Protein 4OTE (pdb70)

Organism: Clostridioides difficile (strain 630) (NCBI:txid272563)

Structure (mmCIF, N/CA/C/O backbone):
data_4OTE
#
_entry.id   4OTE
#
_cell.length_a   120.508
_cell.length_b   120.508
_cell.length_c   120.508
_cell.angle_alpha   90.000
_cell.angle_beta   90.000
_cell.angle_gamma   90.000
#
_symmetry.space_group_name_H-M   'P 21 3'
#
loop_
_entity.id
_entity.type
_entity.pdbx_description
1 polymer Lipoprotein
2 non-polymer SELENOMETHIONINE
3 non-polymer 'ZINC ION'
4 non-polymer 'CHLORIDE ION'
5 non-polymer 'ACETATE ION'
6 non-polymer GLYCEROL
7 water water
#
loop_
_atom_site.group_PDB
_atom_site.id
_atom_site.type_symbol
_atom_site.label_atom_id
_atom_site.label_alt_id
_atom_site.label_comp_id
_atom_site.label_asym_id
_atom_site.label_entity_id
_atom_site.label_seq_id
_atom_site.pdbx_PDB_ins_code
_atom_site.Cartn_x
_atom_site.Cartn_y
_atom_site.Cartn_z
_atom_site.occupancy
_atom_site.B_iso_or_equiv
_atom_site.auth_seq_id
_atom_site.auth_comp_id
_atom_site.auth_asym_id
_atom_site.auth_atom_id
_atom_site.pdbx_PDB_model_num
ATOM 1 N N . ASP A 1 4 ? 34.474 1.465 45.843 1.00 64.80 28 ASP A N 1
ATOM 2 C CA . ASP A 1 4 ? 34.894 0.031 45.852 1.00 66.51 28 ASP A CA 1
ATOM 3 C C . ASP A 1 4 ? 36.388 -0.079 46.178 1.00 60.44 28 ASP A C 1
ATOM 4 O O . ASP A 1 4 ? 36.765 -0.593 47.234 1.00 54.72 28 ASP A O 1
ATOM 9 N N . LYS A 1 5 ? 37.228 0.420 45.273 1.00 55.10 29 LYS A N 1
ATOM 10 C CA . LYS A 1 5 ? 38.661 0.542 45.522 1.00 50.90 29 LYS A CA 1
ATOM 11 C C . LYS A 1 5 ? 39.043 2.007 45.739 1.00 46.28 29 LYS A C 1
ATOM 12 O O . LYS A 1 5 ? 40.219 2.362 45.691 1.00 47.92 29 LYS A O 1
ATOM 18 N N . LYS A 1 6 ? 38.043 2.852 45.981 1.00 41.60 30 LYS A N 1
ATOM 19 C CA . LYS A 1 6 ? 38.263 4.269 46.212 1.00 39.77 30 LYS A CA 1
ATOM 20 C C . LYS A 1 6 ? 38.174 4.541 47.706 1.00 36.77 30 LYS A C 1
ATOM 21 O O . LYS A 1 6 ? 37.266 4.056 48.380 1.00 38.13 30 LYS A O 1
ATOM 24 N N . ILE A 1 7 ? 39.133 5.298 48.223 1.00 33.20 31 ILE A N 1
ATOM 25 C CA . ILE A 1 7 ? 39.101 5.746 49.608 1.00 30.81 31 ILE A CA 1
ATOM 26 C C . ILE A 1 7 ? 38.971 7.265 49.595 1.00 29.46 31 ILE A C 1
ATOM 27 O O . ILE A 1 7 ? 39.792 7.954 48.995 1.00 29.60 31 ILE A O 1
ATOM 32 N N . VAL A 1 8 ? 37.925 7.772 50.238 1.00 28.45 32 VAL A N 1
ATOM 33 C CA . VAL A 1 8 ? 37.677 9.201 50.330 1.00 27.67 32 VAL A CA 1
ATOM 34 C C . VAL A 1 8 ? 37.996 9.640 51.755 1.00 26.94 32 VAL A C 1
ATOM 35 O O . VAL A 1 8 ? 37.351 9.192 52.705 1.00 26.40 32 VAL A O 1
ATOM 39 N N . VAL A 1 9 ? 39.000 10.500 51.904 1.00 26.01 33 VAL A N 1
ATOM 40 C CA . VAL A 1 9 ? 39.388 11.003 53.217 1.00 25.38 33 VAL A CA 1
ATOM 41 C C . VAL A 1 9 ? 39.202 12.515 53.270 1.00 25.06 33 VAL A C 1
ATOM 42 O O . VAL A 1 9 ? 39.681 13.230 52.391 1.00 25.78 33 VAL A O 1
ATOM 46 N N . GLY A 1 10 ? 38.501 12.985 54.300 1.00 23.93 34 GLY A N 1
ATOM 47 C CA . GLY A 1 10 ? 38.348 14.413 54.566 1.00 23.25 34 GLY A CA 1
ATOM 48 C C . GLY A 1 10 ? 39.500 14.933 55.405 1.00 23.04 34 GLY A C 1
ATOM 49 O O . GLY A 1 10 ? 39.901 14.292 56.366 1.00 22.80 34 GLY A O 1
ATOM 50 N N . ALA A 1 11 ? 40.048 16.092 55.050 1.00 22.90 35 ALA A N 1
ATOM 51 C CA . ALA A 1 11 ? 41.178 16.635 55.802 1.00 23.18 35 ALA A CA 1
ATOM 52 C C . ALA A 1 11 ? 41.335 18.132 55.630 1.00 24.18 35 ALA A C 1
ATOM 53 O O . ALA A 1 11 ? 41.008 18.690 54.584 1.00 26.19 35 ALA A O 1
ATOM 55 N N . THR A 1 12 ? 41.838 18.776 56.677 1.00 24.67 36 THR A N 1
ATOM 56 C CA . THR A 1 12 ? 42.359 20.133 56.563 1.00 25.40 36 THR A CA 1
ATOM 57 C C . THR A 1 12 ? 43.667 20.051 55.780 1.00 25.11 36 THR A C 1
ATOM 58 O O . THR A 1 12 ? 44.385 19.053 55.874 1.00 24.17 36 THR A O 1
ATOM 62 N N . LEU A 1 13 ? 43.968 21.078 54.991 1.00 26.58 37 LEU A 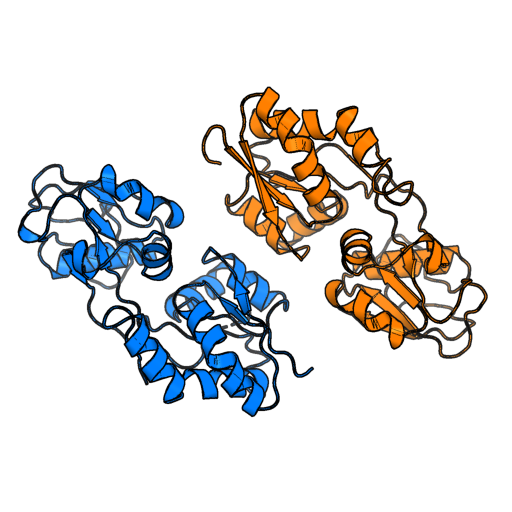N 1
ATOM 63 C CA . LEU A 1 13 ? 45.145 21.032 54.122 1.00 28.40 37 LEU A CA 1
ATOM 64 C C . LEU A 1 13 ? 46.423 20.739 54.903 1.00 28.50 37 LEU A C 1
ATOM 65 O O . LEU A 1 13 ? 47.189 19.847 54.533 1.00 27.72 37 LEU A O 1
ATOM 70 N N . VAL A 1 14 ? 46.641 21.483 55.984 1.00 28.40 38 VAL A N 1
ATOM 71 C CA . VAL A 1 14 ? 47.876 21.376 56.754 1.00 28.76 38 VAL A CA 1
ATOM 72 C C . VAL A 1 14 ? 47.603 20.771 58.131 1.00 28.31 38 VAL A C 1
ATOM 73 O O . VAL A 1 14 ? 46.763 21.282 58.868 1.00 28.98 38 VAL A O 1
ATOM 77 N N . PRO A 1 15 ? 48.310 19.682 58.488 1.00 27.43 39 PRO A N 1
ATOM 78 C CA . PRO A 1 15 ? 49.279 18.917 57.695 1.00 27.31 39 PRO A CA 1
ATOM 79 C C . PRO A 1 15 ? 48.696 17.690 56.985 1.00 26.27 39 PRO A C 1
ATOM 80 O O . PRO A 1 15 ? 49.345 17.128 56.108 1.00 27.36 39 PRO A O 1
ATOM 84 N N . GLY A 1 16 ? 47.489 17.283 57.361 1.00 25.87 40 GLY A N 1
ATOM 85 C CA . GLY A 1 16 ? 46.931 16.006 56.919 1.00 25.93 40 GLY A CA 1
ATOM 86 C C . GLY A 1 16 ? 46.621 15.902 55.438 1.00 25.04 40 GLY A C 1
ATOM 87 O O . GLY A 1 16 ? 46.866 14.859 54.820 1.00 24.66 40 GLY A O 1
ATOM 88 N N . GLY A 1 17 ? 46.073 16.972 54.868 1.00 25.99 41 GLY A N 1
ATOM 89 C CA . GLY A 1 17 ? 45.701 16.986 53.454 1.00 25.96 41 GLY A CA 1
ATOM 90 C C . GLY A 1 17 ? 46.895 16.773 52.541 1.00 26.52 41 GLY A C 1
ATOM 91 O O . GLY A 1 17 ? 46.880 15.893 51.680 1.00 28.49 41 GLY A O 1
ATOM 92 N N . GLU A 1 18 ? 47.939 17.569 52.751 1.00 26.58 42 GLU A N 1
ATOM 93 C CA . GLU A 1 18 ? 49.142 17.512 51.924 1.00 27.59 42 GLU A CA 1
ATOM 94 C C . GLU A 1 18 ? 49.933 16.222 52.171 1.00 26.79 42 GLU A C 1
ATOM 95 O O . GLU A 1 18 ? 50.545 15.695 51.245 1.00 26.70 42 GLU A O 1
ATOM 101 N N . LEU A 1 19 ? 49.898 15.708 53.403 1.00 25.41 43 LEU A N 1
ATOM 102 C CA . LEU A 1 19 ? 50.500 14.406 53.710 1.00 25.71 43 LEU A CA 1
ATOM 103 C C . LEU A 1 19 ? 49.800 13.294 52.922 1.00 25.31 43 LEU A C 1
ATOM 104 O O . LEU A 1 19 ? 50.457 12.492 52.258 1.00 23.58 43 LEU A O 1
ATOM 109 N N . LEU A 1 20 ? 48.470 13.260 52.987 1.00 24.85 44 LEU A N 1
ATOM 110 C CA . LEU A 1 20 ? 47.691 12.284 52.225 1.00 25.44 44 LEU A CA 1
ATOM 111 C C . LEU A 1 20 ? 47.970 12.374 50.720 1.00 26.55 44 LEU A C 1
ATOM 112 O O . LEU A 1 20 ? 48.121 11.346 50.060 1.00 27.23 44 LEU A O 1
ATOM 117 N N . GLU A 1 21 ? 48.049 13.595 50.188 1.00 27.60 45 GLU A N 1
ATOM 118 C CA . GLU A 1 21 ? 48.301 13.801 48.758 1.00 29.80 45 GLU A CA 1
ATOM 119 C C . GLU A 1 21 ? 49.628 13.177 48.342 1.00 29.82 45 GLU A C 1
ATOM 120 O O . GLU A 1 21 ? 49.711 12.525 47.303 1.00 30.85 45 GLU A O 1
ATOM 126 N N . GLU A 1 22 ? 50.659 13.376 49.158 1.00 27.97 46 GLU A N 1
ATOM 127 C CA . GLU A 1 22 ? 51.982 12.826 48.864 1.00 28.74 46 GLU A CA 1
ATOM 128 C C . GLU A 1 22 ? 52.064 11.316 49.100 1.00 27.58 46 GLU A C 1
ATOM 129 O O . GLU A 1 22 ? 53.009 10.682 48.656 1.00 28.52 46 GLU A O 1
ATOM 135 N N . LEU A 1 23 ? 51.076 10.751 49.790 1.00 27.60 47 LEU A N 1
ATOM 136 C CA . LEU A 1 23 ? 50.999 9.304 50.017 1.00 28.98 47 LEU A CA 1
ATOM 137 C C . LEU A 1 23 ? 50.122 8.565 48.997 1.00 30.53 47 LEU A C 1
ATOM 138 O O . LEU A 1 23 ? 49.986 7.343 49.080 1.00 33.24 47 LEU A O 1
ATOM 143 N N . LYS A 1 24 ? 49.535 9.295 48.048 1.00 32.50 48 LYS A N 1
ATOM 144 C CA . LYS A 1 24 ? 48.695 8.694 46.994 1.00 34.55 48 LYS A CA 1
ATOM 145 C C . LYS A 1 24 ? 49.356 7.524 46.272 1.00 32.78 48 LYS A C 1
ATOM 146 O O . LYS A 1 24 ? 48.752 6.466 46.150 1.00 32.05 48 LYS A O 1
ATOM 152 N N . PRO A 1 25 ? 50.587 7.723 45.765 1.00 32.78 49 PRO A N 1
ATOM 153 C CA . PRO A 1 25 ? 51.261 6.639 45.047 1.00 33.23 49 PRO A CA 1
ATOM 154 C C . PRO A 1 25 ? 51.433 5.378 45.892 1.00 32.98 49 PRO A C 1
ATOM 155 O O . PRO A 1 25 ? 51.332 4.269 45.370 1.00 33.38 49 PRO A O 1
ATOM 159 N N . LEU A 1 26 ? 51.692 5.556 47.185 1.00 32.02 50 LEU A N 1
ATOM 160 C CA . LEU A 1 26 ? 51.852 4.430 48.099 1.00 32.45 50 LEU A CA 1
ATOM 161 C C . LEU A 1 26 ? 50.515 3.726 48.314 1.00 31.86 50 LEU A C 1
ATOM 162 O O . LEU A 1 26 ? 50.462 2.500 48.423 1.00 31.67 50 LEU A O 1
ATOM 167 N N . ILE A 1 27 ? 49.434 4.503 48.363 1.00 30.33 51 ILE A N 1
ATOM 168 C CA . ILE A 1 27 ? 48.095 3.939 48.503 1.00 30.42 51 ILE A CA 1
ATOM 169 C C . ILE A 1 27 ? 47.721 3.179 47.230 1.00 30.64 51 ILE A C 1
ATOM 170 O O . ILE A 1 27 ? 47.091 2.122 47.297 1.00 29.72 51 ILE A O 1
ATOM 175 N N . LYS A 1 28 ? 48.145 3.706 46.083 1.00 31.35 52 LYS A N 1
ATOM 176 C CA . LYS A 1 28 ? 47.937 3.047 44.795 1.00 33.11 52 LYS A CA 1
ATOM 177 C C . LYS A 1 28 ? 48.691 1.714 44.723 1.00 34.37 52 LYS A C 1
ATOM 178 O O . LYS A 1 28 ? 48.226 0.767 44.097 1.00 34.63 52 LYS A O 1
ATOM 181 N N . GLU A 1 29 ? 49.845 1.642 45.381 1.00 35.32 53 GLU A N 1
ATOM 182 C CA . GLU A 1 29 ? 50.596 0.391 45.482 1.00 37.82 53 GLU A CA 1
ATOM 183 C C . GLU A 1 29 ? 49.851 -0.690 46.265 1.00 36.48 53 GLU A C 1
ATOM 184 O O . GLU A 1 29 ? 50.121 -1.874 46.081 1.00 37.06 53 GLU A O 1
ATOM 190 N N . LYS A 1 30 ? 48.928 -0.277 47.133 1.00 34.92 54 LYS A N 1
ATOM 191 C CA . LYS A 1 30 ? 48.090 -1.212 47.887 1.00 36.01 54 LYS A CA 1
ATOM 192 C C . LYS A 1 30 ? 46.804 -1.564 47.132 1.00 35.09 54 LYS A C 1
ATOM 193 O O . LYS A 1 30 ? 45.941 -2.264 47.669 1.00 34.31 54 LYS A O 1
ATOM 199 N N . GLY A 1 31 ? 46.676 -1.069 45.901 1.00 33.83 55 GLY A N 1
ATOM 200 C CA . GLY A 1 31 ? 45.531 -1.367 45.049 1.00 33.84 55 GLY A CA 1
ATOM 201 C C . GLY A 1 31 ? 44.324 -0.487 45.298 1.00 33.27 55 GLY A C 1
ATOM 202 O O . GLY A 1 31 ? 43.213 -0.864 44.958 1.00 33.99 55 GLY A O 1
ATOM 203 N N . TYR A 1 32 ? 44.538 0.694 45.876 1.00 34.29 56 TYR A N 1
ATOM 204 C CA . TYR A 1 32 ? 43.441 1.615 46.176 1.00 34.84 56 TYR A CA 1
ATOM 205 C C . TYR A 1 32 ? 43.685 2.986 45.572 1.00 34.98 56 TYR A C 1
ATOM 206 O O . TYR A 1 32 ? 44.826 3.415 45.425 1.00 36.19 56 TYR A O 1
ATOM 215 N N . THR A 1 33 ? 42.602 3.671 45.230 1.00 36.26 57 THR A N 1
ATOM 216 C CA . THR A 1 33 ? 42.672 5.052 44.777 1.00 37.84 57 THR A CA 1
ATOM 217 C C . THR A 1 33 ? 42.266 5.949 45.937 1.00 36.78 57 THR A C 1
ATOM 218 O O . THR A 1 33 ? 41.315 5.642 46.652 1.00 38.39 57 THR A O 1
ATOM 222 N N . LEU A 1 34 ? 43.001 7.038 46.141 1.00 36.70 58 LEU A N 1
ATOM 223 C CA . LEU A 1 34 ? 42.701 7.979 47.216 1.00 34.97 58 LEU A CA 1
ATOM 224 C C . LEU A 1 34 ? 42.133 9.272 46.663 1.00 34.05 58 LEU A C 1
ATOM 225 O O . LEU A 1 34 ? 42.663 9.812 45.700 1.00 36.40 58 LEU A O 1
ATOM 230 N N . GLU A 1 35 ? 41.049 9.744 47.275 1.00 32.29 59 GLU A N 1
ATOM 231 C CA A GLU A 1 35 ? 40.548 11.087 47.032 0.50 32.47 59 GLU A CA 1
ATOM 232 C CA B GLU A 1 35 ? 40.527 11.084 47.030 0.50 32.51 59 GLU A CA 1
ATOM 233 C C . GLU A 1 35 ? 40.526 11.850 48.348 1.00 30.96 59 GLU A C 1
ATOM 234 O O . GLU A 1 35 ? 39.967 11.382 49.336 1.00 29.53 59 GLU A O 1
ATOM 245 N N . VAL A 1 36 ? 41.155 13.021 48.355 1.00 29.33 60 VAL A N 1
ATOM 246 C CA . VAL A 1 36 ? 41.181 13.878 49.530 1.00 28.83 60 VAL A CA 1
ATOM 247 C C . VAL A 1 36 ? 40.128 14.969 49.363 1.00 29.62 60 VAL A C 1
ATOM 248 O O . VAL A 1 36 ? 40.145 15.716 48.381 1.00 30.25 60 VAL A O 1
ATOM 252 N N . LYS A 1 37 ? 39.206 15.041 50.316 1.00 28.97 61 LYS A N 1
ATOM 253 C CA . LYS A 1 37 ? 38.220 16.110 50.362 1.00 30.17 61 LYS A CA 1
ATOM 254 C C . LYS A 1 37 ? 38.702 17.165 51.362 1.00 30.06 61 LYS A C 1
ATOM 255 O O . LYS A 1 37 ? 38.902 16.870 52.545 1.00 27.54 61 LYS A O 1
ATOM 261 N N . ASN A 1 38 ? 38.900 18.386 50.874 1.00 29.66 62 ASN A N 1
ATOM 262 C CA . ASN A 1 38 ? 39.437 19.472 51.683 1.00 31.14 62 ASN A CA 1
ATOM 263 C C . ASN A 1 38 ? 38.356 20.107 52.564 1.00 30.12 62 ASN A C 1
ATOM 264 O O . ASN A 1 38 ? 37.264 20.415 52.090 1.00 29.73 62 ASN A O 1
ATOM 269 N N . PHE A 1 39 ? 38.664 20.288 53.845 1.00 28.66 63 PHE A N 1
ATOM 270 C CA . PHE A 1 39 ? 37.812 21.050 54.755 1.00 28.60 63 PHE A CA 1
ATOM 271 C C . PHE A 1 39 ? 38.613 22.198 55.363 1.00 29.08 63 PHE A C 1
ATOM 272 O O . PHE A 1 39 ? 39.825 22.094 55.513 1.00 28.56 63 PHE A O 1
ATOM 280 N N . ASP A 1 40 ? 37.936 23.291 55.710 1.00 31.88 64 ASP A N 1
ATOM 281 C CA . ASP A 1 40 ? 38.618 24.489 56.228 1.00 30.98 64 ASP A CA 1
ATOM 282 C C . ASP A 1 40 ? 38.255 24.801 57.683 1.00 30.89 64 ASP A C 1
ATOM 283 O O . ASP A 1 40 ? 38.638 25.847 58.217 1.00 32.24 64 ASP A O 1
ATOM 288 N N . ASP A 1 41 ? 37.534 23.883 58.324 1.00 29.34 65 ASP A N 1
ATOM 289 C CA . ASP A 1 41 ? 37.097 24.073 59.698 1.00 28.59 65 ASP A CA 1
ATOM 290 C C . ASP A 1 41 ? 37.053 22.738 60.440 1.00 28.09 65 ASP A C 1
ATOM 291 O O . ASP A 1 41 ? 37.142 21.670 59.824 1.00 26.73 65 ASP A O 1
ATOM 296 N N . TYR A 1 42 ? 36.887 22.815 61.760 1.00 28.17 66 TYR A N 1
ATOM 297 C CA . TYR A 1 42 ? 36.940 21.644 62.630 1.00 28.78 66 TYR A CA 1
ATOM 298 C C . TYR A 1 42 ? 35.581 20.971 62.878 1.00 31.35 66 TYR A C 1
ATOM 299 O O . TYR A 1 42 ? 35.517 19.962 63.582 1.00 30.88 66 TYR A O 1
ATOM 308 N N . ILE A 1 43 ? 34.504 21.510 62.310 1.00 33.59 67 ILE A N 1
ATOM 309 C CA . ILE A 1 43 ? 33.161 20.983 62.574 1.00 35.85 67 ILE A CA 1
ATOM 310 C C . ILE A 1 43 ? 32.702 20.015 61.492 1.00 32.72 67 ILE A C 1
ATOM 311 O O . ILE A 1 43 ? 32.286 18.898 61.784 1.00 34.05 67 ILE A O 1
ATOM 316 N N . LEU A 1 44 ? 32.789 20.444 60.238 1.00 31.20 68 LEU A N 1
ATOM 317 C CA . LEU A 1 44 ? 32.201 19.691 59.129 1.00 31.20 68 LEU A CA 1
ATOM 318 C C . LEU A 1 44 ? 32.828 18.316 58.847 1.00 30.73 68 LEU A C 1
ATOM 319 O O . LEU A 1 44 ? 32.118 17.413 58.413 1.00 33.11 68 LEU A O 1
ATOM 324 N N . PRO A 1 45 ? 34.149 18.148 59.080 1.00 29.85 69 PRO A N 1
ATOM 325 C CA . PRO A 1 45 ? 34.742 16.845 58.744 1.00 28.24 69 PRO A CA 1
ATOM 326 C C . PRO A 1 45 ? 34.116 15.662 59.480 1.00 28.17 69 PRO A C 1
ATOM 327 O O . PRO A 1 45 ? 33.969 14.591 58.891 1.00 27.06 69 PRO A O 1
ATOM 331 N N . ASN A 1 46 ? 33.769 15.855 60.753 1.00 28.48 70 ASN A N 1
ATOM 332 C CA . ASN A 1 46 ? 33.124 14.808 61.546 1.00 29.59 70 ASN A CA 1
ATOM 333 C C . ASN A 1 46 ? 31.686 14.545 61.113 1.00 32.13 70 ASN A C 1
ATOM 334 O O . ASN A 1 46 ? 31.254 13.393 61.078 1.00 33.49 70 ASN A O 1
ATOM 339 N N . GLU A 1 47 ? 30.951 15.608 60.781 1.00 34.27 71 GLU A N 1
ATOM 340 C CA . GLU A 1 47 ? 29.611 15.468 60.210 1.00 35.26 71 GLU A CA 1
ATOM 341 C C . GLU A 1 47 ? 29.676 14.568 58.991 1.00 31.39 71 GLU A C 1
ATOM 342 O O . GLU A 1 47 ? 28.998 13.546 58.924 1.00 29.78 71 GLU A O 1
ATOM 348 N N . ALA A 1 48 ? 30.522 14.951 58.042 1.00 30.61 72 ALA A N 1
ATOM 349 C CA . ALA A 1 48 ? 30.699 14.198 56.808 1.00 29.69 72 ALA A CA 1
ATOM 350 C C . ALA A 1 48 ? 31.046 12.743 57.093 1.00 29.10 72 ALA A C 1
ATOM 351 O O . ALA A 1 48 ? 30.509 11.836 56.453 1.00 28.32 72 ALA A O 1
ATOM 353 N N . LEU A 1 49 ? 31.934 12.521 58.059 1.00 27.87 73 LEU A N 1
ATOM 354 C CA . LEU A 1 49 ? 32.320 11.164 58.435 1.00 28.83 73 LEU A CA 1
ATOM 355 C C . LEU A 1 49 ? 31.125 10.366 58.971 1.00 30.32 73 LEU A C 1
ATOM 356 O O . LEU A 1 49 ? 30.912 9.215 58.588 1.00 30.70 73 LEU A O 1
ATOM 361 N N . ASN A 1 50 ? 30.348 10.981 59.854 1.00 32.55 74 ASN A N 1
ATOM 362 C CA . ASN A 1 50 ? 29.208 10.304 60.457 1.00 35.38 74 ASN A CA 1
ATOM 363 C C . ASN A 1 50 ? 28.066 10.103 59.457 1.00 37.39 74 ASN A C 1
ATOM 364 O O . ASN A 1 50 ? 27.360 9.098 59.513 1.00 39.02 74 ASN A O 1
ATOM 369 N N . ASN A 1 51 ? 27.904 11.060 58.543 1.00 38.83 75 ASN A N 1
ATOM 370 C CA . ASN A 1 51 ? 26.925 10.967 57.455 1.00 41.31 75 ASN A CA 1
ATOM 371 C C . ASN A 1 51 ? 27.206 9.816 56.498 1.00 37.78 75 ASN A C 1
ATOM 372 O O . ASN A 1 51 ? 26.284 9.276 55.905 1.00 38.82 75 ASN A O 1
ATOM 377 N N . GLY A 1 52 ? 28.479 9.469 56.327 1.00 35.41 76 GLY A N 1
ATOM 378 C CA . GLY A 1 52 ? 28.882 8.436 55.375 1.00 33.95 76 GLY A CA 1
ATOM 379 C C . GLY A 1 52 ? 29.461 8.979 54.078 1.00 32.97 76 GLY A C 1
ATOM 380 O O . GLY A 1 52 ? 29.704 8.217 53.143 1.00 33.70 76 GLY A O 1
ATOM 381 N N . GLU A 1 53 ? 29.691 10.288 54.013 1.00 32.00 77 GLU A N 1
ATOM 382 C CA . GLU A 1 53 ? 30.215 10.914 52.799 1.00 31.94 77 GLU A CA 1
ATOM 383 C C . GLU A 1 53 ? 31.691 10.572 52.575 1.00 30.34 77 GLU A C 1
ATOM 384 O O . GLU A 1 53 ? 32.140 10.466 51.437 1.00 30.66 77 GLU A O 1
ATOM 390 N N . ILE A 1 54 ? 32.434 10.417 53.666 1.00 28.65 78 ILE A N 1
ATOM 391 C CA . ILE A 1 54 ? 33.862 10.111 53.612 1.00 28.06 78 ILE A CA 1
ATOM 392 C C . ILE A 1 54 ? 34.143 8.867 54.448 1.00 28.21 78 ILE A C 1
ATOM 393 O O . ILE A 1 54 ? 33.417 8.576 55.399 1.00 28.62 78 ILE A O 1
ATOM 398 N N . ASP A 1 55 ? 35.190 8.134 54.080 1.00 28.83 79 ASP A N 1
ATOM 399 C CA . ASP A 1 55 ? 35.580 6.911 54.792 1.00 29.37 79 ASP A CA 1
ATOM 400 C C . ASP A 1 55 ? 36.305 7.217 56.095 1.00 28.35 79 ASP A C 1
ATOM 401 O O . ASP A 1 55 ? 36.272 6.422 57.031 1.00 30.18 79 ASP A O 1
ATOM 406 N N . ALA A 1 56 ? 36.971 8.365 56.140 1.00 26.13 80 ALA A N 1
ATOM 407 C CA . ALA A 1 56 ? 37.764 8.755 57.293 1.00 24.91 80 ALA A CA 1
ATOM 408 C C . ALA A 1 56 ? 38.089 10.243 57.229 1.00 23.45 80 ALA A C 1
ATOM 409 O O . ALA A 1 56 ? 37.864 10.894 56.205 1.00 22.66 80 ALA A O 1
ATOM 411 N N . ASN A 1 57 ? 38.613 10.788 58.322 1.00 23.62 81 ASN A N 1
ATOM 412 C CA . ASN A 1 57 ? 39.159 12.139 58.277 1.00 22.38 81 ASN A CA 1
ATOM 413 C C . ASN A 1 57 ? 40.476 12.255 59.036 1.00 23.14 81 ASN A C 1
ATOM 414 O O . ASN A 1 57 ? 40.784 11.430 59.903 1.00 24.07 81 ASN A O 1
ATOM 419 N N . LEU A 1 58 ? 41.262 13.263 58.665 1.00 22.70 82 LEU A N 1
ATOM 420 C CA . LEU A 1 58 ? 42.565 13.509 59.268 1.00 22.44 82 LEU A CA 1
ATOM 421 C C . LEU A 1 58 ? 42.715 14.991 59.608 1.00 23.09 82 LEU A C 1
ATOM 422 O O . LEU A 1 58 ? 43.163 15.788 58.780 1.00 23.11 82 LEU A O 1
ATOM 427 N N . PHE A 1 59 ? 42.316 15.359 60.822 1.00 22.94 83 PHE A N 1
ATOM 428 C CA . PHE A 1 59 ? 42.411 16.758 61.267 1.00 23.36 83 PHE A CA 1
ATOM 429 C C . PHE A 1 59 ? 42.466 16.953 62.789 1.00 23.82 83 PHE A C 1
ATOM 430 O O . PHE A 1 59 ? 42.901 18.008 63.246 1.00 23.27 83 PHE A O 1
ATOM 438 N N . GLN A 1 60 ? 42.037 15.953 63.563 1.00 24.35 84 GLN A N 1
ATOM 439 C CA . GLN A 1 60 ? 41.825 16.119 65.001 1.00 25.64 84 GLN A CA 1
ATOM 440 C C . GLN A 1 60 ? 42.644 15.155 65.857 1.00 25.46 84 GLN A C 1
ATOM 441 O O . GLN A 1 60 ? 43.195 14.173 65.357 1.00 24.49 84 GLN A O 1
ATOM 447 N N . HIS A 1 61 ? 42.699 15.454 67.155 1.00 25.56 85 HIS A N 1
ATOM 448 C CA . HIS A 1 61 ? 43.217 14.524 68.154 1.00 26.65 85 HIS A CA 1
ATOM 449 C C . HIS A 1 61 ? 42.048 13.880 68.913 1.00 28.51 85 HIS A C 1
ATOM 450 O O . HIS A 1 61 ? 40.890 14.292 68.766 1.00 28.25 85 HIS A O 1
ATOM 457 N N . GLU A 1 62 ? 42.348 12.857 69.705 1.00 30.93 86 GLU A N 1
ATOM 458 C CA . GLU A 1 62 ? 41.303 12.056 70.343 1.00 33.29 86 GLU A CA 1
ATOM 459 C C . GLU A 1 62 ? 40.449 12.837 71.342 1.00 32.86 86 GLU A C 1
ATOM 460 O O . GLU A 1 62 ? 39.240 12.613 71.405 1.00 33.03 86 GLU A O 1
ATOM 466 N N . PRO A 1 63 ? 41.067 13.742 72.131 1.00 32.21 87 PRO A N 1
ATOM 467 C CA . PRO A 1 63 ? 40.270 14.551 73.062 1.00 32.98 87 PRO A CA 1
ATOM 468 C C . PRO A 1 63 ? 39.194 15.394 72.373 1.00 32.62 87 PRO A C 1
ATOM 469 O O . PRO A 1 63 ? 38.077 15.485 72.869 1.00 32.59 87 PRO A O 1
ATOM 473 N N . TYR A 1 64 ? 39.529 15.988 71.232 1.00 31.49 88 TYR A N 1
ATOM 474 C CA . TYR A 1 64 ? 38.564 16.759 70.455 1.00 31.44 88 TYR A CA 1
ATOM 475 C C . TYR A 1 64 ? 37.447 15.855 69.955 1.00 31.21 88 TYR A C 1
ATOM 476 O O . TYR A 1 64 ? 36.273 16.207 70.046 1.00 31.17 88 TYR A O 1
ATOM 485 N N . LEU A 1 65 ? 37.824 14.690 69.432 1.00 31.58 89 LEU A N 1
ATOM 486 C CA . LEU A 1 65 ? 36.857 13.711 68.946 1.00 32.71 89 LEU A CA 1
ATOM 487 C C . LEU A 1 65 ? 35.906 13.277 70.066 1.00 35.23 89 LEU A C 1
ATOM 488 O O . LEU A 1 65 ? 34.693 13.262 69.876 1.00 37.14 89 LEU A O 1
ATOM 493 N N . LYS A 1 66 ? 36.453 12.937 71.228 1.00 37.94 90 LYS A N 1
ATOM 494 C CA . LYS A 1 66 ? 35.626 12.528 72.370 1.00 43.19 90 LYS A CA 1
ATOM 495 C C . LYS A 1 66 ? 34.616 13.606 72.748 1.00 42.18 90 LYS A C 1
ATOM 496 O O . LYS A 1 66 ? 33.459 13.306 73.049 1.00 45.74 90 LYS A O 1
ATOM 502 N N . GLU A 1 67 ? 35.052 14.858 72.715 1.00 41.10 91 GLU A N 1
ATOM 503 C CA . GLU A 1 67 ? 34.163 15.977 72.984 1.00 44.06 91 GLU A CA 1
ATOM 504 C C . GLU A 1 67 ? 33.105 16.121 71.883 1.00 42.44 91 GLU A C 1
ATOM 505 O O . GLU A 1 67 ? 31.948 16.432 72.170 1.00 46.27 91 GLU A O 1
ATOM 511 N N . ALA A 1 68 ? 33.496 15.873 70.634 1.00 39.15 92 ALA A N 1
ATOM 512 C CA . ALA A 1 68 ? 32.565 15.926 69.507 1.00 38.38 92 ALA A CA 1
ATOM 513 C C . ALA A 1 68 ? 31.519 14.820 69.606 1.00 39.97 92 ALA A C 1
ATOM 514 O O . ALA A 1 68 ? 30.347 15.046 69.309 1.00 40.14 92 ALA A O 1
ATOM 516 N N . VAL A 1 69 ? 31.953 13.629 70.018 1.00 39.85 93 VAL A N 1
ATOM 517 C CA . VAL A 1 69 ? 31.052 12.496 70.211 1.00 41.61 93 VAL A CA 1
ATOM 518 C C . VAL A 1 69 ? 30.070 12.785 71.350 1.00 44.44 93 VAL A C 1
ATOM 519 O O . VAL A 1 69 ? 28.882 12.480 71.241 1.00 43.45 93 VAL A O 1
ATOM 523 N N . LYS A 1 70 ? 30.572 13.382 72.430 1.00 47.30 94 LYS A N 1
ATOM 524 C CA . LYS A 1 70 ? 29.742 13.738 73.583 1.00 51.22 94 LYS A CA 1
ATOM 525 C C . LYS A 1 70 ? 28.656 14.755 73.220 1.00 50.65 94 LYS A C 1
ATOM 526 O O . LYS A 1 70 ? 27.510 14.623 73.645 1.00 53.17 94 LYS A O 1
ATOM 532 N N . ALA A 1 71 ? 29.019 15.764 72.434 1.00 49.55 95 ALA A N 1
ATOM 533 C CA . ALA A 1 71 ? 28.083 16.829 72.068 1.00 49.78 95 ALA A CA 1
ATOM 534 C C . ALA A 1 71 ? 27.120 16.434 70.947 1.00 51.04 95 ALA A C 1
ATOM 535 O O . ALA A 1 71 ? 25.954 16.822 70.972 1.00 53.45 95 ALA A O 1
ATOM 537 N N . LYS A 1 72 ? 27.607 15.676 69.965 1.00 49.62 96 LYS A N 1
ATOM 538 C CA . LYS A 1 72 ? 26.841 15.404 68.746 1.00 49.69 96 LYS A CA 1
ATOM 539 C C . LYS A 1 72 ? 26.318 13.976 68.644 1.00 50.17 96 LYS A C 1
ATOM 540 O O . LYS A 1 72 ? 25.382 13.712 67.887 1.00 49.74 96 LYS A O 1
ATOM 546 N N . GLY A 1 73 ? 26.929 13.053 69.383 1.00 49.87 97 GLY A N 1
ATOM 547 C CA . GLY A 1 73 ? 26.550 11.645 69.319 1.00 47.24 97 GLY A CA 1
ATOM 548 C C . GLY A 1 73 ? 27.027 10.946 68.059 1.00 45.11 97 GLY A C 1
ATOM 549 O O . GLY A 1 73 ? 26.395 9.997 67.603 1.00 45.66 97 GLY A O 1
ATOM 550 N N . TYR A 1 74 ? 28.147 11.401 67.495 1.00 44.59 98 TYR A N 1
ATOM 551 C CA . TYR A 1 74 ? 28.744 10.726 66.344 1.00 41.18 98 TYR A CA 1
ATOM 552 C C . TYR A 1 74 ? 29.168 9.325 66.749 1.00 41.11 98 TYR A C 1
ATOM 553 O O . TYR A 1 74 ? 29.651 9.118 67.863 1.00 40.48 98 TYR A O 1
ATOM 562 N N . LYS A 1 75 ? 29.002 8.371 65.838 1.00 41.78 99 LYS A N 1
ATOM 563 C CA . LYS A 1 75 ? 29.469 7.006 66.054 1.00 42.18 99 LYS A CA 1
ATOM 564 C C . LYS A 1 75 ? 30.841 6.842 65.395 1.00 40.13 99 LYS A C 1
ATOM 565 O O . LYS A 1 75 ? 31.020 6.029 64.488 1.00 40.08 99 LYS A O 1
ATOM 569 N N . ILE A 1 76 ? 31.803 7.627 65.878 1.00 38.09 100 ILE A N 1
ATOM 570 C CA . ILE A 1 76 ? 33.147 7.676 65.306 1.00 37.02 100 ILE A CA 1
ATOM 571 C C . ILE A 1 76 ? 34.214 7.393 66.357 1.00 35.49 100 ILE A C 1
ATOM 572 O O . ILE A 1 76 ? 33.943 7.394 67.553 1.00 36.49 100 ILE A O 1
ATOM 585 N N . ALA A 1 78 ? 38.757 7.199 67.240 1.00 32.63 102 ALA A N 1
ATOM 586 C CA . ALA A 1 78 ? 40.139 7.606 66.962 1.00 31.82 102 ALA A CA 1
ATOM 587 C C . ALA A 1 78 ? 41.018 6.394 66.631 1.00 33.00 102 ALA A C 1
ATOM 588 O O . ALA A 1 78 ? 40.922 5.356 67.286 1.00 33.49 102 ALA A O 1
ATOM 590 N N . GLY A 1 79 ? 41.871 6.534 65.617 1.00 32.08 103 GLY A N 1
ATOM 591 C CA . GLY A 1 79 ? 42.822 5.488 65.246 1.00 32.56 103 GLY A CA 1
ATOM 592 C C . GLY A 1 79 ? 44.144 5.641 65.981 1.00 33.04 103 GLY A C 1
ATOM 593 O O . GLY A 1 79 ? 44.193 6.200 67.072 1.00 34.40 103 GLY A O 1
ATOM 594 N N . LYS A 1 80 ? 45.219 5.151 65.372 1.00 33.51 104 LYS A N 1
ATOM 595 C CA . LYS A 1 80 ? 46.568 5.268 65.940 1.00 33.65 104 LYS A CA 1
ATOM 596 C C . LYS A 1 80 ? 47.072 6.715 65.937 1.00 31.14 104 LYS A C 1
ATOM 597 O O . LYS A 1 80 ? 46.772 7.481 65.014 1.00 28.65 104 LYS A O 1
ATOM 603 N N . LYS A 1 81 ? 47.845 7.077 66.961 1.00 30.59 105 LYS A N 1
ATOM 604 C CA . LYS A 1 81 ? 48.480 8.398 67.039 1.00 29.67 105 LYS A CA 1
ATOM 605 C C . LYS A 1 81 ? 49.479 8.575 65.889 1.00 28.18 105 LYS A C 1
ATOM 606 O O . LYS A 1 81 ? 50.282 7.679 65.629 1.00 28.10 105 LYS A O 1
ATOM 612 N N . LEU A 1 82 ? 49.439 9.723 65.212 1.00 25.66 106 LEU A N 1
ATOM 613 C CA . LEU A 1 82 ? 50.301 9.945 64.039 1.00 26.21 106 LEU A CA 1
ATOM 614 C C . LEU A 1 82 ? 51.349 11.021 64.273 1.00 25.67 106 LEU A C 1
ATOM 615 O O . LEU A 1 82 ? 52.542 10.785 64.082 1.00 25.68 106 LEU A O 1
ATOM 620 N N . TYR A 1 83 ? 50.901 12.201 64.685 1.00 24.89 107 TYR A N 1
ATOM 621 C CA . TYR A 1 83 ? 51.797 13.326 64.895 1.00 24.34 107 TYR A CA 1
ATOM 622 C C . TYR A 1 83 ? 51.162 14.380 65.791 1.00 25.37 107 TYR A C 1
ATOM 623 O O . TYR A 1 83 ? 49.934 14.522 65.827 1.00 24.88 107 TYR A O 1
ATOM 632 N N . VAL A 1 84 ? 52.012 15.110 66.508 1.00 25.51 108 VAL A N 1
ATOM 633 C CA A VAL A 1 84 ? 51.578 16.199 67.369 0.50 26.30 108 VAL A CA 1
ATOM 634 C CA B VAL A 1 84 ? 51.557 16.203 67.360 0.50 25.81 108 VAL A CA 1
ATOM 635 C C . VAL A 1 84 ? 51.831 17.525 66.662 1.00 25.90 108 VAL A C 1
ATOM 636 O O . VAL A 1 84 ? 52.797 17.652 65.906 1.00 25.98 108 VAL A O 1
ATOM 643 N N . CYS A 1 85 ? 50.959 18.497 66.912 1.00 25.61 109 CYS A N 1
ATOM 644 C CA . CYS A 1 85 ? 51.074 19.830 66.357 1.00 25.95 109 CYS A CA 1
ATOM 645 C C . CYS A 1 85 ? 51.015 20.806 67.528 1.00 27.26 109 CYS A C 1
ATOM 646 O O . CYS A 1 85 ? 49.965 21.397 67.790 1.00 28.01 109 CYS A O 1
ATOM 649 N N . PRO A 1 86 ? 52.138 20.961 68.256 1.00 28.02 110 PRO A N 1
ATOM 650 C CA . PRO A 1 86 ? 52.129 21.811 69.442 1.00 28.66 110 PRO A CA 1
ATOM 651 C C . PRO A 1 86 ? 51.631 23.212 69.121 1.00 28.51 110 PRO A C 1
ATOM 652 O O . PRO A 1 86 ? 51.996 23.771 68.086 1.00 26.75 110 PRO A O 1
ATOM 656 N N . ALA A 1 87 ? 50.789 23.758 69.994 1.00 28.90 111 ALA A N 1
ATOM 657 C CA . ALA A 1 87 ? 50.336 25.136 69.865 1.00 28.92 111 ALA A CA 1
ATOM 658 C C . ALA A 1 87 ? 51.541 26.062 69.894 1.00 28.35 111 ALA A C 1
ATOM 659 O O . ALA A 1 87 ? 52.459 25.867 70.684 1.00 30.19 111 ALA A O 1
ATOM 661 N N . ILE A 1 88 ? 51.541 27.052 69.014 1.00 29.18 112 ILE A N 1
ATOM 662 C CA . ILE A 1 88 ? 52.623 28.019 68.941 1.00 30.75 112 ILE A CA 1
ATOM 663 C C . ILE A 1 88 ? 52.062 29.410 69.193 1.00 30.39 112 ILE A C 1
ATOM 664 O O . ILE A 1 88 ? 51.012 29.772 68.655 1.00 31.11 112 ILE A O 1
ATOM 669 N N . LEU A 1 89 ? 52.756 30.169 70.035 1.00 30.24 113 LEU A N 1
ATOM 670 C CA . LEU A 1 89 ? 52.398 31.549 70.321 1.00 30.65 113 LEU A CA 1
ATOM 671 C C . LEU A 1 89 ? 53.147 32.435 69.330 1.00 31.56 113 LEU A C 1
ATOM 672 O O . LEU A 1 89 ? 54.380 32.435 69.306 1.00 31.94 113 LEU A O 1
ATOM 677 N N . TYR A 1 90 ? 52.394 33.156 68.499 1.00 32.70 114 TYR A N 1
ATOM 678 C CA . TYR A 1 90 ? 52.956 34.019 67.462 1.00 33.78 114 TYR A CA 1
ATOM 679 C C . TYR A 1 90 ? 52.855 35.480 67.876 1.00 36.25 114 TYR A C 1
ATOM 680 O O . TYR A 1 90 ? 51.997 35.846 68.676 1.00 35.73 114 TYR A O 1
ATOM 689 N N . SER A 1 91 ? 53.728 36.310 67.314 1.00 37.62 115 SER A N 1
ATOM 690 C CA . SER A 1 91 ? 53.735 37.737 67.608 1.00 40.40 115 SER A CA 1
ATOM 691 C C . SER A 1 91 ? 54.451 38.515 66.508 1.00 42.26 115 SER A C 1
ATOM 692 O O . SER A 1 91 ? 55.483 38.071 66.004 1.00 41.64 115 SER A O 1
ATOM 695 N N . TYR A 1 92 ? 53.880 39.660 66.131 1.00 44.63 116 TYR A N 1
ATOM 696 C CA . TYR A 1 92 ? 54.538 40.616 65.236 1.00 48.28 116 TYR A CA 1
ATOM 697 C C . TYR A 1 92 ? 55.225 41.746 66.014 1.00 49.96 116 TYR A C 1
ATOM 698 O O . TYR A 1 92 ? 55.884 42.595 65.415 1.00 53.37 116 TYR A O 1
ATOM 707 N N . LYS A 1 93 ? 55.077 41.752 67.337 1.00 48.91 117 LYS A N 1
ATOM 708 C CA . LYS A 1 93 ? 55.479 42.900 68.150 1.00 50.00 117 LYS A CA 1
ATOM 709 C C . LYS A 1 93 ? 56.594 42.613 69.162 1.00 48.15 117 LYS A C 1
ATOM 710 O O . LYS A 1 93 ? 57.329 43.523 69.532 1.00 47.52 117 LYS A O 1
ATOM 716 N N . ILE A 1 94 ? 56.719 41.361 69.605 1.00 47.23 118 ILE A N 1
ATOM 717 C CA . ILE A 1 94 ? 57.802 40.956 70.509 1.00 46.04 118 ILE A CA 1
ATOM 718 C C . ILE A 1 94 ? 58.437 39.644 70.056 1.00 45.93 118 ILE A C 1
ATOM 719 O O . ILE A 1 94 ? 57.816 38.863 69.335 1.00 43.70 118 ILE A O 1
ATOM 724 N N . LYS A 1 95 ? 59.673 39.410 70.489 1.00 47.90 119 LYS A N 1
ATOM 725 C CA . LYS A 1 95 ? 60.416 38.203 70.118 1.00 49.08 119 LYS A CA 1
ATOM 726 C C . LYS A 1 95 ? 60.543 37.192 71.262 1.00 46.16 119 LYS A C 1
ATOM 727 O O . LYS A 1 95 ? 60.881 36.036 71.026 1.00 46.10 119 LYS A O 1
ATOM 733 N N . SER A 1 96 ? 60.286 37.627 72.492 1.00 44.70 120 SER A N 1
ATOM 734 C CA . SER A 1 96 ? 60.361 36.750 73.657 1.00 41.97 120 SER A CA 1
ATOM 735 C C . SER A 1 96 ? 59.161 36.986 74.562 1.00 41.89 120 SER A C 1
ATOM 736 O O . SER A 1 96 ? 58.654 38.106 74.641 1.00 42.90 120 SER A O 1
ATOM 739 N N . VAL A 1 97 ? 58.718 35.934 75.250 1.00 41.01 121 VAL A N 1
ATOM 740 C CA . VAL A 1 97 ? 57.654 36.065 76.253 1.00 42.47 121 VAL A CA 1
ATOM 741 C C . VAL A 1 97 ? 58.104 36.918 77.440 1.00 43.27 121 VAL A C 1
ATOM 742 O O . VAL A 1 97 ? 57.271 37.430 78.181 1.00 45.16 121 VAL A O 1
ATOM 746 N N . ASP A 1 98 ? 59.418 37.074 77.611 1.00 43.49 122 ASP A N 1
ATOM 747 C CA . ASP A 1 98 ? 59.971 37.978 78.623 1.00 45.29 122 ASP A CA 1
ATOM 748 C C . ASP A 1 98 ? 59.596 39.448 78.395 1.00 45.98 122 ASP A C 1
ATOM 749 O O . ASP A 1 98 ? 59.680 40.251 79.322 1.00 45.46 122 ASP A O 1
ATOM 754 N N . GLU A 1 99 ? 59.194 39.794 77.171 1.00 45.47 123 GLU A N 1
ATOM 755 C CA . GLU A 1 99 ? 58.905 41.183 76.808 1.00 47.06 123 GLU A CA 1
ATOM 756 C C . GLU A 1 99 ? 57.448 41.607 77.039 1.00 48.18 123 GLU A C 1
ATOM 757 O O . GLU A 1 99 ? 57.090 42.746 76.741 1.00 48.59 123 GLU A O 1
ATOM 763 N N . PHE A 1 100 ? 56.612 40.707 77.564 1.00 48.65 124 PHE A N 1
ATOM 764 C CA . PHE A 1 100 ? 55.236 41.070 77.922 1.00 50.95 124 PHE A CA 1
ATOM 765 C C . PHE A 1 100 ? 55.232 42.139 79.020 1.00 54.05 124 PHE A C 1
ATOM 766 O O . PHE A 1 100 ? 56.064 42.111 79.926 1.00 54.13 124 PHE A O 1
ATOM 774 N N . LYS A 1 101 ? 54.297 43.080 78.918 1.00 56.45 125 LYS A N 1
ATOM 775 C CA . LYS A 1 101 ? 54.164 44.182 79.878 1.00 59.41 125 LYS A CA 1
ATOM 776 C C . LYS A 1 101 ? 52.687 44.502 80.115 1.00 59.09 125 LYS A C 1
ATOM 777 O O . LYS A 1 101 ? 51.816 43.933 79.457 1.00 55.55 125 LYS A O 1
ATOM 783 N N . LYS A 1 102 ? 52.417 45.409 81.054 1.00 64.29 126 LYS A N 1
ATOM 784 C CA . LYS A 1 102 ? 51.046 45.851 81.354 1.00 66.29 126 LYS A CA 1
ATOM 785 C C . LYS A 1 102 ? 50.306 46.313 80.103 1.00 63.65 126 LYS A C 1
ATOM 786 O O . LYS A 1 102 ? 50.858 47.049 79.285 1.00 64.41 126 LYS A O 1
ATOM 792 N N . GLY A 1 103 ? 49.060 45.868 79.961 1.00 61.26 127 GLY A N 1
ATOM 793 C CA . GLY A 1 103 ? 48.212 46.279 78.848 1.00 61.01 127 GLY A CA 1
ATOM 794 C C . GLY A 1 103 ? 48.249 45.354 77.644 1.00 58.87 127 GLY A C 1
ATOM 795 O O . GLY A 1 103 ? 47.342 45.390 76.810 1.00 59.16 127 GLY A O 1
ATOM 796 N N . ASP A 1 104 ? 49.287 44.524 77.544 1.00 56.58 128 ASP A N 1
ATOM 797 C CA . ASP A 1 104 ? 49.448 43.636 76.393 1.00 54.95 128 ASP A CA 1
ATOM 798 C C . ASP A 1 104 ? 48.271 42.669 76.263 1.00 53.69 128 ASP A C 1
ATOM 799 O O . ASP A 1 104 ? 47.696 42.230 77.261 1.00 50.99 128 ASP A O 1
ATOM 804 N N . THR A 1 105 ? 47.927 42.344 75.019 1.00 53.61 129 THR A N 1
ATOM 805 C CA . THR A 1 105 ? 46.779 41.500 74.724 1.00 54.62 129 THR A CA 1
ATOM 806 C C . THR A 1 105 ? 47.208 40.198 74.049 1.00 51.75 129 THR A C 1
ATOM 807 O O . THR A 1 105 ? 48.038 40.210 73.136 1.00 50.43 129 THR A O 1
ATOM 811 N N . ILE A 1 106 ? 46.643 39.081 74.505 1.00 50.76 130 ILE A N 1
ATOM 812 C CA . ILE A 1 106 ? 46.840 37.787 73.854 1.00 48.98 130 ILE A CA 1
ATOM 813 C C . ILE A 1 106 ? 45.514 37.307 73.262 1.00 48.44 130 ILE A C 1
ATOM 814 O O . ILE A 1 106 ? 44.511 37.209 73.972 1.00 48.78 130 ILE A O 1
ATOM 819 N N . ALA A 1 107 ? 45.513 37.023 71.961 1.00 46.83 131 ALA A N 1
ATOM 820 C CA . ALA A 1 107 ? 44.347 36.444 71.292 1.00 46.16 131 ALA A CA 1
ATOM 821 C C . ALA A 1 107 ? 44.316 34.935 71.516 1.00 45.49 131 ALA A C 1
ATOM 822 O O . ALA A 1 107 ? 45.331 34.257 71.349 1.00 46.82 131 ALA A O 1
ATOM 824 N N . ILE A 1 108 ? 43.144 34.427 71.895 1.00 46.93 132 ILE A N 1
ATOM 825 C CA A ILE A 1 108 ? 42.943 33.008 72.195 0.50 46.59 132 ILE A CA 1
ATOM 826 C CA B ILE A 1 108 ? 42.955 33.002 72.153 0.50 46.42 132 ILE A CA 1
ATOM 827 C C . ILE A 1 108 ? 41.621 32.526 71.585 1.00 46.79 132 ILE A C 1
ATOM 828 O O . ILE A 1 108 ? 40.683 33.310 71.425 1.00 46.76 132 ILE A O 1
ATOM 837 N N . SER A 1 109 ? 41.552 31.239 71.256 1.00 46.94 133 SER A N 1
ATOM 838 C CA . SER A 1 109 ? 40.339 30.631 70.725 1.00 48.60 133 SER A CA 1
ATOM 839 C C . SER A 1 109 ? 39.219 30.624 71.765 1.00 50.76 133 SER A C 1
ATOM 840 O O . SER A 1 109 ? 39.464 30.409 72.951 1.00 49.42 133 SER A O 1
ATOM 843 N N . ASN A 1 110 ? 37.991 30.848 71.306 1.00 51.72 134 ASN A N 1
ATOM 844 C CA . ASN A 1 110 ? 36.812 30.758 72.170 1.00 53.95 134 ASN A CA 1
ATOM 845 C C . ASN A 1 110 ? 36.360 29.317 72.454 1.00 51.29 134 ASN A C 1
ATOM 846 O O . ASN A 1 110 ? 35.363 29.108 73.141 1.00 54.98 134 ASN A O 1
ATOM 851 N N . ASN A 1 111 ? 37.081 28.333 71.916 1.00 48.37 135 ASN A N 1
ATOM 852 C CA . ASN A 1 111 ? 36.894 26.931 72.290 1.00 48.64 135 ASN A CA 1
ATOM 853 C C . ASN A 1 111 ? 37.325 26.716 73.748 1.00 49.76 135 ASN A C 1
ATOM 854 O O . ASN A 1 111 ? 38.488 26.932 74.078 1.00 49.97 135 ASN A O 1
ATOM 859 N N . PRO A 1 112 ? 36.390 26.297 74.627 1.00 52.09 136 PRO A N 1
ATOM 860 C CA . PRO A 1 112 ? 36.710 26.170 76.059 1.00 52.03 136 PRO A CA 1
ATOM 861 C C . PRO A 1 112 ? 37.949 25.324 76.373 1.00 50.56 136 PRO A C 1
ATOM 862 O O . PRO A 1 112 ? 38.735 25.689 77.249 1.00 51.96 136 PRO A O 1
ATOM 866 N N . SER A 1 113 ? 38.118 24.212 75.664 1.00 49.35 137 SER A N 1
ATOM 867 C CA . SER A 1 113 ? 39.262 23.324 75.891 1.00 47.23 137 SER A CA 1
ATOM 868 C C . SER A 1 113 ? 40.582 23.957 75.451 1.00 44.81 137 SER A C 1
ATOM 869 O O . SER A 1 113 ? 41.567 23.904 76.187 1.00 44.33 137 SER A O 1
ATOM 872 N N . SER A 1 114 ? 40.593 24.553 74.258 1.00 44.16 138 SER A N 1
ATOM 873 C CA . SER A 1 114 ? 41.775 25.255 73.739 1.00 43.21 138 SER A CA 1
ATOM 874 C C . SER A 1 114 ? 42.145 26.452 74.613 1.00 44.37 138 SER A C 1
ATOM 875 O O . SER A 1 114 ? 43.316 26.659 74.929 1.00 44.58 138 SER A O 1
ATOM 878 N N . CYS A 1 115 ? 41.136 27.236 74.986 1.00 45.06 139 CYS A N 1
ATOM 879 C CA . CYS A 1 115 ? 41.314 28.386 75.868 1.00 46.47 139 CYS A CA 1
ATOM 880 C C . CYS A 1 115 ? 41.953 27.965 77.191 1.00 46.72 139 CYS A C 1
ATOM 881 O O . CYS A 1 115 ? 42.984 28.506 77.594 1.00 44.88 139 CYS A O 1
ATOM 884 N N . SER A 1 116 ? 41.332 26.992 77.850 1.00 45.22 140 SER A N 1
ATOM 885 C CA . SER A 1 116 ? 41.833 26.448 79.110 1.00 46.06 140 SER A CA 1
ATOM 886 C C . SER A 1 116 ? 43.278 25.950 78.985 1.00 45.14 140 SER A C 1
ATOM 887 O O . SER A 1 116 ? 44.127 26.228 79.838 1.00 43.42 140 SER A O 1
ATOM 890 N N . LYS A 1 117 ? 43.546 25.215 77.913 1.00 44.36 141 LYS A N 1
ATOM 891 C CA . LYS A 1 117 ? 44.870 24.655 77.669 1.00 45.07 141 LYS A CA 1
ATOM 892 C C . LYS A 1 117 ? 45.915 25.749 77.419 1.00 42.06 141 LYS A C 1
ATOM 893 O O . LYS A 1 117 ? 47.045 25.666 77.906 1.00 39.46 141 LYS A O 1
ATOM 899 N N . ASN A 1 118 ? 45.526 26.774 76.666 1.00 41.55 142 ASN A N 1
ATOM 900 C CA . ASN A 1 118 ? 46.392 27.925 76.418 1.00 42.00 142 ASN A CA 1
ATOM 901 C C . ASN A 1 118 ? 46.738 28.699 77.689 1.00 43.06 142 ASN A C 1
ATOM 902 O O . ASN A 1 118 ? 47.879 29.141 77.857 1.00 42.53 142 ASN A O 1
ATOM 907 N N . LEU A 1 119 ? 45.758 28.866 78.577 1.00 42.40 143 LEU A N 1
ATOM 908 C CA . LEU A 1 119 ? 45.987 29.562 79.842 1.00 43.62 143 LEU A CA 1
ATOM 909 C C . LEU A 1 119 ? 46.954 28.786 80.727 1.00 42.93 143 LEU A C 1
ATOM 910 O O . LEU A 1 119 ? 47.789 29.386 81.404 1.00 42.56 143 LEU A O 1
ATOM 915 N N . ARG A 1 120 ? 46.849 27.457 80.711 1.00 41.99 144 ARG A N 1
ATOM 916 C CA . ARG A 1 120 ? 47.766 26.611 81.476 1.00 43.21 144 ARG A CA 1
ATOM 917 C C . ARG A 1 120 ? 49.185 26.623 80.908 1.00 42.41 144 ARG A C 1
ATOM 918 O O . ARG A 1 120 ? 50.150 26.492 81.665 1.00 43.18 144 ARG A O 1
ATOM 926 N N . TYR A 1 121 ? 49.321 26.778 79.590 1.00 40.98 145 TYR A N 1
ATOM 927 C CA . TYR A 1 121 ? 50.646 26.962 78.996 1.00 40.89 145 TYR A CA 1
ATOM 928 C C . TYR A 1 121 ? 51.267 28.247 79.543 1.00 42.94 145 TYR A C 1
ATOM 929 O O . TYR A 1 121 ? 52.417 28.249 79.980 1.00 44.05 145 TYR A O 1
ATOM 938 N N . LEU A 1 122 ? 50.492 29.329 79.536 1.00 44.69 146 LEU A N 1
ATOM 939 C CA . LEU A 1 122 ? 50.957 30.616 80.055 1.00 47.65 146 LEU A CA 1
ATOM 940 C C . LEU A 1 122 ? 51.302 30.552 81.549 1.00 51.33 146 LEU A C 1
ATOM 941 O O . LEU A 1 122 ? 52.225 31.236 82.004 1.00 52.17 146 LEU A O 1
ATOM 946 N N . GLU A 1 123 ? 50.568 29.731 82.301 1.00 52.34 147 GLU A N 1
ATOM 947 C CA . GLU A 1 123 ? 50.893 29.470 83.702 1.00 53.79 147 GLU A CA 1
ATOM 948 C C . GLU A 1 123 ? 52.245 28.775 83.834 1.00 53.57 147 GLU A C 1
ATOM 949 O O . GLU A 1 123 ? 53.072 29.167 84.658 1.00 55.10 147 GLU A O 1
ATOM 955 N N . SER A 1 124 ? 52.471 27.753 83.013 1.00 52.29 148 SER A N 1
ATOM 956 C CA . SER A 1 124 ? 53.694 26.949 83.107 1.00 52.44 148 SER A CA 1
ATOM 957 C C . SER A 1 124 ? 54.967 27.743 82.792 1.00 51.85 148 SER A C 1
ATOM 958 O O . SER A 1 124 ? 56.057 27.332 83.184 1.00 51.65 148 SER A O 1
ATOM 961 N N . ILE A 1 125 ? 54.828 28.868 82.090 1.00 52.77 149 ILE A N 1
ATOM 962 C CA . ILE A 1 125 ? 55.956 29.779 81.852 1.00 55.04 149 ILE A CA 1
ATOM 963 C C . ILE A 1 125 ? 55.970 30.977 82.816 1.00 56.21 149 ILE A C 1
ATOM 964 O O . ILE A 1 125 ? 56.693 31.947 82.592 1.00 57.34 149 ILE A O 1
ATOM 969 N N . GLY A 1 126 ? 55.170 30.904 83.878 1.00 57.21 150 GLY A N 1
ATOM 970 C CA . GLY A 1 126 ? 55.210 31.885 84.961 1.00 58.75 150 GLY A CA 1
ATOM 971 C C . GLY A 1 126 ? 54.499 33.201 84.710 1.00 59.43 150 GLY A C 1
ATOM 972 O O . GLY A 1 126 ? 54.652 34.138 85.492 1.00 63.59 150 GLY A O 1
ATOM 973 N N . LEU A 1 127 ? 53.711 33.282 83.641 1.00 57.63 151 LEU A N 1
ATOM 974 C CA . LEU A 1 127 ? 53.010 34.527 83.296 1.00 58.75 151 LEU A CA 1
ATOM 975 C C . LEU A 1 127 ? 51.757 34.786 84.133 1.00 57.42 151 LEU A C 1
ATOM 976 O O . LEU A 1 127 ? 51.323 35.929 84.245 1.00 60.15 151 LEU A O 1
ATOM 981 N N . LEU A 1 128 ? 51.178 33.735 84.708 1.00 56.46 152 LEU A N 1
ATOM 982 C CA . LEU A 1 128 ? 49.999 33.870 85.567 1.00 58.20 152 LEU A CA 1
ATOM 983 C C . LEU A 1 128 ? 49.793 32.619 86.423 1.00 57.83 152 LEU A C 1
ATOM 984 O O . LEU A 1 128 ? 50.495 31.628 86.252 1.00 56.04 152 LEU A O 1
ATOM 989 N N . THR A 1 129 ? 48.841 32.675 87.351 1.00 61.61 153 THR A N 1
ATOM 990 C CA . THR A 1 129 ? 48.512 31.521 88.189 1.00 62.46 153 THR A CA 1
ATOM 991 C C . THR A 1 129 ? 47.020 31.210 88.125 1.00 64.12 153 THR A C 1
ATOM 992 O O . THR A 1 129 ? 46.188 32.115 88.026 1.00 66.82 153 THR A O 1
ATOM 996 N N . LEU A 1 130 ? 46.697 29.920 88.187 1.00 67.11 154 LEU A N 1
ATOM 997 C CA . LEU A 1 130 ? 45.320 29.434 88.093 1.00 68.58 154 LEU A CA 1
ATOM 998 C C . LEU A 1 130 ? 45.005 28.540 89.292 1.00 70.82 154 LEU A C 1
ATOM 999 O O . LEU A 1 130 ? 45.920 28.108 89.995 1.00 72.13 154 LEU A O 1
ATOM 1004 N N . PRO A 1 131 ? 43.710 28.264 89.542 1.00 74.06 155 PRO A N 1
ATOM 1005 C CA . PRO A 1 131 ? 43.366 27.324 90.613 1.00 78.45 155 PRO A CA 1
ATOM 1006 C C . PRO A 1 131 ? 43.826 25.897 90.309 1.00 81.30 155 PRO A C 1
ATOM 1007 O O . PRO A 1 131 ? 43.905 25.507 89.143 1.00 79.04 155 PRO A O 1
ATOM 1011 N N . LYS A 1 132 ? 44.127 25.136 91.359 1.00 87.81 156 LYS A N 1
ATOM 1012 C CA . LYS A 1 132 ? 44.622 23.764 91.213 1.00 90.60 156 LYS A CA 1
ATOM 1013 C C . LYS A 1 132 ? 43.515 22.814 90.755 1.00 92.26 156 LYS A C 1
ATOM 1014 O O . LYS A 1 132 ? 42.328 23.095 90.933 1.00 94.71 156 LYS A O 1
ATOM 1020 N N . GLY A 1 133 ? 43.921 21.689 90.169 1.00 91.38 157 GLY A N 1
ATOM 1021 C CA . GLY A 1 133 ? 42.989 20.690 89.646 1.00 90.92 157 GLY A CA 1
ATOM 1022 C C . GLY A 1 133 ? 43.239 20.412 88.176 1.00 90.17 157 GLY A C 1
ATOM 1023 O O . GLY A 1 133 ? 44.308 20.726 87.649 1.00 90.15 157 GLY A O 1
ATOM 1024 N N . ASP A 1 134 ? 42.251 19.812 87.517 1.00 94.39 158 ASP A N 1
ATOM 1025 C CA . ASP A 1 134 ? 42.329 19.524 86.080 1.00 92.70 158 ASP A CA 1
ATOM 1026 C C . ASP A 1 134 ? 41.063 19.937 85.310 1.00 86.72 158 ASP A C 1
ATOM 1027 O O . ASP A 1 134 ? 40.873 19.529 84.163 1.00 83.69 158 ASP A O 1
ATOM 1032 N N . GLY A 1 135 ? 40.211 20.752 85.932 1.00 83.88 159 GLY A N 1
ATOM 1033 C CA . GLY A 1 135 ? 38.995 21.247 85.288 1.00 79.18 159 GLY A CA 1
ATOM 1034 C C . GLY A 1 135 ? 39.300 22.408 84.360 1.00 73.24 159 GLY A C 1
ATOM 1035 O O . GLY A 1 135 ? 40.363 23.021 84.455 1.00 74.07 159 GLY A O 1
ATOM 1036 N N . LEU A 1 136 ? 38.364 22.714 83.465 1.00 68.99 160 LEU A N 1
ATOM 1037 C CA . LEU A 1 136 ? 38.548 23.791 82.492 1.00 65.65 160 LEU A CA 1
ATOM 1038 C C . LEU A 1 136 ? 38.638 25.155 83.171 1.00 66.78 160 LEU A C 1
ATOM 1039 O O . LEU A 1 136 ? 37.826 25.480 84.041 1.00 65.53 160 LEU A O 1
ATOM 1044 N N . VAL A 1 137 ? 39.635 25.942 82.767 1.00 62.23 161 VAL A N 1
ATOM 1045 C CA . VAL A 1 137 ? 39.817 27.296 83.283 1.00 60.12 161 VAL A CA 1
ATOM 1046 C C . VAL A 1 137 ? 39.551 28.329 82.194 1.00 57.09 161 VAL A C 1
ATOM 1047 O O . VAL A 1 137 ? 39.692 28.045 81.003 1.00 55.03 161 VAL A O 1
ATOM 1051 N N . SER A 1 138 ? 39.160 29.525 82.624 1.00 56.55 162 SER A N 1
ATOM 1052 C CA . SER A 1 138 ? 38.914 30.651 81.730 1.00 56.26 162 SER A CA 1
ATOM 1053 C C . SER A 1 138 ? 39.617 31.890 82.302 1.00 56.11 162 SER A C 1
ATOM 1054 O O . SER A 1 138 ? 40.084 31.856 83.444 1.00 55.98 162 SER A O 1
ATOM 1057 N N . PRO A 1 139 ? 39.704 32.982 81.516 1.00 55.30 163 PRO A N 1
ATOM 1058 C CA . PRO A 1 139 ? 40.330 34.219 82.013 1.00 57.68 163 PRO A CA 1
ATOM 1059 C C . PRO A 1 139 ? 39.714 34.771 83.313 1.00 60.83 163 PRO A C 1
ATOM 1060 O O . PRO A 1 139 ? 40.384 35.495 84.051 1.00 60.85 163 PRO A O 1
ATOM 1064 N N . LYS A 1 140 ? 38.451 34.432 83.577 1.00 63.30 164 LYS A N 1
ATOM 1065 C CA . LYS A 1 140 ? 37.794 34.772 84.840 1.00 64.93 164 LYS A CA 1
ATOM 1066 C C . LYS A 1 140 ? 38.460 34.110 86.055 1.00 65.48 164 LYS A C 1
ATOM 1067 O O . LYS A 1 140 ? 38.367 34.623 87.170 1.00 67.49 164 LYS A O 1
ATOM 1069 N N . ASP A 1 141 ? 39.137 32.984 85.832 1.00 62.75 165 ASP A N 1
ATOM 1070 C CA . ASP A 1 141 ? 39.709 32.179 86.916 1.00 63.48 165 ASP A CA 1
ATOM 1071 C C . ASP A 1 141 ? 41.175 32.497 87.223 1.00 62.69 165 ASP A C 1
ATOM 1072 O O . ASP A 1 141 ? 41.793 31.826 88.048 1.00 61.82 165 ASP A O 1
ATOM 1077 N N . ILE A 1 142 ? 41.732 33.514 86.570 1.00 62.74 166 ILE A N 1
ATOM 1078 C CA . ILE A 1 142 ? 43.129 33.886 86.790 1.00 64.15 166 ILE A CA 1
ATOM 1079 C C . ILE A 1 142 ? 43.302 34.474 88.187 1.00 69.07 166 ILE A C 1
ATOM 1080 O O . ILE A 1 142 ? 42.688 35.488 88.520 1.00 72.11 166 ILE A O 1
ATOM 1085 N N . ILE A 1 143 ? 44.139 33.831 88.999 1.00 72.11 167 ILE A N 1
ATOM 1086 C CA . ILE A 1 143 ? 44.403 34.295 90.360 1.00 74.14 167 ILE A CA 1
ATOM 1087 C C . ILE A 1 143 ? 45.385 35.465 90.317 1.00 76.03 167 ILE A C 1
ATOM 1088 O O . ILE A 1 143 ? 45.011 36.594 90.627 1.00 79.14 167 ILE A O 1
ATOM 1093 N N . GLU A 1 144 ? 46.629 35.198 89.925 1.00 75.84 168 GLU A N 1
ATOM 1094 C CA . GLU A 1 144 ? 47.633 36.252 89.783 1.00 77.10 168 GLU A CA 1
ATOM 1095 C C . GLU A 1 144 ? 47.939 36.521 88.313 1.00 74.35 168 GLU A C 1
ATOM 1096 O O . GLU A 1 144 ? 47.998 35.598 87.500 1.00 76.45 168 GLU A O 1
ATOM 1102 N N . ASN A 1 145 ? 48.134 37.797 87.991 1.00 71.83 169 ASN A N 1
ATOM 1103 C CA . ASN A 1 145 ? 48.377 38.243 86.625 1.00 67.84 169 ASN A CA 1
ATOM 1104 C C . ASN A 1 145 ? 49.343 39.436 86.654 1.00 69.19 169 ASN A C 1
ATOM 1105 O O . ASN A 1 145 ? 48.957 40.559 86.330 1.00 71.30 169 ASN A O 1
ATOM 1110 N N . PRO A 1 146 ? 50.609 39.187 87.041 1.00 71.11 170 PRO A N 1
ATOM 1111 C CA . PRO A 1 146 ? 51.583 40.260 87.279 1.00 74.28 170 PRO A CA 1
ATOM 1112 C C . PRO A 1 146 ? 51.608 41.341 86.202 1.00 75.76 170 PRO A C 1
ATOM 1113 O O . PRO A 1 146 ? 51.565 42.528 86.522 1.00 80.32 170 PRO A O 1
ATOM 1117 N N . LYS A 1 147 ? 51.648 40.927 84.939 1.00 73.92 171 LYS A N 1
ATOM 1118 C CA . LYS A 1 147 ? 51.843 41.859 83.830 1.00 72.93 171 LYS A CA 1
ATOM 1119 C C . LYS A 1 147 ? 50.543 42.319 83.166 1.00 73.14 171 LYS A C 1
ATOM 1120 O O . LYS A 1 147 ? 50.563 42.768 82.021 1.00 76.29 171 LYS A O 1
ATOM 1126 N N . GLY A 1 148 ? 49.426 42.214 83.884 1.00 70.95 172 GLY A N 1
ATOM 1127 C CA . GLY A 1 148 ? 48.136 42.719 83.411 1.00 73.87 172 GLY A CA 1
ATOM 1128 C C . GLY A 1 148 ? 47.817 42.351 81.976 1.00 73.21 172 GLY A C 1
ATOM 1129 O O . GLY A 1 148 ? 47.504 43.220 81.159 1.00 76.71 172 GLY A O 1
ATOM 1130 N N . ILE A 1 149 ? 47.903 41.059 81.672 1.00 68.35 173 ILE A N 1
ATOM 1131 C CA . ILE A 1 149 ? 47.629 40.560 80.331 1.00 64.25 173 ILE A CA 1
ATOM 1132 C C . ILE A 1 149 ? 46.125 40.448 80.115 1.00 63.29 173 ILE A C 1
ATOM 1133 O O . ILE A 1 149 ? 45.424 39.826 80.912 1.00 64.69 173 ILE A O 1
ATOM 1138 N N . GLN A 1 150 ? 45.640 41.051 79.032 1.00 61.68 174 GLN A N 1
ATOM 1139 C CA . GLN A 1 150 ? 44.232 40.966 78.658 1.00 61.75 174 GLN A CA 1
ATOM 1140 C C . GLN A 1 150 ? 44.081 39.903 77.577 1.00 59.72 174 GLN A C 1
ATOM 1141 O O . GLN A 1 150 ? 44.979 39.715 76.755 1.00 57.34 174 GLN A O 1
ATOM 1147 N N . PHE A 1 151 ? 42.944 39.212 77.581 1.00 59.10 175 PHE A N 1
ATOM 1148 C CA . PHE A 1 151 ? 42.709 38.110 76.658 1.00 57.86 175 PHE A CA 1
ATOM 1149 C C . PHE A 1 151 ? 41.551 38.408 75.715 1.00 60.48 175 PHE A C 1
ATOM 1150 O O . PHE A 1 151 ? 40.463 38.779 76.153 1.00 65.23 175 PHE A O 1
ATOM 1158 N N . LYS A 1 152 ? 41.801 38.248 74.420 1.00 60.36 176 LYS A N 1
ATOM 1159 C CA . LYS A 1 152 ? 40.799 38.491 73.392 1.00 62.11 176 LYS A CA 1
ATOM 1160 C C . LYS A 1 152 ? 40.312 37.148 72.859 1.00 60.11 176 LYS A C 1
ATOM 1161 O O . LYS A 1 152 ? 41.031 36.468 72.127 1.00 56.65 176 LYS A O 1
ATOM 1167 N N . GLU A 1 153 ? 39.100 36.759 73.254 1.00 61.21 177 GLU A N 1
ATOM 1168 C CA . GLU A 1 153 ? 38.528 35.470 72.854 1.00 62.90 177 GLU A CA 1
ATOM 1169 C C . GLU A 1 153 ? 37.854 35.595 71.490 1.00 59.30 177 GLU A C 1
ATOM 1170 O O . GLU A 1 153 ? 36.910 36.366 71.331 1.00 60.10 177 GLU A O 1
ATOM 1176 N N . LEU A 1 154 ? 38.352 34.835 70.513 1.00 55.98 178 LEU A N 1
ATOM 1177 C CA . LEU A 1 154 ? 37.900 34.934 69.123 1.00 53.48 178 LEU A CA 1
ATOM 1178 C C . LEU A 1 154 ? 37.579 33.570 68.527 1.00 54.23 178 LEU A C 1
ATOM 1179 O O . LEU A 1 154 ? 37.992 32.535 69.056 1.00 52.58 178 LEU A O 1
ATOM 1184 N N . ASP A 1 155 ? 36.841 33.587 67.416 1.00 54.91 179 ASP A N 1
ATOM 1185 C CA . ASP A 1 155 ? 36.674 32.404 66.576 1.00 55.66 179 ASP A CA 1
ATOM 1186 C C . ASP A 1 155 ? 38.045 32.066 66.017 1.00 52.78 179 ASP A C 1
ATOM 1187 O O . ASP A 1 155 ? 38.778 32.957 65.581 1.00 53.38 179 ASP A O 1
ATOM 1192 N N . ILE A 1 156 ? 38.386 30.780 66.037 1.00 49.22 180 ILE A N 1
ATOM 1193 C CA . ILE A 1 156 ? 39.704 30.311 65.604 1.00 48.10 180 ILE A CA 1
ATOM 1194 C C . ILE A 1 156 ? 40.109 30.836 64.223 1.00 45.92 180 ILE A C 1
ATOM 1195 O O . ILE A 1 156 ? 41.280 31.118 63.988 1.00 46.80 180 ILE A O 1
ATOM 1200 N N . ALA A 1 157 ? 39.141 30.970 63.319 1.00 47.12 181 ALA A N 1
ATOM 1201 C CA . ALA A 1 157 ? 39.414 31.444 61.956 1.00 48.14 181 ALA A CA 1
ATOM 1202 C C . ALA A 1 157 ? 39.857 32.912 61.898 1.00 46.46 181 ALA A C 1
ATOM 1203 O O . ALA A 1 157 ? 40.494 33.330 60.935 1.00 42.94 181 ALA A O 1
ATOM 1205 N N . GLN A 1 158 ? 39.521 33.685 62.926 1.00 49.60 182 GLN A N 1
ATOM 1206 C CA . GLN A 1 158 ? 39.846 35.109 62.966 1.00 53.58 182 GLN A CA 1
ATOM 1207 C C . GLN A 1 158 ? 41.237 35.418 63.534 1.00 51.68 182 GLN A C 1
ATOM 1208 O O . GLN A 1 158 ? 41.744 36.526 63.358 1.00 52.28 182 GLN A O 1
ATOM 1214 N N . ILE A 1 159 ? 41.859 34.447 64.198 1.00 46.78 183 ILE A N 1
ATOM 1215 C CA . ILE A 1 159 ? 43.042 34.734 65.014 1.00 46.01 183 ILE A CA 1
ATOM 1216 C C . ILE A 1 159 ? 44.281 35.139 64.200 1.00 45.42 183 ILE A C 1
ATOM 1217 O O . ILE A 1 159 ? 44.997 36.053 64.609 1.00 46.89 183 ILE A O 1
ATOM 1222 N N . PRO A 1 160 ? 44.542 34.478 63.056 1.00 43.85 184 PRO A N 1
ATOM 1223 C CA . PRO A 1 160 ? 45.691 34.906 62.251 1.00 44.14 184 PRO A CA 1
ATOM 1224 C C . PRO A 1 160 ? 45.652 36.387 61.842 1.00 47.72 184 PRO A C 1
ATOM 1225 O O . PRO A 1 160 ? 46.667 37.079 61.945 1.00 49.49 184 PRO A O 1
ATOM 1229 N N . SER A 1 161 ? 44.490 36.875 61.413 1.00 48.17 185 SER A N 1
ATOM 1230 C CA . SER A 1 161 ? 44.362 38.277 60.993 1.00 50.13 185 SER A CA 1
ATOM 1231 C C . SER A 1 161 ? 44.354 39.274 62.162 1.00 52.66 185 SER A C 1
ATOM 1232 O O . SER A 1 161 ? 44.371 40.481 61.936 1.00 58.07 185 SER A O 1
ATOM 1235 N N . SER A 1 162 ? 44.326 38.775 63.398 1.00 52.14 186 SER A N 1
ATOM 1236 C CA . SER A 1 162 ? 44.338 39.629 64.589 1.00 52.50 186 SER A CA 1
ATOM 1237 C C . SER A 1 162 ? 45.748 40.036 65.049 1.00 52.80 186 SER A C 1
ATOM 1238 O O . SER A 1 162 ? 45.897 40.940 65.880 1.00 54.01 186 SER A O 1
ATOM 1241 N N . LEU A 1 163 ? 46.775 39.375 64.515 1.00 49.80 187 LEU A N 1
ATOM 1242 C CA . LEU A 1 163 ? 48.153 39.568 64.990 1.00 49.53 187 LEU A CA 1
ATOM 1243 C C . LEU A 1 163 ? 48.664 41.012 64.932 1.00 51.28 187 LEU A C 1
ATOM 1244 O O . LEU A 1 163 ? 49.415 41.428 65.813 1.00 51.41 187 LEU A O 1
ATOM 1249 N N . PRO A 1 164 ? 48.276 41.777 63.897 1.00 53.09 188 PRO A N 1
ATOM 1250 C CA . PRO A 1 164 ? 48.659 43.192 63.884 1.00 56.40 188 PRO A CA 1
ATOM 1251 C C . PRO A 1 164 ? 48.007 44.031 64.992 1.00 58.24 188 PRO A C 1
ATOM 1252 O O . PRO A 1 164 ? 48.553 45.061 65.372 1.00 60.99 188 PRO A O 1
ATOM 1256 N N . ASP A 1 165 ? 46.862 43.586 65.507 1.00 59.13 189 ASP A N 1
ATOM 1257 C CA . ASP A 1 165 ? 46.095 44.359 66.487 1.00 61.06 189 ASP A CA 1
ATOM 1258 C C . ASP A 1 165 ? 46.261 43.869 67.930 1.00 57.02 189 ASP A C 1
ATOM 1259 O O . ASP A 1 165 ? 45.693 44.461 68.848 1.00 57.43 189 ASP A O 1
ATOM 1264 N N . VAL A 1 166 ? 47.021 42.793 68.127 1.00 53.55 190 VAL A N 1
ATOM 1265 C CA . VAL A 1 166 ? 47.286 42.250 69.467 1.00 50.68 190 VAL A CA 1
ATOM 1266 C C . VAL A 1 166 ? 48.786 42.056 69.673 1.00 47.54 190 VAL A C 1
ATOM 1267 O O . VAL A 1 166 ? 49.559 42.163 68.726 1.00 47.27 190 VAL A O 1
ATOM 1271 N N . THR A 1 167 ? 49.194 41.779 70.909 1.00 46.02 191 THR A N 1
ATOM 1272 C CA . THR A 1 167 ? 50.612 41.589 71.222 1.00 46.22 191 THR A CA 1
ATOM 1273 C C . THR A 1 167 ? 51.096 40.226 70.747 1.00 43.53 191 THR A C 1
ATOM 1274 O O . THR A 1 167 ? 52.148 40.127 70.126 1.00 44.17 191 THR A O 1
ATOM 1278 N N . ALA A 1 168 ? 50.326 39.186 71.060 1.00 41.97 192 ALA A N 1
ATOM 1279 C CA . ALA A 1 168 ? 50.633 37.818 70.642 1.00 39.92 192 ALA A CA 1
ATOM 1280 C C . ALA A 1 168 ? 49.350 37.002 70.479 1.00 38.81 192 ALA A C 1
ATOM 1281 O O . ALA A 1 168 ? 48.289 37.422 70.935 1.00 38.09 192 ALA A O 1
ATOM 1283 N N . ALA A 1 169 ? 49.453 35.839 69.833 1.00 37.10 193 ALA A N 1
ATOM 1284 C CA . ALA A 1 169 ? 48.291 34.972 69.620 1.00 36.51 193 ALA A CA 1
ATOM 1285 C C . ALA A 1 169 ? 48.669 33.492 69.512 1.00 34.11 193 ALA A C 1
ATOM 1286 O O . ALA A 1 169 ? 49.661 33.146 68.867 1.00 32.77 193 ALA A O 1
ATOM 1288 N N . PHE A 1 170 ? 47.879 32.635 70.159 1.00 33.31 194 PHE A N 1
ATOM 1289 C CA . PHE A 1 170 ? 48.002 31.180 70.012 1.00 33.38 194 PHE A CA 1
ATOM 1290 C C . PHE A 1 170 ? 47.259 30.740 68.750 1.00 32.90 194 PHE A C 1
ATOM 1291 O O . PHE A 1 170 ? 46.055 30.981 68.627 1.00 32.13 194 PHE A O 1
ATOM 1299 N N . ILE A 1 171 ? 47.970 30.103 67.817 1.00 31.73 195 ILE A N 1
ATOM 1300 C CA . ILE A 1 171 ? 47.374 29.684 66.544 1.00 32.27 195 ILE A CA 1
ATOM 1301 C C . ILE A 1 171 ? 47.752 28.245 66.183 1.00 32.38 195 ILE A C 1
ATOM 1302 O O . ILE A 1 171 ? 48.938 27.891 66.126 1.00 32.96 195 ILE A O 1
ATOM 1307 N N . ASP A 1 172 ? 46.732 27.424 65.933 1.00 31.96 196 ASP A N 1
ATOM 1308 C CA . ASP A 1 172 ? 46.933 26.060 65.451 1.00 30.88 196 ASP A CA 1
ATOM 1309 C C . ASP A 1 172 ? 47.743 26.074 64.162 1.00 29.03 196 ASP A C 1
ATOM 1310 O O . ASP A 1 172 ? 47.547 26.935 63.305 1.00 28.84 196 ASP A O 1
ATOM 1315 N N . THR A 1 173 ? 48.637 25.106 64.016 1.00 28.50 197 THR A N 1
ATOM 1316 C CA . THR A 1 173 ? 49.455 25.006 62.813 1.00 27.50 197 THR A CA 1
ATOM 1317 C C . THR A 1 173 ? 48.574 24.849 61.570 1.00 26.45 197 THR A C 1
ATOM 1318 O O . THR A 1 173 ? 48.899 25.391 60.512 1.00 25.93 197 THR A O 1
ATOM 1322 N N . THR A 1 174 ? 47.448 24.141 61.714 1.00 25.38 198 THR A N 1
ATOM 1323 C CA . THR A 1 174 ? 46.455 24.014 60.636 1.00 25.53 198 THR A CA 1
ATOM 1324 C C . THR A 1 174 ? 45.994 25.380 60.087 1.00 26.22 198 THR A C 1
ATOM 1325 O O . THR A 1 174 ? 45.720 25.510 58.897 1.00 25.57 198 THR A O 1
ATOM 1329 N N . TYR A 1 175 ? 45.921 26.389 60.951 1.00 28.55 199 TYR A N 1
ATOM 1330 C CA . TYR A 1 175 ? 45.560 27.748 60.530 1.00 29.68 199 TYR A CA 1
ATOM 1331 C C . TYR A 1 175 ? 46.775 28.626 60.224 1.00 30.61 199 TYR A C 1
ATOM 1332 O O . TYR A 1 175 ? 46.727 29.457 59.316 1.00 31.11 199 TYR A O 1
ATOM 1341 N N . ALA A 1 176 ? 47.859 28.433 60.970 1.00 30.62 200 ALA A N 1
ATOM 1342 C CA . ALA A 1 176 ? 49.047 29.278 60.844 1.00 31.72 200 ALA A CA 1
ATOM 1343 C C . ALA A 1 176 ? 49.718 29.171 59.474 1.00 32.96 200 ALA A C 1
ATOM 1344 O O . ALA A 1 176 ? 50.026 30.191 58.845 1.00 31.48 200 ALA A O 1
ATOM 1346 N N . VAL A 1 177 ? 49.942 27.939 59.017 1.00 32.51 201 VAL A N 1
ATOM 1347 C CA . VAL A 1 177 ? 50.729 27.712 57.804 1.00 33.93 201 VAL A CA 1
ATOM 1348 C C . VAL A 1 177 ? 50.049 28.274 56.544 1.00 36.22 201 VAL A C 1
ATOM 1349 O O . VAL A 1 177 ? 50.697 28.974 55.767 1.00 39.24 201 VAL A O 1
ATOM 1353 N N . PRO A 1 178 ? 48.752 27.979 56.336 1.00 35.71 202 PRO A N 1
ATOM 1354 C CA . PRO A 1 178 ? 48.081 28.568 55.170 1.00 37.29 202 PRO A CA 1
ATOM 1355 C C . PRO A 1 178 ? 47.968 30.091 55.234 1.00 39.49 202 PRO A C 1
ATOM 1356 O O . PRO A 1 178 ? 47.873 30.739 54.197 1.00 42.74 202 PRO A O 1
ATOM 1360 N N . ALA A 1 179 ? 47.983 30.652 56.441 1.00 41.10 203 ALA A N 1
ATOM 1361 C CA . ALA A 1 179 ? 47.975 32.106 56.623 1.00 42.61 203 ALA A CA 1
ATOM 1362 C C . ALA A 1 179 ? 49.346 32.748 56.375 1.00 43.09 203 ALA A C 1
ATOM 1363 O O . ALA A 1 179 ? 49.486 33.964 56.486 1.00 43.95 203 ALA A O 1
ATOM 1365 N N . GLY A 1 180 ? 50.355 31.937 56.059 1.00 43.30 204 GLY A N 1
ATOM 1366 C CA . GLY A 1 180 ? 51.694 32.436 55.756 1.00 42.63 204 GLY A CA 1
ATOM 1367 C C . GLY A 1 180 ? 52.536 32.783 56.972 1.00 43.10 204 GLY A C 1
ATOM 1368 O O . GLY A 1 180 ? 53.540 33.481 56.848 1.00 44.88 204 GLY A O 1
ATOM 1369 N N . LEU A 1 181 ? 52.144 32.299 58.148 1.00 41.21 205 LEU A N 1
ATOM 1370 C CA . LEU A 1 181 ? 52.914 32.547 59.366 1.00 41.92 205 LEU A CA 1
ATOM 1371 C C . LEU A 1 181 ? 54.107 31.600 59.452 1.00 42.18 205 LEU A C 1
ATOM 1372 O O . LEU A 1 181 ? 53.975 30.397 59.219 1.00 42.62 205 LEU A O 1
ATOM 1377 N N . ASP A 1 182 ? 55.265 32.158 59.790 1.00 43.59 206 ASP A N 1
ATOM 1378 C CA . ASP A 1 182 ? 56.504 31.401 59.913 1.00 43.68 206 ASP A CA 1
ATOM 1379 C C . ASP A 1 182 ? 56.882 31.342 61.389 1.00 41.77 206 ASP A C 1
ATOM 1380 O O . ASP A 1 182 ? 57.147 32.377 62.009 1.00 42.28 206 ASP A O 1
ATOM 1385 N N . ALA A 1 183 ? 56.906 30.134 61.946 1.00 38.45 207 ALA A N 1
ATOM 1386 C CA . ALA A 1 183 ? 57.163 29.947 63.373 1.00 37.81 207 ALA A CA 1
ATOM 1387 C C . ALA A 1 183 ? 58.605 30.283 63.740 1.00 38.31 207 ALA A C 1
ATOM 1388 O O . ALA A 1 183 ? 58.868 30.787 64.831 1.00 37.69 207 ALA A O 1
ATOM 1390 N N . LYS A 1 184 ? 59.534 30.000 62.829 1.00 39.51 208 LYS A N 1
ATOM 1391 C CA . LYS A 1 184 ? 60.940 30.341 63.028 1.00 40.97 208 LYS A CA 1
ATOM 1392 C C . LYS A 1 184 ? 61.101 31.850 63.178 1.00 42.87 208 LYS A C 1
ATOM 1393 O O . LYS A 1 184 ? 61.825 32.322 64.047 1.00 46.16 208 LYS A O 1
ATOM 1395 N N . LYS A 1 185 ? 60.396 32.599 62.338 1.00 45.61 209 LYS A N 1
ATOM 1396 C CA . LYS A 1 185 ? 60.476 34.057 62.334 1.00 46.89 209 LYS A CA 1
ATOM 1397 C C . LYS A 1 185 ? 59.658 34.694 63.462 1.00 44.66 209 LYS A C 1
ATOM 1398 O O . LYS A 1 185 ? 60.165 35.549 64.184 1.00 47.52 209 LYS A O 1
ATOM 1404 N N . ASN A 1 186 ? 58.406 34.266 63.618 1.00 42.47 210 ASN A N 1
ATOM 1405 C CA . ASN A 1 186 ? 57.441 34.971 64.471 1.00 40.51 210 ASN A CA 1
ATOM 1406 C C . ASN A 1 186 ? 56.886 34.209 65.677 1.00 38.07 210 ASN A C 1
ATOM 1407 O O . ASN A 1 186 ? 56.052 34.738 66.411 1.00 37.79 210 ASN A O 1
ATOM 1412 N N . GLY A 1 187 ? 57.345 32.980 65.888 1.00 36.46 211 GLY A N 1
ATOM 1413 C CA . GLY A 1 187 ? 56.934 32.201 67.048 1.00 34.53 211 GLY A CA 1
ATOM 1414 C C . GLY A 1 187 ? 57.791 32.562 68.243 1.00 35.09 211 GLY A C 1
ATOM 1415 O O . GLY A 1 187 ? 59.006 32.683 68.117 1.00 36.14 211 GLY A O 1
ATOM 1416 N N . ILE A 1 188 ? 57.162 32.750 69.401 1.00 35.01 212 ILE A N 1
ATOM 1417 C CA . ILE A 1 188 ? 57.891 33.083 70.629 1.00 35.48 212 ILE A CA 1
ATOM 1418 C C . ILE A 1 188 ? 57.781 31.998 71.707 1.00 35.04 212 ILE A C 1
ATOM 1419 O O . ILE A 1 188 ? 58.451 32.063 72.728 1.00 36.86 212 ILE A O 1
ATOM 1424 N N . TYR A 1 189 ? 56.936 31.002 71.476 1.00 34.91 213 TYR A N 1
ATOM 1425 C CA . TYR A 1 189 ? 56.765 29.905 72.416 1.00 33.82 213 TYR A CA 1
ATOM 1426 C C . TYR A 1 189 ? 56.076 28.754 71.707 1.00 33.18 213 TYR A C 1
ATOM 1427 O O . TYR A 1 189 ? 55.105 28.960 70.976 1.00 31.84 213 TYR A O 1
ATOM 1436 N N . THR A 1 190 ? 56.601 27.551 71.915 1.00 33.15 214 THR A N 1
ATOM 1437 C CA . THR A 1 190 ? 55.988 26.331 71.418 1.00 31.73 214 THR A CA 1
ATOM 1438 C C . THR A 1 190 ? 55.617 25.473 72.617 1.00 31.20 214 THR A C 1
ATOM 1439 O O . THR A 1 190 ? 56.401 25.351 73.561 1.00 30.40 214 THR A O 1
ATOM 1443 N N . ALA A 1 191 ? 54.424 24.887 72.580 1.00 30.23 215 ALA A N 1
ATOM 1444 C CA . ALA A 1 191 ? 53.929 24.080 73.696 1.00 31.87 215 ALA A CA 1
ATOM 1445 C C . ALA A 1 191 ? 54.687 22.759 73.794 1.00 31.52 215 ALA A C 1
ATOM 1446 O O . ALA A 1 191 ? 55.243 22.287 72.801 1.00 30.22 215 ALA A O 1
ATOM 1448 N N . PRO A 1 192 ? 54.718 22.154 74.993 1.00 33.69 216 PRO A N 1
ATOM 1449 C CA . PRO A 1 192 ? 55.456 20.898 75.127 1.00 34.02 216 PRO A CA 1
ATOM 1450 C C . PRO A 1 192 ? 54.844 19.787 74.285 1.00 33.75 216 PRO A C 1
ATOM 1451 O O . PRO A 1 192 ? 53.650 19.829 73.984 1.00 34.17 216 PRO A O 1
ATOM 1455 N N . ILE A 1 193 ? 55.657 18.806 73.909 1.00 35.60 217 ILE A N 1
ATOM 1456 C CA . ILE A 1 193 ? 55.154 17.636 73.203 1.00 36.26 217 ILE A CA 1
ATOM 1457 C C . ILE A 1 193 ? 54.301 16.811 74.159 1.00 37.14 217 ILE A C 1
ATOM 1458 O O . ILE A 1 193 ? 54.743 16.463 75.251 1.00 39.80 217 ILE A O 1
ATOM 1463 N N . ASN A 1 194 ? 53.078 16.510 73.740 1.00 36.65 218 ASN A N 1
ATOM 1464 C CA . ASN A 1 194 ? 52.156 15.706 74.527 1.00 37.11 218 ASN A CA 1
ATOM 1465 C C . ASN A 1 194 ? 51.343 14.840 73.570 1.00 35.31 218 ASN A C 1
ATOM 1466 O O . ASN A 1 194 ? 50.478 15.354 72.871 1.00 34.45 218 ASN A O 1
ATOM 1471 N N . ASP A 1 195 ? 51.626 13.537 73.533 1.00 36.13 219 ASP A N 1
ATOM 1472 C CA . ASP A 1 195 ? 51.003 12.646 72.542 1.00 37.15 219 ASP A CA 1
ATOM 1473 C C . ASP A 1 195 ? 49.511 12.405 72.794 1.00 37.34 219 ASP A C 1
ATOM 1474 O O . ASP A 1 195 ? 48.828 11.810 71.964 1.00 35.39 219 ASP A O 1
ATOM 1479 N N . GLU A 1 196 ? 49.011 12.864 73.940 1.00 38.60 220 GLU A N 1
ATOM 1480 C CA . GLU A 1 196 ? 47.573 12.900 74.195 1.00 41.52 220 GLU A CA 1
ATOM 1481 C C . GLU A 1 196 ? 46.860 13.733 73.125 1.00 37.72 220 GLU A C 1
ATOM 1482 O O . GLU A 1 196 ? 45.713 13.454 72.774 1.00 36.39 220 GLU A O 1
ATOM 1488 N N . TYR A 1 197 ? 47.557 14.741 72.603 1.00 34.16 221 TYR A N 1
ATOM 1489 C CA . TYR A 1 197 ? 47.021 15.613 71.565 1.00 32.61 221 TYR A CA 1
ATOM 1490 C C . TYR A 1 197 ? 47.552 15.274 70.165 1.00 31.02 221 TYR A C 1
ATOM 1491 O O . TYR A 1 197 ? 47.523 16.111 69.260 1.00 28.62 221 TYR A O 1
ATOM 1500 N N . ALA A 1 198 ? 48.017 14.042 69.982 1.00 30.44 222 ALA A N 1
ATOM 1501 C CA . ALA A 1 198 ? 48.462 13.592 68.670 1.00 29.62 222 ALA A CA 1
ATOM 1502 C C . ALA A 1 198 ? 47.273 13.554 67.709 1.00 27.78 222 ALA A C 1
ATOM 1503 O O . ALA A 1 198 ? 46.234 12.971 68.021 1.00 26.69 222 ALA A O 1
ATOM 1505 N N . ASN A 1 199 ? 47.416 14.212 66.561 1.00 26.47 223 ASN A N 1
ATOM 1506 C CA . ASN A 1 199 ? 46.418 14.113 65.506 1.00 25.23 223 ASN A CA 1
ATOM 1507 C C . ASN A 1 199 ? 46.425 12.697 64.958 1.00 25.75 223 ASN A C 1
ATOM 1508 O O . ASN A 1 199 ? 47.436 11.990 65.043 1.00 25.18 223 ASN A O 1
ATOM 1513 N N . LEU A 1 200 ? 45.293 12.284 64.401 1.00 25.67 224 LEU A N 1
ATOM 1514 C CA . LEU A 1 200 ? 45.121 10.900 63.985 1.00 25.55 224 LEU A CA 1
ATOM 1515 C C . LEU A 1 200 ? 43.973 10.748 63.003 1.00 25.67 224 LEU A C 1
ATOM 1516 O O . LEU A 1 200 ? 43.149 11.649 62.841 1.00 25.91 224 LEU A O 1
ATOM 1521 N N . LEU A 1 201 ? 43.945 9.602 62.338 1.00 26.32 225 LEU A N 1
ATOM 1522 C CA . LEU A 1 201 ? 42.845 9.251 61.468 1.00 26.76 225 LEU A CA 1
ATOM 1523 C C . LEU A 1 201 ? 41.642 8.912 62.342 1.00 28.31 225 LEU A C 1
ATOM 1524 O O . LEU A 1 201 ? 41.783 8.258 63.379 1.00 29.40 225 LEU A O 1
ATOM 1529 N N . ALA A 1 202 ? 40.472 9.398 61.938 1.00 28.82 226 ALA A N 1
ATOM 1530 C CA . ALA A 1 202 ? 39.220 9.060 62.599 1.00 28.43 226 ALA A CA 1
ATOM 1531 C C . ALA A 1 202 ? 38.292 8.407 61.589 1.00 28.54 226 ALA A C 1
ATOM 1532 O O . ALA A 1 202 ? 38.331 8.722 60.399 1.00 26.80 226 ALA A O 1
ATOM 1534 N N . PHE A 1 203 ? 37.460 7.490 62.067 1.00 29.49 227 PHE A N 1
ATOM 1535 C CA . PHE A 1 203 ? 36.585 6.724 61.191 1.00 29.24 227 PHE A CA 1
ATOM 1536 C C . PHE A 1 203 ? 35.391 6.211 61.973 1.00 31.59 227 PHE A C 1
ATOM 1537 O O . PHE A 1 203 ? 35.403 6.215 63.205 1.00 34.83 227 PHE A O 1
ATOM 1545 N N . ARG A 1 204 ? 34.353 5.794 61.257 1.00 32.70 228 ARG A N 1
ATOM 1546 C CA . ARG A 1 204 ? 33.172 5.237 61.902 1.00 34.53 228 ARG A CA 1
ATOM 1547 C C . ARG A 1 204 ? 33.549 3.938 62.610 1.00 35.86 228 ARG A C 1
ATOM 1548 O O . ARG A 1 204 ? 34.307 3.123 62.076 1.00 34.37 228 ARG A O 1
ATOM 1556 N N . THR A 1 205 ? 33.027 3.767 63.821 1.00 38.31 229 THR A N 1
ATOM 1557 C CA . THR A 1 205 ? 33.271 2.567 64.614 1.00 41.40 229 THR A CA 1
ATOM 1558 C C . THR A 1 205 ? 32.954 1.286 63.834 1.00 42.53 229 THR A C 1
ATOM 1559 O O . THR A 1 205 ? 33.648 0.281 63.993 1.00 44.35 229 THR A O 1
ATOM 1563 N N . GLU A 1 206 ? 31.920 1.327 62.991 1.00 42.49 230 GLU A N 1
ATOM 1564 C CA . GLU A 1 206 ? 31.557 0.179 62.140 1.00 46.06 230 GLU A CA 1
ATOM 1565 C C . GLU A 1 206 ? 32.699 -0.291 61.228 1.00 44.89 230 GLU A C 1
ATOM 1566 O O . GLU A 1 206 ? 32.801 -1.478 60.932 1.00 48.36 230 GLU A O 1
ATOM 1572 N N . ASP A 1 207 ? 33.557 0.635 60.798 1.00 44.56 231 ASP A N 1
ATOM 1573 C CA . ASP A 1 207 ? 34.638 0.333 59.850 1.00 43.27 231 ASP A CA 1
ATOM 1574 C C . ASP A 1 207 ? 36.002 0.110 60.522 1.00 42.44 231 ASP A C 1
ATOM 1575 O O . ASP A 1 207 ? 37.043 0.179 59.864 1.00 40.55 231 ASP A O 1
ATOM 1580 N N . LYS A 1 208 ? 35.984 -0.181 61.820 1.00 44.15 232 LYS A N 1
ATOM 1581 C CA . LYS A 1 208 ? 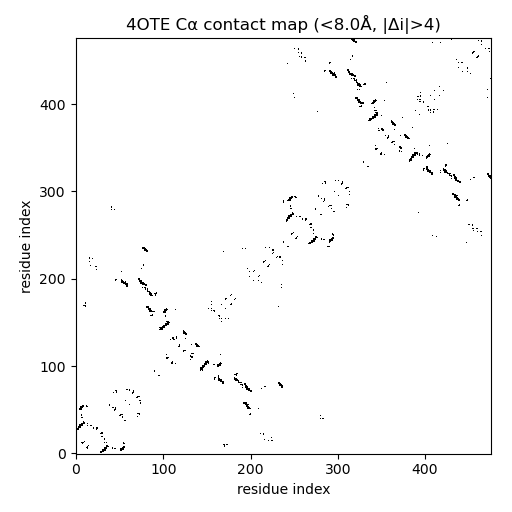37.198 -0.369 62.616 1.00 47.14 232 LYS A CA 1
ATOM 1582 C C . LYS A 1 208 ? 38.166 -1.393 62.021 1.00 46.09 232 LYS A C 1
ATOM 1583 O O . LYS A 1 208 ? 39.371 -1.161 61.997 1.00 45.27 232 LYS A O 1
ATOM 1589 N N . ASP A 1 209 ? 37.637 -2.518 61.550 1.00 46.93 233 ASP A N 1
ATOM 1590 C CA . ASP A 1 209 ? 38.463 -3.607 61.023 1.00 49.22 233 ASP A CA 1
ATOM 1591 C C . ASP A 1 209 ? 38.445 -3.702 59.490 1.00 45.46 233 ASP A C 1
ATOM 1592 O O . ASP A 1 209 ? 38.887 -4.707 58.933 1.00 46.55 233 ASP A O 1
ATOM 1597 N N . SER A 1 210 ? 37.955 -2.663 58.810 1.00 42.77 234 SER A N 1
ATOM 1598 C CA . SER A 1 210 ? 37.870 -2.672 57.344 1.00 41.88 234 SER A CA 1
ATOM 1599 C C . SER A 1 210 ? 39.241 -2.484 56.701 1.00 41.43 234 SER A C 1
ATOM 1600 O O . SER A 1 210 ? 40.135 -1.873 57.291 1.00 38.20 234 SER A O 1
ATOM 1603 N N . GLU A 1 211 ? 39.391 -2.996 55.482 1.00 41.67 235 GLU A N 1
ATOM 1604 C CA . GLU A 1 211 ? 40.670 -2.941 54.785 1.00 43.42 235 GLU A CA 1
ATOM 1605 C C . GLU A 1 211 ? 41.077 -1.513 54.405 1.00 40.19 235 GLU A C 1
ATOM 1606 O O . GLU A 1 211 ? 42.266 -1.200 54.381 1.00 39.30 235 GLU A O 1
ATOM 1612 N N . LYS A 1 212 ? 40.103 -0.656 54.111 1.00 38.01 236 LYS A N 1
ATOM 1613 C CA . LYS A 1 212 ? 40.394 0.722 53.709 1.00 37.29 236 LYS A CA 1
ATOM 1614 C C . LYS A 1 212 ? 41.044 1.512 54.841 1.00 33.69 236 LYS A C 1
ATOM 1615 O O . LYS A 1 212 ? 41.999 2.256 54.618 1.00 32.60 236 LYS A O 1
ATOM 1621 N N . ILE A 1 213 ? 40.529 1.341 56.054 1.00 33.18 237 ILE A N 1
ATOM 1622 C CA . ILE A 1 213 ? 41.082 2.015 57.228 1.00 31.98 237 ILE A CA 1
ATOM 1623 C C . ILE A 1 213 ? 42.459 1.435 57.530 1.00 33.66 237 ILE A C 1
ATOM 1624 O O . ILE A 1 213 ? 43.398 2.158 57.870 1.00 32.24 237 ILE A O 1
ATOM 1629 N N . LYS A 1 214 ? 42.562 0.122 57.385 1.00 35.35 238 LYS A N 1
ATOM 1630 C CA . LYS A 1 214 ? 43.816 -0.593 57.552 1.00 37.90 238 LYS A CA 1
ATOM 1631 C C . LYS A 1 214 ? 44.888 -0.097 56.578 1.00 35.33 238 LYS A C 1
ATOM 1632 O O . LYS A 1 214 ? 46.032 0.141 56.978 1.00 35.41 238 LYS A O 1
ATOM 1638 N N . VAL A 1 215 ? 44.517 0.063 55.309 1.00 32.85 239 VAL A N 1
ATOM 1639 C CA . VAL A 1 215 ? 45.441 0.577 54.292 1.00 33.22 239 VAL A CA 1
ATOM 1640 C C . VAL A 1 215 ? 45.902 1.994 54.639 1.00 31.42 239 VAL A C 1
ATOM 1641 O O . VAL A 1 215 ? 47.083 2.307 54.535 1.00 32.84 239 VAL A O 1
ATOM 1645 N N . LEU A 1 216 ? 44.963 2.840 55.046 1.00 30.66 240 LEU A N 1
ATOM 1646 C CA . LEU A 1 216 ? 45.267 4.232 55.380 1.00 29.87 240 LEU A CA 1
ATOM 1647 C C . LEU A 1 216 ? 46.217 4.341 56.561 1.00 30.27 240 LEU A C 1
ATOM 1648 O O . LEU A 1 216 ? 47.168 5.120 56.525 1.00 29.35 240 LEU A O 1
ATOM 1653 N N . GLN A 1 217 ? 45.963 3.560 57.607 1.00 31.08 241 GLN A N 1
ATOM 1654 C CA . GLN A 1 217 ? 46.803 3.617 58.797 1.00 31.46 241 GLN A CA 1
ATOM 1655 C C . GLN A 1 217 ? 48.166 2.973 58.569 1.00 31.33 241 GLN A C 1
ATOM 1656 O O . GLN A 1 217 ? 49.135 3.345 59.227 1.00 31.61 241 GLN A O 1
ATOM 1662 N N . ASP A 1 218 ? 48.244 2.034 57.627 1.00 31.79 242 ASP A N 1
ATOM 1663 C CA . ASP A 1 218 ? 49.530 1.476 57.209 1.00 33.73 242 ASP A CA 1
ATOM 1664 C C . ASP A 1 218 ? 50.395 2.549 56.556 1.00 31.86 242 ASP A C 1
ATOM 1665 O O . ASP A 1 218 ? 51.520 2.788 56.993 1.00 31.13 242 ASP A O 1
ATOM 1670 N N . VAL A 1 219 ? 49.863 3.217 55.533 1.00 30.31 243 VAL A N 1
ATOM 1671 C CA . VAL A 1 219 ? 50.655 4.216 54.814 1.00 29.47 243 VAL A CA 1
ATOM 1672 C C . VAL A 1 219 ? 50.941 5.442 55.682 1.00 27.66 243 VAL A C 1
ATOM 1673 O O . VAL A 1 219 ? 51.997 6.054 55.542 1.00 28.87 243 VAL A O 1
ATOM 1677 N N . LEU A 1 220 ? 50.023 5.783 56.584 1.00 25.93 244 LEU A N 1
ATOM 1678 C CA . LEU A 1 220 ? 50.189 6.975 57.426 1.00 26.22 244 LEU A CA 1
ATOM 1679 C C . LEU A 1 220 ? 51.213 6.800 58.553 1.00 25.40 244 LEU A C 1
ATOM 1680 O O . LEU A 1 220 ? 51.669 7.786 59.126 1.00 25.09 244 LEU A O 1
ATOM 1685 N N . THR A 1 221 ? 51.561 5.554 58.867 1.00 25.63 245 THR A N 1
ATOM 1686 C CA . THR A 1 221 ? 52.618 5.256 59.831 1.00 25.08 245 THR A CA 1
ATOM 1687 C C . THR A 1 221 ? 53.871 4.694 59.135 1.00 25.40 245 THR A C 1
ATOM 1688 O O . THR A 1 221 ? 54.746 4.137 59.789 1.00 25.78 245 THR A O 1
ATOM 1692 N N . SER A 1 222 ? 53.960 4.858 57.816 1.00 24.75 246 SER A N 1
ATOM 1693 C CA . SER A 1 222 ? 55.097 4.351 57.041 1.00 25.95 246 SER A CA 1
ATOM 1694 C C . SER A 1 222 ? 56.331 5.226 57.203 1.00 25.80 246 SER A C 1
ATOM 1695 O O . SER A 1 222 ? 56.236 6.369 57.640 1.00 25.51 246 SER A O 1
ATOM 1698 N N . ASP A 1 223 ? 57.486 4.694 56.814 1.00 27.20 247 ASP A N 1
ATOM 1699 C CA . ASP A 1 223 ? 58.715 5.485 56.765 1.00 28.64 247 ASP A CA 1
ATOM 1700 C C . ASP A 1 223 ? 58.572 6.689 55.828 1.00 28.19 247 ASP A C 1
ATOM 1701 O O . ASP A 1 223 ? 59.125 7.754 56.094 1.00 27.29 247 ASP A O 1
ATOM 1706 N N . LYS A 1 224 ? 57.837 6.510 54.732 1.00 29.07 248 LYS A N 1
ATOM 1707 C CA . LYS A 1 224 ? 57.570 7.603 53.797 1.00 30.06 248 LYS A CA 1
ATOM 1708 C C . LYS A 1 224 ? 56.786 8.735 54.476 1.00 27.97 248 LYS A C 1
ATOM 1709 O O . LYS A 1 224 ? 57.099 9.915 54.297 1.00 26.32 248 LYS A O 1
ATOM 1715 N N . ALA A 1 225 ? 55.777 8.367 55.260 1.00 28.16 249 ALA A N 1
ATOM 1716 C CA . ALA A 1 225 ? 54.970 9.343 55.995 1.00 27.50 249 ALA A CA 1
ATOM 1717 C C . ALA A 1 225 ? 55.810 10.124 57.004 1.00 28.41 249 ALA A C 1
ATOM 1718 O O . ALA A 1 225 ? 55.633 11.340 57.156 1.00 26.72 249 ALA A O 1
ATOM 1720 N N . ARG A 1 226 ? 56.720 9.427 57.687 1.00 29.11 250 ARG A N 1
ATOM 1721 C CA . ARG A 1 226 ? 57.581 10.063 58.686 1.00 30.45 250 ARG A CA 1
ATOM 1722 C C . ARG A 1 226 ? 58.508 11.082 58.029 1.00 29.91 250 ARG A C 1
ATOM 1723 O O . ARG A 1 226 ? 58.613 12.213 58.496 1.00 27.65 250 ARG A O 1
ATOM 1731 N N . SER A 1 227 ? 59.170 10.680 56.948 1.00 31.03 251 SER A N 1
ATOM 1732 C CA . SER A 1 227 ? 60.101 11.570 56.254 1.00 33.45 251 SER A CA 1
ATOM 1733 C C . SER A 1 227 ? 59.379 12.758 55.611 1.00 32.68 251 SER A C 1
ATOM 1734 O O . SER A 1 227 ? 59.904 13.868 55.615 1.00 34.44 251 SER A O 1
ATOM 1737 N N . LEU A 1 228 ? 58.174 12.537 55.087 1.00 31.77 252 LEU A N 1
ATOM 1738 C CA . LEU A 1 228 ? 57.369 13.638 54.532 1.00 30.59 252 LEU A CA 1
ATOM 1739 C C . LEU A 1 228 ? 57.050 14.694 55.584 1.00 31.15 252 LEU A C 1
ATOM 1740 O O . LEU A 1 228 ? 57.169 15.893 55.324 1.00 29.72 252 LEU A O 1
ATOM 1745 N N . ILE A 1 229 ? 56.628 14.248 56.765 1.00 32.12 253 ILE A N 1
ATOM 1746 C CA . ILE A 1 229 ? 56.322 15.167 57.865 1.00 32.47 253 ILE A CA 1
ATOM 1747 C C . ILE A 1 229 ? 57.563 15.958 58.261 1.00 34.29 253 ILE A C 1
ATOM 1748 O O . ILE A 1 229 ? 57.511 17.179 58.398 1.00 32.22 253 ILE A O 1
ATOM 1753 N N . GLU A 1 230 ? 58.672 15.252 58.447 1.00 37.84 254 GLU A N 1
ATOM 1754 C CA . GLU A 1 230 ? 59.911 15.889 58.876 1.00 43.42 254 GLU A CA 1
ATOM 1755 C C . GLU A 1 230 ? 60.460 16.860 57.836 1.00 42.52 254 GLU A C 1
ATOM 1756 O O . GLU A 1 230 ? 60.914 17.943 58.193 1.00 42.98 254 GLU A O 1
ATOM 1762 N N . GLU A 1 231 ? 60.396 16.491 56.559 1.00 42.25 255 GLU A N 1
ATOM 1763 C CA . GLU A 1 231 ? 60.932 17.351 55.502 1.00 45.03 255 GLU A CA 1
ATOM 1764 C C . GLU A 1 231 ? 60.080 18.613 55.287 1.00 42.07 255 GLU A C 1
ATOM 1765 O O . GLU A 1 231 ? 60.625 19.683 55.038 1.00 40.12 255 GLU A O 1
ATOM 1771 N N . LYS A 1 232 ? 58.759 18.496 55.403 1.00 39.56 256 LYS A N 1
ATOM 1772 C CA . LYS A 1 232 ? 57.867 19.637 55.161 1.00 40.24 256 LYS A CA 1
ATOM 1773 C C . LYS A 1 232 ? 57.694 20.564 56.366 1.00 40.40 256 LYS A C 1
ATOM 1774 O O . LYS A 1 232 ? 57.591 21.777 56.202 1.00 45.32 256 LYS A O 1
ATOM 1780 N N . TYR A 1 233 ? 57.656 20.004 57.569 1.00 37.97 257 TYR A N 1
ATOM 1781 C CA . TYR A 1 233 ? 57.308 20.787 58.753 1.00 39.13 257 TYR A CA 1
ATOM 1782 C C . TYR A 1 233 ? 58.461 21.023 59.727 1.00 43.64 257 TYR A C 1
ATOM 1783 O O . TYR A 1 233 ? 58.382 21.919 60.562 1.00 48.53 257 TYR A O 1
ATOM 1792 N N . LYS A 1 234 ? 59.533 20.246 59.603 1.00 43.91 258 LYS A N 1
ATOM 1793 C CA . LYS A 1 234 ? 60.760 20.491 60.356 1.00 45.42 258 LYS A CA 1
ATOM 1794 C C . LYS A 1 234 ? 60.500 21.125 61.721 1.00 43.26 258 LYS A C 1
ATOM 1795 O O . LYS A 1 234 ? 60.670 22.333 61.893 1.00 43.01 258 LYS A O 1
ATOM 1797 N N . GLY A 1 235 ? 60.056 20.310 62.675 1.00 41.13 259 GLY A N 1
ATOM 1798 C CA . GLY A 1 235 ? 59.969 20.729 64.072 1.00 42.55 259 GLY A CA 1
ATOM 1799 C C . GLY A 1 235 ? 58.599 21.128 64.582 1.00 41.96 259 GLY A C 1
ATOM 1800 O O . GLY A 1 235 ? 58.331 20.976 65.771 1.00 47.30 259 GLY A O 1
ATOM 1801 N N . ILE A 1 236 ? 57.730 21.638 63.708 1.00 39.93 260 ILE A N 1
ATOM 1802 C CA . ILE A 1 236 ? 56.401 22.108 64.144 1.00 38.38 260 ILE A CA 1
ATOM 1803 C C . ILE A 1 236 ? 55.321 21.027 64.093 1.00 34.08 260 ILE A C 1
ATOM 1804 O O . ILE A 1 236 ? 54.302 21.148 64.763 1.00 36.36 260 ILE A O 1
ATOM 1809 N N . VAL A 1 237 ? 55.535 19.985 63.295 1.00 31.16 261 VAL A N 1
ATOM 1810 C CA . VAL A 1 237 ? 54.698 18.786 63.343 1.00 28.51 261 VAL A CA 1
ATOM 1811 C C . VAL A 1 237 ? 55.624 17.613 63.653 1.00 27.24 261 VAL A C 1
ATOM 1812 O O . VAL A 1 237 ? 56.533 17.338 62.887 1.00 26.31 261 VAL A O 1
ATOM 1816 N N . ILE A 1 238 ? 55.405 16.944 64.783 1.00 27.02 262 ILE A N 1
ATOM 1817 C CA . ILE A 1 238 ? 56.318 15.893 65.245 1.00 27.69 262 ILE A CA 1
ATOM 1818 C C . ILE A 1 238 ? 55.639 14.527 65.215 1.00 26.83 262 ILE A C 1
ATOM 1819 O O . ILE A 1 238 ? 54.633 14.333 65.889 1.00 24.79 262 ILE A O 1
ATOM 1824 N N . PRO A 1 239 ? 56.200 13.571 64.447 1.00 29.41 263 PRO A N 1
ATOM 1825 C CA . PRO A 1 239 ? 55.642 12.213 64.394 1.00 30.22 263 PRO A CA 1
ATOM 1826 C C . PRO A 1 239 ? 55.643 11.521 65.754 1.00 30.91 263 PRO A C 1
ATOM 1827 O O . PRO A 1 239 ? 56.552 11.739 66.550 1.00 30.50 263 PRO A O 1
ATOM 1831 N N . THR A 1 240 ? 54.623 10.707 66.008 1.00 32.76 264 THR A N 1
ATOM 1832 C CA . THR A 1 240 ? 54.560 9.880 67.212 1.00 35.84 264 THR A CA 1
ATOM 1833 C C . THR A 1 240 ? 54.628 8.402 66.827 1.00 39.12 264 THR A C 1
ATOM 1834 O O . THR A 1 240 ? 53.957 7.565 67.428 1.00 46.03 264 THR A O 1
ATOM 1838 N N . PHE A 1 241 ? 55.436 8.095 65.817 1.00 39.21 265 PHE A N 1
ATOM 1839 C CA . PHE A 1 241 ? 55.654 6.717 65.375 1.00 40.59 265 PHE A CA 1
ATOM 1840 C C . PHE A 1 241 ? 57.030 6.613 64.726 1.00 42.64 265 PHE A C 1
ATOM 1841 O O . PHE A 1 241 ? 57.647 7.634 64.407 1.00 44.82 265 PHE A O 1
ATOM 1850 N N . LYS B 1 2 ? 28.053 38.055 57.624 1.00 57.11 26 LYS B N 1
ATOM 1851 C CA . LYS B 1 2 ? 29.348 37.471 58.097 1.00 72.00 26 LYS B CA 1
ATOM 1852 C C . LYS B 1 2 ? 30.436 38.528 58.364 1.00 80.43 26 LYS B C 1
ATOM 1853 O O . LYS B 1 2 ? 30.661 38.894 59.520 1.00 79.86 26 LYS B O 1
ATOM 1857 N N . ASP B 1 3 ? 31.099 39.024 57.317 1.00 85.47 27 ASP B N 1
ATOM 1858 C CA . ASP B 1 3 ? 32.256 39.916 57.498 1.00 93.54 27 ASP B CA 1
ATOM 1859 C C . ASP B 1 3 ? 31.825 41.362 57.797 1.00 94.07 27 ASP B C 1
ATOM 1860 O O . ASP B 1 3 ? 31.942 41.813 58.938 1.00 97.88 27 ASP B O 1
ATOM 1865 N N . ASP B 1 4 ? 31.335 42.079 56.784 1.00 86.66 28 ASP B N 1
ATOM 1866 C CA . ASP B 1 4 ? 30.761 43.421 56.967 1.00 81.67 28 ASP B CA 1
ATOM 1867 C C . ASP B 1 4 ? 29.960 43.828 55.725 1.00 72.38 28 ASP B C 1
ATOM 1868 O O . ASP B 1 4 ? 28.737 43.975 55.791 1.00 68.53 28 ASP B O 1
ATOM 1873 N N . LYS B 1 5 ? 30.656 44.003 54.601 1.00 64.88 29 LYS B N 1
ATOM 1874 C CA . LYS B 1 5 ? 30.020 44.178 53.294 1.00 59.13 29 LYS B CA 1
ATOM 1875 C C . LYS B 1 5 ? 30.310 42.950 52.425 1.00 54.61 29 LYS B C 1
ATOM 1876 O O . LYS B 1 5 ? 30.290 43.021 51.196 1.00 53.04 29 LYS B O 1
ATOM 1882 N N . LYS B 1 6 ? 30.574 41.822 53.079 1.00 50.77 30 LYS B N 1
ATOM 1883 C CA . LYS B 1 6 ? 30.855 40.566 52.403 1.00 49.95 30 LYS B CA 1
ATOM 1884 C C . LYS B 1 6 ? 29.736 39.578 52.718 1.00 42.42 30 LYS B C 1
ATOM 1885 O O . LYS B 1 6 ? 29.410 39.356 53.881 1.00 42.09 30 LYS B O 1
ATOM 1891 N N . ILE B 1 7 ? 29.148 38.995 51.680 1.00 38.16 31 ILE B N 1
ATOM 1892 C CA . ILE B 1 7 ? 28.071 38.026 51.848 1.00 36.01 31 ILE B CA 1
ATOM 1893 C C . ILE B 1 7 ? 28.577 36.652 51.420 1.00 35.01 31 ILE B C 1
ATOM 1894 O O . ILE B 1 7 ? 28.960 36.458 50.262 1.00 34.72 31 ILE B O 1
ATOM 1899 N N . VAL B 1 8 ? 28.575 35.707 52.358 1.00 32.89 32 VAL B N 1
ATOM 1900 C CA . VAL B 1 8 ? 29.035 34.349 52.101 1.00 32.37 32 VAL B CA 1
ATOM 1901 C C . VAL B 1 8 ? 27.828 33.425 51.969 1.00 30.04 32 VAL B C 1
ATOM 1902 O O . VAL B 1 8 ? 27.069 33.259 52.921 1.00 30.27 32 VAL B O 1
ATOM 1906 N N . VAL B 1 9 ? 27.650 32.830 50.791 1.00 27.78 33 VAL B N 1
ATOM 1907 C CA . VAL B 1 9 ? 26.508 31.950 50.542 1.00 27.09 33 VAL B CA 1
ATOM 1908 C C . VAL B 1 9 ? 26.976 30.547 50.159 1.00 26.71 33 VAL B C 1
ATOM 1909 O O . VAL B 1 9 ? 27.782 30.383 49.243 1.00 26.61 33 VAL B O 1
ATOM 1913 N N . GLY B 1 10 ? 26.463 29.544 50.868 1.00 25.38 34 GLY B N 1
ATOM 1914 C CA . GLY B 1 10 ? 26.736 28.146 50.559 1.00 25.15 34 GLY B CA 1
ATOM 1915 C C . GLY B 1 10 ? 25.778 27.651 49.490 1.00 25.87 34 GLY B C 1
ATOM 1916 O O . GLY B 1 10 ? 24.585 27.943 49.534 1.00 25.00 34 GLY B O 1
ATOM 1917 N N . ALA B 1 11 ? 26.284 26.903 48.518 1.00 25.67 35 ALA B N 1
ATOM 1918 C CA . ALA B 1 11 ? 25.426 26.437 47.433 1.00 26.94 35 ALA B CA 1
ATOM 1919 C C . ALA B 1 11 ? 25.992 25.220 46.724 1.00 28.52 35 ALA B C 1
ATOM 1920 O O . ALA B 1 11 ? 27.210 25.072 46.592 1.00 29.13 35 ALA B O 1
ATOM 1922 N N . THR B 1 12 ? 25.093 24.346 46.280 1.00 28.01 36 THR B N 1
ATOM 1923 C CA . THR B 1 12 ? 25.430 23.357 45.271 1.00 28.96 36 THR B CA 1
ATOM 1924 C C . THR B 1 12 ? 25.618 24.114 43.953 1.00 29.27 36 THR B C 1
ATOM 1925 O O . THR B 1 12 ? 25.025 25.176 43.755 1.00 27.14 36 THR B O 1
ATOM 1929 N N . LEU B 1 13 ? 26.459 23.586 43.070 1.00 31.29 37 LEU B N 1
ATOM 1930 C CA . LEU B 1 13 ? 26.830 24.299 41.846 1.00 31.99 37 LEU B CA 1
ATOM 1931 C C . LEU B 1 13 ? 25.608 24.603 40.976 1.00 32.89 37 LEU B C 1
ATOM 1932 O O . LEU B 1 13 ? 25.430 25.737 40.529 1.00 32.53 37 LEU B O 1
ATOM 1937 N N . VAL B 1 14 ? 24.768 23.590 40.767 1.00 32.75 38 VAL B N 1
ATOM 1938 C CA . VAL B 1 14 ? 23.584 23.707 39.922 1.00 33.67 38 VAL B CA 1
ATOM 1939 C C . VAL B 1 14 ? 22.317 23.534 40.758 1.00 32.81 38 VAL B C 1
ATOM 1940 O O . VAL B 1 14 ? 22.206 22.570 41.513 1.00 32.33 38 VAL B O 1
ATOM 1944 N N . PRO B 1 15 ? 21.354 24.467 40.635 1.00 33.31 39 PRO B N 1
ATOM 1945 C CA . PRO B 1 15 ? 21.389 25.729 39.888 1.00 34.27 39 PRO B CA 1
ATOM 1946 C C . PRO B 1 15 ? 21.994 26.908 40.660 1.00 34.03 39 PRO B C 1
ATOM 1947 O O . PRO B 1 15 ? 22.453 27.869 40.042 1.00 34.38 39 PRO B O 1
ATOM 1951 N N . GLY B 1 16 ? 21.996 26.831 41.990 1.00 32.90 40 GLY B N 1
ATOM 1952 C CA . GLY B 1 16 ? 22.308 27.982 42.843 1.00 33.08 40 GLY B CA 1
ATOM 1953 C C . GLY B 1 16 ? 23.684 28.601 42.668 1.00 33.59 40 GLY B C 1
ATOM 1954 O O . GLY B 1 16 ? 23.822 29.826 42.664 1.00 32.98 40 GLY B O 1
ATOM 1955 N N . GLY B 1 17 ? 24.704 27.759 42.535 1.00 33.94 41 GLY B N 1
ATOM 1956 C CA . GLY B 1 17 ? 26.082 28.232 42.444 1.00 34.92 41 GLY B CA 1
ATOM 1957 C C . GLY B 1 17 ? 26.327 29.089 41.217 1.00 35.59 41 GLY B C 1
ATOM 1958 O O . GLY B 1 17 ? 26.842 30.202 41.315 1.00 34.53 41 GLY B O 1
ATOM 1959 N N . GLU B 1 18 ? 25.950 28.564 40.058 1.00 38.95 42 GLU B N 1
ATOM 1960 C CA . GLU B 1 18 ? 26.117 29.283 38.798 1.00 42.43 42 GLU B CA 1
ATOM 1961 C C . GLU B 1 18 ? 25.259 30.541 38.754 1.00 39.81 42 GLU B C 1
ATOM 1962 O O . GLU B 1 18 ? 25.711 31.582 38.279 1.00 41.16 42 GLU B O 1
ATOM 1968 N N . LEU B 1 19 ? 24.030 30.443 39.256 1.00 35.69 43 LEU B N 1
ATOM 1969 C CA . LEU B 1 19 ? 23.130 31.590 39.304 1.00 35.79 43 LEU B CA 1
ATOM 1970 C C . LEU B 1 19 ? 23.729 32.717 40.148 1.00 34.77 43 LEU B C 1
ATOM 1971 O O . LEU B 1 19 ? 23.794 33.866 39.706 1.00 33.83 43 LEU B O 1
ATOM 1976 N N . LEU B 1 20 ? 24.170 32.375 41.355 1.00 33.12 44 LEU B N 1
ATOM 1977 C CA . LEU B 1 20 ? 24.797 33.341 42.258 1.00 33.96 44 LEU B CA 1
ATOM 1978 C C . LEU B 1 20 ? 26.049 33.973 41.651 1.00 35.56 44 LEU B C 1
ATOM 1979 O O . LEU B 1 20 ? 26.300 35.168 41.829 1.00 33.90 44 LEU B O 1
ATOM 1984 N N . GLU B 1 21 ? 26.831 33.164 40.941 1.00 37.21 45 GLU B N 1
ATOM 1985 C CA . GLU B 1 21 ? 28.037 33.643 40.272 1.00 40.94 45 GLU B CA 1
ATOM 1986 C C . GLU B 1 21 ? 27.684 34.716 39.241 1.00 42.90 45 GLU B C 1
ATOM 1987 O O . GLU B 1 21 ? 28.330 35.761 39.175 1.00 42.53 45 GLU B O 1
ATOM 1993 N N . GLU B 1 22 ? 26.638 34.456 38.460 1.00 44.03 46 GLU B N 1
ATOM 1994 C CA . GLU B 1 22 ? 26.158 35.400 37.452 1.00 46.63 46 GLU B CA 1
ATOM 1995 C C . GLU B 1 22 ? 25.501 36.653 38.050 1.00 44.05 46 GLU B C 1
ATOM 1996 O O . GLU B 1 22 ? 25.372 37.661 37.360 1.00 43.98 46 GLU B O 1
ATOM 2002 N N . LEU B 1 23 ? 25.082 36.587 39.316 1.00 40.87 47 LEU B N 1
ATOM 2003 C CA . LEU B 1 23 ? 24.419 37.714 39.981 1.00 38.00 47 LEU B CA 1
ATOM 2004 C C . LEU B 1 23 ? 25.374 38.596 40.790 1.00 39.35 47 LEU B C 1
ATOM 2005 O O . LEU B 1 23 ? 24.942 39.586 41.382 1.00 39.94 47 LEU B O 1
ATOM 2010 N N . LYS B 1 24 ? 26.662 38.254 40.808 1.00 40.52 48 LYS B N 1
ATOM 2011 C CA . LYS B 1 24 ? 27.657 39.043 41.543 1.00 42.70 48 LYS B CA 1
ATOM 2012 C C . LYS B 1 24 ? 27.646 40.533 41.185 1.00 45.82 48 LYS B C 1
ATOM 2013 O O . LYS B 1 24 ? 27.710 41.374 42.082 1.00 47.78 48 LYS B O 1
ATOM 2019 N N . PRO B 1 25 ? 27.575 40.870 39.880 1.00 46.27 49 PRO B N 1
ATOM 2020 C CA . PRO B 1 25 ? 27.568 42.291 39.513 1.00 47.41 49 PRO B CA 1
ATOM 2021 C C . PRO B 1 25 ? 26.397 43.066 40.112 1.00 46.78 49 PRO B C 1
ATOM 2022 O O . PRO B 1 25 ? 26.577 44.207 40.534 1.00 50.88 49 PRO B O 1
ATOM 2026 N N . LEU B 1 26 ? 25.217 42.450 40.151 1.00 45.47 50 LEU B N 1
ATOM 2027 C CA . LEU B 1 26 ? 24.051 43.057 40.803 1.00 45.10 50 LEU B CA 1
ATOM 2028 C C . LEU B 1 26 ? 24.260 43.225 42.316 1.00 44.10 50 LEU B C 1
ATOM 2029 O O . LEU B 1 26 ? 23.791 44.201 42.903 1.00 41.75 50 LEU B O 1
ATOM 2034 N N . ILE B 1 27 ? 24.956 42.270 42.935 1.00 40.97 51 ILE B N 1
ATOM 2035 C CA . ILE B 1 27 ? 25.318 42.367 44.354 1.00 39.78 51 ILE B CA 1
ATOM 2036 C C . ILE B 1 27 ? 26.310 43.518 44.590 1.00 42.06 51 ILE B C 1
ATOM 2037 O O . ILE B 1 27 ? 26.203 44.242 45.583 1.00 38.50 51 ILE B O 1
ATOM 2042 N N . LYS B 1 28 ? 27.271 43.678 43.681 1.00 45.14 52 LYS B N 1
ATOM 2043 C CA . LYS B 1 28 ? 28.245 44.769 43.781 1.00 51.45 52 LYS B CA 1
ATOM 2044 C C . LYS B 1 28 ? 27.558 46.131 43.636 1.00 52.10 52 LYS B C 1
ATOM 2045 O O . LYS B 1 28 ? 27.895 47.078 44.346 1.00 49.98 52 LYS B O 1
ATOM 2051 N N . GLU B 1 29 ? 26.590 46.205 42.722 1.00 53.38 53 GLU B N 1
ATOM 2052 C CA . GLU B 1 29 ? 25.753 47.393 42.523 1.00 55.76 53 GLU B CA 1
ATOM 2053 C C . GLU B 1 29 ? 25.169 47.916 43.838 1.00 53.24 53 GLU B C 1
ATOM 2054 O O . GLU B 1 29 ? 25.095 49.125 44.050 1.00 53.48 53 GLU B O 1
ATOM 2060 N N . LYS B 1 30 ? 24.773 47.005 44.722 1.00 54.07 54 LYS B N 1
ATOM 2061 C CA . LYS B 1 30 ? 24.165 47.383 46.003 1.00 54.49 54 LYS B CA 1
ATOM 2062 C C . LYS B 1 30 ? 25.197 47.548 47.126 1.00 50.01 54 LYS B C 1
ATOM 2063 O O . LYS B 1 30 ? 24.831 47.808 48.266 1.00 49.22 54 LYS B O 1
ATOM 2069 N N . GLY B 1 31 ? 26.479 47.390 46.802 1.00 50.35 55 GLY B N 1
ATOM 2070 C CA . GLY B 1 31 ? 27.570 47.708 47.728 1.00 50.12 55 GLY B CA 1
ATOM 2071 C C . GLY B 1 31 ? 28.115 46.548 48.545 1.00 48.03 55 GLY B C 1
ATOM 2072 O O . GLY B 1 31 ? 28.707 46.760 49.603 1.00 47.99 55 GLY B O 1
ATOM 2073 N N . TYR B 1 32 ? 27.939 45.325 48.052 1.00 46.07 56 TYR B N 1
ATOM 2074 C CA . TYR B 1 32 ? 28.379 44.127 48.768 1.00 44.52 56 TYR B CA 1
ATOM 2075 C C . TYR B 1 32 ? 29.259 43.238 47.896 1.00 43.13 56 TYR B C 1
ATOM 2076 O O . TYR B 1 32 ? 29.237 43.337 46.671 1.00 41.94 56 TYR B O 1
ATOM 2085 N N . THR B 1 33 ? 30.039 42.378 48.543 1.00 41.61 57 THR B N 1
ATOM 2086 C CA . THR B 1 33 ? 30.837 41.377 47.841 1.00 43.00 57 THR B CA 1
ATOM 2087 C C . THR B 1 33 ? 30.270 40.003 48.160 1.00 39.28 57 THR B C 1
ATOM 2088 O O . THR B 1 33 ? 30.072 39.661 49.325 1.00 37.55 57 THR B O 1
ATOM 2092 N N . LEU B 1 34 ? 29.996 39.232 47.115 1.00 37.34 58 LEU B N 1
ATOM 2093 C CA . LEU B 1 34 ? 29.462 37.890 47.270 1.00 37.47 58 LEU B CA 1
ATOM 2094 C C . LEU B 1 34 ? 30.597 36.883 47.148 1.00 37.77 58 LEU B C 1
ATOM 2095 O O . LEU B 1 34 ? 31.377 36.937 46.204 1.00 38.37 58 LEU B O 1
ATOM 2100 N N . GLU B 1 35 ? 30.697 35.982 48.122 1.00 38.92 59 GLU B N 1
ATOM 2101 C CA . GLU B 1 35 ? 31.568 34.816 48.021 1.00 38.52 59 GLU B CA 1
ATOM 2102 C C . GLU B 1 35 ? 30.687 33.576 48.026 1.00 35.41 59 GLU B C 1
ATOM 2103 O O . GLU B 1 35 ? 29.924 33.361 48.965 1.00 31.75 59 GLU B O 1
ATOM 2109 N N . VAL B 1 36 ? 30.799 32.762 46.981 1.00 33.69 60 VAL B N 1
ATOM 2110 C CA . VAL B 1 36 ? 30.038 31.524 46.896 1.00 33.18 60 VAL B CA 1
ATOM 2111 C C . VAL B 1 36 ? 30.887 30.372 47.419 1.00 33.92 60 VAL B C 1
ATOM 2112 O O . VAL B 1 36 ? 31.977 30.107 46.909 1.00 35.66 60 VAL B O 1
ATOM 2116 N N . LYS B 1 37 ? 30.384 29.700 48.448 1.00 32.91 61 LYS B N 1
ATOM 2117 C CA . LYS B 1 37 ? 31.060 28.550 49.026 1.00 33.57 61 LYS B CA 1
ATOM 2118 C C . LYS B 1 37 ? 30.414 27.291 48.464 1.00 31.80 61 LYS B C 1
ATOM 2119 O O . LYS B 1 37 ? 29.228 27.038 48.686 1.00 28.39 61 LYS B O 1
ATOM 2125 N N . ASN B 1 38 ? 31.186 26.511 47.717 1.00 32.08 62 ASN B N 1
ATOM 2126 C CA . ASN B 1 38 ? 30.641 25.336 47.051 1.00 33.60 62 ASN B CA 1
ATOM 2127 C C . ASN B 1 38 ? 30.454 24.153 47.998 1.00 32.20 62 ASN B C 1
ATOM 2128 O O . ASN B 1 38 ? 31.336 23.847 48.803 1.00 32.63 62 ASN B O 1
ATOM 2133 N N . PHE B 1 39 ? 29.301 23.498 47.892 1.00 30.06 63 PHE B N 1
ATOM 2134 C CA . PHE B 1 39 ? 29.058 22.225 48.561 1.00 30.39 63 PHE B CA 1
ATOM 2135 C C . PHE B 1 39 ? 28.612 21.181 47.541 1.00 31.16 63 PHE B C 1
ATOM 2136 O O . PHE B 1 39 ? 28.009 21.517 46.516 1.00 29.93 63 PHE B O 1
ATOM 2144 N N . ASP B 1 40 ? 28.897 19.915 47.832 1.00 31.10 64 ASP B N 1
ATOM 2145 C CA . ASP B 1 40 ? 28.579 18.823 46.912 1.00 31.79 64 ASP B CA 1
ATOM 2146 C C . ASP B 1 40 ? 27.514 17.874 47.462 1.00 31.31 64 ASP B C 1
ATOM 2147 O O . ASP B 1 40 ? 27.228 16.846 46.855 1.00 32.73 64 ASP B O 1
ATOM 2152 N N . ASP B 1 41 ? 26.933 18.225 48.607 1.00 30.45 65 ASP B N 1
ATOM 2153 C CA . ASP B 1 41 ? 25.995 17.350 49.302 1.00 29.60 65 ASP B CA 1
ATOM 2154 C C . ASP B 1 41 ? 24.889 18.166 49.983 1.00 28.39 65 ASP B C 1
ATOM 2155 O O . ASP B 1 41 ? 24.990 19.388 50.112 1.00 26.74 65 ASP B O 1
ATOM 2160 N N . TYR B 1 42 ? 23.849 17.471 50.434 1.00 28.73 66 TYR B N 1
ATOM 2161 C CA . TYR B 1 42 ? 22.649 18.119 50.965 1.00 29.10 66 TYR B CA 1
ATOM 2162 C C . TYR B 1 42 ? 22.638 18.264 52.487 1.00 29.82 66 TYR B C 1
ATOM 2163 O O . TYR B 1 42 ? 21.635 18.705 53.052 1.00 31.16 66 TYR B O 1
ATOM 2172 N N . ILE B 1 43 ? 23.733 17.916 53.155 1.00 32.63 67 ILE B N 1
ATOM 2173 C CA . ILE B 1 43 ? 23.751 17.912 54.625 1.00 36.89 67 ILE B CA 1
ATOM 2174 C C . ILE B 1 43 ? 24.632 18.998 55.233 1.00 35.80 67 ILE B C 1
ATOM 2175 O O . ILE B 1 43 ? 24.234 19.660 56.193 1.00 36.00 67 ILE B O 1
ATOM 2180 N N . LEU B 1 44 ? 25.816 19.195 54.670 1.00 33.60 68 LEU B N 1
ATOM 2181 C CA . LEU B 1 44 ? 26.765 20.155 55.224 1.00 31.75 68 LEU B CA 1
ATOM 2182 C C . LEU B 1 44 ? 26.318 21.622 55.138 1.00 31.98 68 LEU B C 1
ATOM 2183 O O . LEU B 1 44 ? 26.602 22.394 56.057 1.00 29.67 68 LEU B O 1
ATOM 2188 N N . PRO B 1 45 ? 25.620 22.015 54.048 1.00 31.53 69 PRO B N 1
ATOM 2189 C CA . PRO B 1 45 ? 25.248 23.432 53.923 1.00 30.34 69 PRO B CA 1
ATOM 2190 C C . PRO B 1 45 ? 24.383 23.975 55.063 1.00 28.62 69 PRO B C 1
ATOM 2191 O O . PRO B 1 45 ? 24.521 25.141 55.431 1.00 27.14 69 PRO B O 1
ATOM 2195 N N . ASN B 1 46 ? 23.495 23.148 55.604 1.00 29.56 70 ASN B N 1
ATOM 2196 C CA . ASN B 1 46 ? 22.647 23.563 56.728 1.00 29.68 70 ASN B CA 1
ATOM 2197 C C . ASN B 1 46 ? 23.415 23.618 58.047 1.00 31.19 70 ASN B C 1
ATOM 2198 O O . ASN B 1 46 ? 23.115 24.445 58.910 1.00 29.04 70 ASN B O 1
ATOM 2203 N N . GLU B 1 47 ? 24.403 22.738 58.194 1.00 33.27 71 GLU B N 1
ATOM 2204 C CA . GLU B 1 47 ? 25.278 22.748 59.362 1.00 34.78 71 GLU B CA 1
ATOM 2205 C C . GLU B 1 47 ? 26.137 24.018 59.361 1.00 31.45 71 GLU B C 1
ATOM 2206 O O . GLU B 1 47 ? 26.205 24.735 60.364 1.00 29.10 71 GLU B O 1
ATOM 2212 N N . ALA B 1 48 ? 26.779 24.286 58.227 1.00 28.82 72 ALA B N 1
ATOM 2213 C CA . ALA B 1 48 ? 27.576 25.498 58.046 1.00 28.82 72 ALA B CA 1
ATOM 2214 C C . ALA B 1 48 ? 26.750 26.761 58.315 1.00 28.00 72 ALA B C 1
ATOM 2215 O O . ALA B 1 48 ? 27.234 27.703 58.936 1.00 27.08 72 ALA B O 1
ATOM 2217 N N . LEU B 1 49 ? 25.507 26.774 57.841 1.00 27.28 73 LEU B N 1
ATOM 2218 C CA . LEU B 1 49 ? 24.612 27.913 58.067 1.00 26.97 73 LEU B CA 1
ATOM 2219 C C . LEU B 1 49 ? 24.265 28.055 59.551 1.00 28.04 73 LEU B C 1
ATOM 2220 O O . LEU B 1 49 ? 24.356 29.153 60.110 1.00 28.27 73 LEU B O 1
ATOM 2225 N N . ASN B 1 50 ? 23.877 26.950 60.186 1.00 28.15 74 ASN B N 1
ATOM 2226 C CA . ASN B 1 50 ? 23.573 26.969 61.617 1.00 30.78 74 ASN B CA 1
ATOM 2227 C C . ASN B 1 50 ? 24.793 27.321 62.482 1.00 33.11 74 ASN B C 1
ATOM 2228 O O . ASN B 1 50 ? 24.645 27.984 63.507 1.00 34.14 74 ASN B O 1
ATOM 2233 N N . ASN B 1 51 ? 25.981 26.868 62.066 1.00 35.12 75 ASN B N 1
ATOM 2234 C CA . ASN B 1 51 ? 27.254 27.187 62.745 1.00 36.91 75 ASN B CA 1
ATOM 2235 C C . ASN B 1 51 ? 27.600 28.667 62.732 1.00 35.41 75 ASN B C 1
ATOM 2236 O O . ASN B 1 51 ? 28.241 29.156 63.655 1.00 38.62 75 ASN B O 1
ATOM 2241 N N . GLY B 1 52 ? 27.224 29.359 61.661 1.00 33.23 76 GLY B N 1
ATOM 2242 C CA . GLY B 1 52 ? 27.638 30.743 61.443 1.00 33.36 76 GLY B CA 1
ATOM 2243 C C . GLY B 1 52 ? 28.726 30.893 60.393 1.00 32.82 76 GLY B C 1
ATOM 2244 O O . GLY B 1 52 ? 29.195 31.997 60.141 1.00 35.24 76 GLY B O 1
ATOM 2245 N N . GLU B 1 53 ? 29.129 29.789 59.772 1.00 31.92 77 GLU B N 1
ATOM 2246 C CA . GLU B 1 53 ? 30.189 29.816 58.768 1.00 32.75 77 GLU B CA 1
ATOM 2247 C C . GLU B 1 53 ? 29.761 30.533 57.482 1.00 31.07 77 GLU B C 1
ATOM 2248 O O . GLU B 1 53 ? 30.594 31.111 56.782 1.00 30.54 77 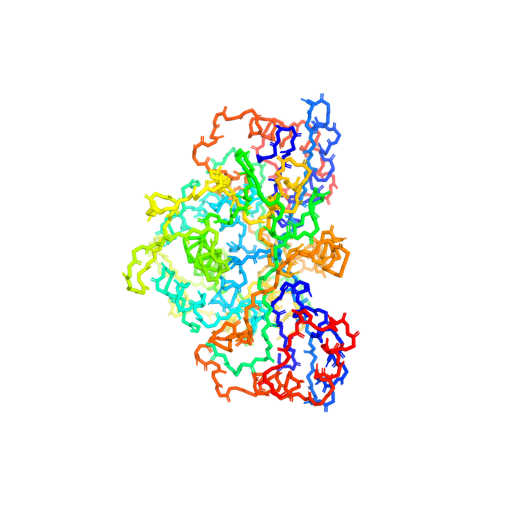GLU B O 1
ATOM 2254 N N . ILE B 1 54 ? 28.468 30.475 57.174 1.00 29.30 78 ILE B N 1
ATOM 2255 C CA . ILE B 1 54 ? 27.916 31.122 55.986 1.00 28.66 78 ILE B CA 1
ATOM 2256 C C . ILE B 1 54 ? 26.681 31.937 56.366 1.00 28.14 78 ILE B C 1
ATOM 2257 O O . ILE B 1 54 ? 26.034 31.651 57.373 1.00 27.72 78 ILE B O 1
ATOM 2262 N N . ASP B 1 55 ? 26.374 32.953 55.562 1.00 28.69 79 ASP B N 1
ATOM 2263 C CA . ASP B 1 55 ? 25.236 33.849 55.814 1.00 29.01 79 ASP B CA 1
ATOM 2264 C C . ASP B 1 55 ? 23.918 33.254 55.349 1.00 28.31 79 ASP B C 1
ATOM 2265 O O . ASP B 1 55 ? 22.853 33.593 55.870 1.00 28.79 79 ASP B O 1
ATOM 2270 N N . ALA B 1 56 ? 23.996 32.392 54.339 1.00 27.61 80 ALA B N 1
ATOM 2271 C CA . ALA B 1 56 ? 22.818 31.775 53.744 1.00 25.97 80 ALA B CA 1
ATOM 2272 C C . ALA B 1 56 ? 23.240 30.586 52.899 1.00 25.76 80 ALA B C 1
ATOM 2273 O O . ALA B 1 56 ? 24.428 30.395 52.632 1.00 24.43 80 ALA B O 1
ATOM 2275 N N . ASN B 1 57 ? 22.266 29.783 52.487 1.00 25.11 81 ASN B N 1
ATOM 2276 C CA . ASN B 1 57 ? 22.522 28.728 51.521 1.00 25.48 81 ASN B CA 1
ATOM 2277 C C . ASN B 1 57 ? 21.408 28.638 50.492 1.00 26.04 81 ASN B C 1
ATOM 2278 O O . ASN B 1 57 ? 20.272 29.049 50.749 1.00 26.42 81 ASN B O 1
ATOM 2283 N N . LEU B 1 58 ? 21.766 28.130 49.318 1.00 26.00 82 LEU B N 1
ATOM 2284 C CA . LEU B 1 58 ? 20.849 28.001 48.198 1.00 27.13 82 LEU B CA 1
ATOM 2285 C C . LEU B 1 58 ? 21.017 26.609 47.592 1.00 27.31 82 LEU B C 1
ATOM 2286 O O . LEU B 1 58 ? 21.885 26.384 46.746 1.00 26.24 82 LEU B O 1
ATOM 2291 N N . PHE B 1 59 ? 20.199 25.670 48.057 1.00 27.64 83 PHE B N 1
ATOM 2292 C CA . PHE B 1 59 ? 20.252 24.293 47.561 1.00 27.14 83 PHE B CA 1
ATOM 2293 C C . PHE B 1 59 ? 18.985 23.459 47.780 1.00 26.46 83 PHE B C 1
ATOM 2294 O O . PHE B 1 59 ? 18.837 22.415 47.146 1.00 26.78 83 PHE B O 1
ATOM 2302 N N . GLN B 1 60 ? 18.082 23.900 48.656 1.00 26.17 84 GLN B N 1
ATOM 2303 C CA . GLN B 1 60 ? 16.998 23.046 49.138 1.00 28.20 84 GLN B CA 1
ATOM 2304 C C . GLN B 1 60 ? 15.616 23.669 48.972 1.00 29.54 84 GLN B C 1
ATOM 2305 O O . GLN B 1 60 ? 15.487 24.867 48.714 1.00 28.96 84 GLN B O 1
ATOM 2311 N N . HIS B 1 61 ? 14.590 22.837 49.140 1.00 29.89 85 HIS B N 1
ATOM 2312 C CA . HIS B 1 61 ? 13.210 23.309 49.251 1.00 31.56 85 HIS B CA 1
ATOM 2313 C C . HIS B 1 61 ? 12.782 23.285 50.719 1.00 32.33 85 HIS B C 1
ATOM 2314 O O . HIS B 1 61 ? 13.499 22.749 51.571 1.00 32.26 85 HIS B O 1
ATOM 2321 N N . GLU B 1 62 ? 11.630 23.880 51.014 1.00 31.92 86 GLU B N 1
ATOM 2322 C CA . GLU B 1 62 ? 11.196 24.053 52.399 1.00 33.98 86 GLU B CA 1
ATOM 2323 C C . GLU B 1 62 ? 10.880 22.742 53.115 1.00 33.70 86 GLU B C 1
ATOM 2324 O O . GLU B 1 62 ? 11.176 22.613 54.297 1.00 34.03 86 GLU B O 1
ATOM 2330 N N . PRO B 1 63 ? 10.266 21.773 52.415 1.00 34.49 87 PRO B N 1
ATOM 2331 C CA . PRO B 1 63 ? 10.052 20.468 53.054 1.00 36.21 87 PRO B CA 1
ATOM 2332 C C . PRO B 1 63 ? 11.336 19.811 53.566 1.00 35.67 87 PRO B C 1
ATOM 2333 O O . PRO B 1 63 ? 11.343 19.268 54.668 1.00 37.38 87 PRO B O 1
ATOM 2337 N N . TYR B 1 64 ? 12.410 19.877 52.784 1.00 34.84 88 TYR B N 1
ATOM 2338 C CA . TYR B 1 64 ? 13.699 19.325 53.196 1.00 33.80 88 TYR B CA 1
ATOM 2339 C C . TYR B 1 64 ? 14.208 20.079 54.422 1.00 33.81 88 TYR B C 1
ATOM 2340 O O . TYR B 1 64 ? 14.683 19.465 55.379 1.00 33.63 88 TYR B O 1
ATOM 2349 N N . LEU B 1 65 ? 14.086 21.406 54.388 1.00 32.89 89 LEU B N 1
ATOM 2350 C CA . LEU B 1 65 ? 14.513 22.261 55.494 1.00 33.09 89 LEU B CA 1
ATOM 2351 C C . LEU B 1 65 ? 13.758 21.942 56.781 1.00 35.92 89 LEU B C 1
ATOM 2352 O O . LEU B 1 65 ? 14.359 21.885 57.853 1.00 37.51 89 LEU B O 1
ATOM 2357 N N . LYS B 1 66 ? 12.447 21.737 56.676 1.00 38.18 90 LYS B N 1
ATOM 2358 C CA . LYS B 1 66 ? 11.627 21.400 57.847 1.00 41.54 90 LYS B CA 1
ATOM 2359 C C . LYS B 1 66 ? 12.032 20.069 58.481 1.00 40.90 90 LYS B C 1
ATOM 2360 O O . LYS B 1 66 ? 12.074 19.950 59.708 1.00 39.11 90 LYS B O 1
ATOM 2366 N N . GLU B 1 67 ? 12.312 19.071 57.647 1.00 42.57 91 GLU B N 1
ATOM 2367 C CA . GLU B 1 67 ? 12.809 17.780 58.135 1.00 46.71 91 GLU B CA 1
ATOM 2368 C C . GLU B 1 67 ? 14.152 17.947 58.845 1.00 44.12 91 GLU B C 1
ATOM 2369 O O . GLU B 1 67 ? 14.382 17.340 59.891 1.00 45.75 91 GLU B O 1
ATOM 2375 N N . ALA B 1 68 ? 15.027 18.774 58.272 1.00 40.11 92 ALA B N 1
ATOM 2376 C CA . ALA B 1 68 ? 16.348 19.033 58.850 1.00 39.63 92 ALA B CA 1
ATOM 2377 C C . ALA B 1 68 ? 16.235 19.759 60.189 1.00 39.56 92 ALA B C 1
ATOM 2378 O O . ALA B 1 68 ? 16.939 19.420 61.141 1.00 38.67 92 ALA B O 1
ATOM 2380 N N . VAL B 1 69 ? 15.346 20.749 60.256 1.00 38.43 93 VAL B N 1
ATOM 2381 C CA . VAL B 1 69 ? 15.063 21.454 61.507 1.00 38.96 93 VAL B CA 1
ATOM 2382 C C . VAL B 1 69 ? 14.503 20.493 62.560 1.00 43.11 93 VAL B C 1
ATOM 2383 O O . VAL B 1 69 ? 14.849 20.592 63.737 1.00 43.58 93 VAL B O 1
ATOM 2387 N N . LYS B 1 70 ? 13.654 19.560 62.132 1.00 45.76 94 LYS B N 1
ATOM 2388 C CA . LYS B 1 70 ? 13.085 18.567 63.041 1.00 49.54 94 LYS B CA 1
ATOM 2389 C C . LYS B 1 70 ? 14.145 17.598 63.564 1.00 48.90 94 LYS B C 1
ATOM 2390 O O . LYS B 1 70 ? 14.152 17.266 64.752 1.00 50.25 94 LYS B O 1
ATOM 2396 N N . ALA B 1 71 ? 15.025 17.141 62.677 1.00 46.21 95 ALA B N 1
ATOM 2397 C CA . ALA B 1 71 ? 16.057 16.172 63.044 1.00 46.48 95 ALA B CA 1
ATOM 2398 C C . ALA B 1 71 ? 17.185 16.801 63.861 1.00 46.78 95 ALA B C 1
ATOM 2399 O O . ALA B 1 71 ? 17.574 16.265 64.895 1.00 47.87 95 ALA B O 1
ATOM 2401 N N . LYS B 1 72 ? 17.697 17.941 63.401 1.00 45.37 96 LYS B N 1
ATOM 2402 C CA . LYS B 1 72 ? 18.936 18.510 63.942 1.00 45.57 96 LYS B CA 1
ATOM 2403 C C . LYS B 1 72 ? 18.732 19.701 64.884 1.00 44.40 96 LYS B C 1
ATOM 2404 O O . LYS B 1 72 ? 19.648 20.071 65.615 1.00 45.97 96 LYS B O 1
ATOM 2410 N N . GLY B 1 73 ? 17.546 20.301 64.870 1.00 42.96 97 GLY B N 1
ATOM 2411 C CA . GLY B 1 73 ? 17.274 21.480 65.695 1.00 42.49 97 GLY B CA 1
ATOM 2412 C C . GLY B 1 73 ? 17.920 22.760 65.175 1.00 40.98 97 GLY B C 1
ATOM 2413 O O . GLY B 1 73 ? 18.156 23.698 65.940 1.00 40.23 97 GLY B O 1
ATOM 2414 N N . TYR B 1 74 ? 18.199 22.806 63.872 1.00 38.70 98 TYR B N 1
ATOM 2415 C CA . TYR B 1 74 ? 18.771 24.000 63.258 1.00 38.63 98 TYR B CA 1
ATOM 2416 C C . TYR B 1 74 ? 17.824 25.180 63.455 1.00 37.86 98 TYR B C 1
ATOM 2417 O O . TYR B 1 74 ? 16.607 25.022 63.357 1.00 37.41 98 TYR B O 1
ATOM 2426 N N . LYS B 1 75 ? 18.380 26.357 63.726 1.00 36.64 99 LYS B N 1
ATOM 2427 C CA . LYS B 1 75 ? 17.573 27.568 63.871 1.00 36.65 99 LYS B CA 1
ATOM 2428 C C . LYS B 1 75 ? 17.614 28.349 62.565 1.00 34.19 99 LYS B C 1
ATOM 2429 O O . LYS B 1 75 ? 18.073 29.489 62.506 1.00 33.21 99 LYS B O 1
ATOM 2435 N N . ILE B 1 76 ? 17.113 27.697 61.518 1.00 33.95 100 ILE B N 1
ATOM 2436 C CA . ILE B 1 76 ? 17.166 28.214 60.159 1.00 34.27 100 ILE B CA 1
ATOM 2437 C C . ILE B 1 76 ? 15.767 28.254 59.555 1.00 34.13 100 ILE B C 1
ATOM 2438 O O . ILE B 1 76 ? 14.832 27.642 60.071 1.00 35.48 100 ILE B O 1
ATOM 2451 N N . ALA B 1 78 ? 13.258 29.130 55.801 1.00 31.43 102 ALA B N 1
ATOM 2452 C CA . ALA B 1 78 ? 13.139 29.172 54.343 1.00 30.27 102 ALA B CA 1
ATOM 2453 C C . ALA B 1 78 ? 12.783 30.577 53.872 1.00 30.78 102 ALA B C 1
ATOM 2454 O O . ALA B 1 78 ? 11.960 31.250 54.485 1.00 33.78 102 ALA B O 1
ATOM 2456 N N . GLY B 1 79 ? 13.410 31.016 52.786 1.00 30.26 103 GLY B N 1
ATOM 2457 C CA . GLY B 1 79 ? 13.087 32.299 52.164 1.00 31.76 103 GLY B CA 1
ATOM 2458 C C . GLY B 1 79 ? 11.990 32.156 51.124 1.00 33.07 103 GLY B C 1
ATOM 2459 O O . GLY B 1 79 ? 11.223 31.194 51.157 1.00 33.50 103 GLY B O 1
ATOM 2460 N N . LYS B 1 80 ? 11.920 33.105 50.193 1.00 33.36 104 LYS B N 1
ATOM 2461 C CA . LYS B 1 80 ? 10.912 33.068 49.125 1.00 35.26 104 LYS B CA 1
ATOM 2462 C C . LYS B 1 80 ? 11.196 31.946 48.135 1.00 33.63 104 LYS B C 1
ATOM 2463 O O . LYS B 1 80 ? 12.352 31.628 47.869 1.00 33.04 104 LYS B O 1
ATOM 2469 N N . LYS B 1 81 ? 10.136 31.349 47.594 1.00 33.32 105 LYS B N 1
ATOM 2470 C CA . LYS B 1 81 ? 10.268 30.319 46.568 1.00 33.3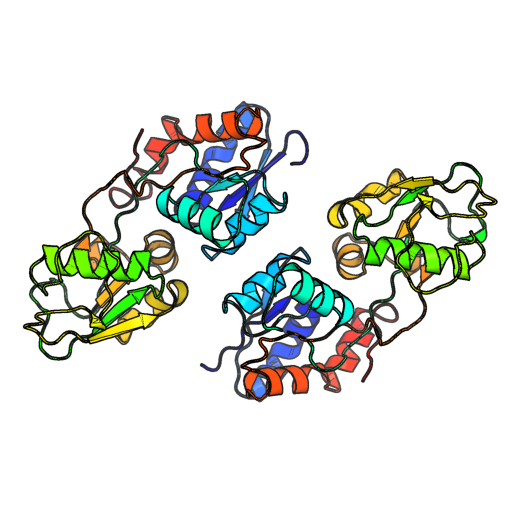2 105 LYS B CA 1
ATOM 2471 C C . LYS B 1 81 ? 10.904 30.942 45.332 1.00 33.84 105 LYS B C 1
ATOM 2472 O O . LYS B 1 81 ? 10.473 32.005 44.886 1.00 33.37 1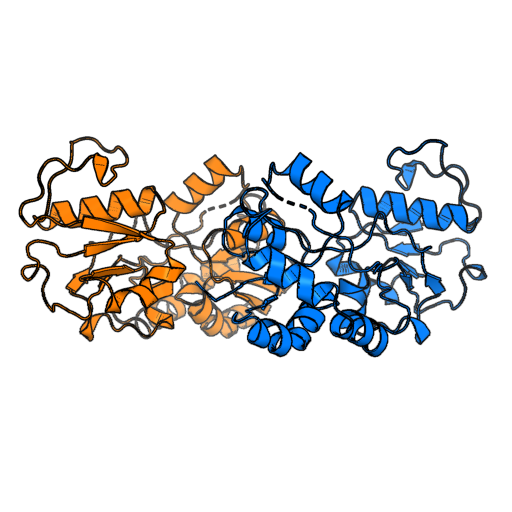05 LYS B O 1
ATOM 2478 N N . LEU B 1 82 ? 11.922 30.281 44.780 1.00 32.43 106 LEU B N 1
ATOM 2479 C CA . LEU B 1 82 ? 12.653 30.816 43.629 1.00 32.41 106 LEU B CA 1
ATOM 2480 C C . LEU B 1 82 ? 12.419 30.007 42.352 1.00 32.20 106 LEU B C 1
ATOM 2481 O O . LEU B 1 82 ? 12.029 30.564 41.331 1.00 33.23 106 LEU B O 1
ATOM 2486 N N . TYR B 1 83 ? 12.660 28.701 42.406 1.00 33.16 107 TYR B N 1
ATOM 2487 C CA . TYR B 1 83 ? 12.528 27.849 41.222 1.00 33.98 107 TYR B CA 1
ATOM 2488 C C . TYR B 1 83 ? 12.267 26.393 41.576 1.00 34.79 107 TYR B C 1
ATOM 2489 O O . TYR B 1 83 ? 12.706 25.917 42.621 1.00 36.68 107 TYR B O 1
ATOM 2498 N N . VAL B 1 84 ? 11.561 25.692 40.689 1.00 35.53 108 VAL B N 1
ATOM 2499 C CA . VAL B 1 84 ? 11.244 24.278 40.878 1.00 35.77 108 VAL B CA 1
ATOM 2500 C C . VAL B 1 84 ? 12.177 23.438 40.018 1.00 36.17 108 VAL B C 1
ATOM 2501 O O . VAL B 1 84 ? 12.455 23.793 38.873 1.00 36.66 108 VAL B O 1
ATOM 2505 N N . CYS B 1 85 ? 12.655 22.328 40.577 1.00 35.11 109 CYS B N 1
ATOM 2506 C CA . CYS B 1 85 ? 13.557 21.414 39.872 1.00 35.32 109 CYS B CA 1
ATOM 2507 C C . CYS B 1 85 ? 12.932 20.029 39.845 1.00 37.02 109 CYS B C 1
ATOM 2508 O O . CYS B 1 85 ? 13.262 19.185 40.683 1.00 36.23 109 CYS B O 1
ATOM 2511 N N . PRO B 1 86 ? 12.009 19.791 38.894 1.00 40.34 110 PRO B N 1
ATOM 2512 C CA . PRO B 1 86 ? 11.352 18.489 38.812 1.00 42.77 110 PRO B CA 1
ATOM 2513 C C . PRO B 1 86 ? 12.360 17.371 38.623 1.00 42.80 110 PRO B C 1
ATOM 2514 O O . PRO B 1 86 ? 13.294 17.515 37.838 1.00 42.45 110 PRO B O 1
ATOM 2518 N N . ALA B 1 87 ? 12.173 16.272 39.348 1.00 45.99 111 ALA B N 1
ATOM 2519 C CA . ALA B 1 87 ? 13.020 15.099 39.189 1.00 46.82 111 ALA B CA 1
ATOM 2520 C C . ALA B 1 87 ? 12.826 14.550 37.787 1.00 48.40 111 ALA B C 1
ATOM 2521 O O . ALA B 1 87 ? 11.716 14.579 37.250 1.00 51.60 111 ALA B O 1
ATOM 2523 N N . ILE B 1 88 ? 13.913 14.067 37.194 1.00 47.38 112 ILE B N 1
ATOM 2524 C CA . ILE B 1 88 ? 13.873 13.499 35.856 1.00 46.16 112 ILE B CA 1
ATOM 2525 C C . ILE B 1 88 ? 14.399 12.071 35.894 1.00 46.08 112 ILE B C 1
ATOM 2526 O O . ILE B 1 88 ? 15.424 11.786 36.523 1.00 42.75 112 ILE B O 1
ATOM 2531 N N . LEU B 1 89 ? 13.677 11.180 35.221 1.00 47.95 113 LEU B N 1
ATOM 2532 C CA . LEU B 1 89 ? 14.065 9.786 35.107 1.00 48.55 113 LEU B CA 1
ATOM 2533 C C . LEU B 1 89 ? 14.966 9.649 33.886 1.00 50.44 113 LEU B C 1
ATOM 2534 O O . LEU B 1 89 ? 14.530 9.901 32.760 1.00 51.83 113 LEU B O 1
ATOM 2539 N N . TYR B 1 90 ? 16.224 9.277 34.121 1.00 49.68 114 TYR B N 1
ATOM 2540 C CA . TYR B 1 90 ? 17.212 9.119 33.053 1.00 51.15 114 TYR B CA 1
ATOM 2541 C C . TYR B 1 90 ? 17.438 7.650 32.737 1.00 53.45 114 TYR B C 1
ATOM 2542 O O . TYR B 1 90 ? 17.199 6.785 33.582 1.00 53.91 114 TYR B O 1
ATOM 2551 N N . SER B 1 91 ? 17.911 7.377 31.523 1.00 56.03 115 SER B N 1
ATOM 2552 C CA . SER B 1 91 ? 18.218 6.010 31.101 1.00 58.23 115 SER B CA 1
ATOM 2553 C C . SER B 1 91 ? 19.120 5.979 29.868 1.00 60.78 115 SER B C 1
ATOM 2554 O O . SER B 1 91 ? 18.951 6.783 28.949 1.00 60.32 115 SER B O 1
ATOM 2557 N N . TYR B 1 92 ? 20.075 5.048 29.866 1.00 63.54 116 TYR B N 1
ATOM 2558 C CA . TYR B 1 92 ? 20.925 4.792 28.703 1.00 66.73 116 TYR B CA 1
ATOM 2559 C C . TYR B 1 92 ? 20.461 3.561 27.916 1.00 71.19 116 TYR B C 1
ATOM 2560 O O . TYR B 1 92 ? 21.054 3.227 26.888 1.00 71.42 116 TYR B O 1
ATOM 2569 N N . LYS B 1 93 ? 19.412 2.890 28.392 1.00 73.18 117 LYS B N 1
ATOM 2570 C CA . LYS B 1 93 ? 18.996 1.602 27.827 1.00 77.05 117 LYS B CA 1
ATOM 2571 C C . LYS B 1 93 ? 17.587 1.581 27.228 1.00 78.74 117 LYS B C 1
ATOM 2572 O O . LYS B 1 93 ? 17.241 0.643 26.511 1.00 82.81 117 LYS B O 1
ATOM 2578 N N . ILE B 1 94 ? 16.783 2.602 27.518 1.00 78.18 118 ILE B N 1
ATOM 2579 C CA . ILE B 1 94 ? 15.450 2.743 26.926 1.00 80.93 118 ILE B CA 1
ATOM 2580 C C . ILE B 1 94 ? 15.116 4.216 26.695 1.00 78.45 118 ILE B C 1
ATOM 2581 O O . ILE B 1 94 ? 15.586 5.087 27.429 1.00 73.31 118 ILE B O 1
ATOM 2586 N N . LYS B 1 95 ? 14.311 4.480 25.669 1.00 80.83 119 LYS B N 1
ATOM 2587 C CA . LYS B 1 95 ? 13.929 5.846 25.307 1.00 82.53 119 LYS B CA 1
ATOM 2588 C C . LYS B 1 95 ? 12.503 6.201 25.721 1.00 82.58 119 LYS B C 1
ATOM 2589 O O . LYS B 1 95 ? 12.088 7.353 25.585 1.00 81.69 119 LYS B O 1
ATOM 2595 N N . SER B 1 96 ? 11.759 5.219 26.223 1.00 82.84 120 SER B N 1
ATOM 2596 C CA . SER B 1 96 ? 10.398 5.449 26.693 1.00 83.70 120 SER B CA 1
ATOM 2597 C C . SER B 1 96 ? 10.123 4.612 27.936 1.00 82.90 120 SER B C 1
ATOM 2598 O O . SER B 1 96 ? 10.663 3.516 28.090 1.00 81.24 120 SER B O 1
ATOM 2601 N N . VAL B 1 97 ? 9.288 5.145 28.823 1.00 85.23 121 VAL B N 1
ATOM 2602 C CA . VAL B 1 97 ? 8.912 4.448 30.055 1.00 88.85 121 VAL B CA 1
ATOM 2603 C C . VAL B 1 97 ? 8.113 3.163 29.775 1.00 94.31 121 VAL B C 1
ATOM 2604 O O . VAL B 1 97 ? 8.203 2.204 30.539 1.00 96.57 121 VAL B O 1
ATOM 2608 N N . ASP B 1 98 ? 7.358 3.127 28.676 1.00 92.70 122 ASP B N 1
ATOM 2609 C CA . ASP B 1 98 ? 6.642 1.898 28.290 1.00 95.72 122 ASP B CA 1
ATOM 2610 C C . ASP B 1 98 ? 7.569 0.730 27.882 1.00 94.38 122 ASP B C 1
ATOM 2611 O O . ASP B 1 98 ? 7.129 -0.420 27.845 1.00 97.35 122 ASP B O 1
ATOM 2616 N N . GLU B 1 99 ? 8.841 1.017 27.603 1.00 89.59 123 GLU B N 1
ATOM 2617 C CA . GLU B 1 99 ? 9.814 -0.021 27.236 1.00 89.47 123 GLU B CA 1
ATOM 2618 C C . GLU B 1 99 ? 10.427 -0.780 28.430 1.00 87.93 123 GLU B C 1
ATOM 2619 O O . GLU B 1 99 ? 11.408 -1.509 28.257 1.00 83.64 123 GLU B O 1
ATOM 2625 N N . PHE B 1 100 ? 9.869 -0.611 29.630 1.00 90.73 124 PHE B N 1
ATOM 2626 C CA . PHE B 1 100 ? 10.287 -1.406 30.793 1.00 91.85 124 PHE B CA 1
ATOM 2627 C C . PHE B 1 100 ? 9.805 -2.849 30.634 1.00 94.66 124 PHE B C 1
ATOM 2628 O O . PHE B 1 100 ? 8.816 -3.103 29.945 1.00 96.02 124 PHE B O 1
ATOM 2636 N N . LYS B 1 101 ? 10.501 -3.786 31.275 1.00 95.52 125 LYS B N 1
ATOM 2637 C CA . LYS B 1 101 ? 10.175 -5.213 31.156 1.00 100.90 125 LYS B CA 1
ATOM 2638 C C . LYS B 1 101 ? 10.708 -6.033 32.337 1.00 100.57 125 LYS B C 1
ATOM 2639 O O . LYS B 1 101 ? 11.406 -5.506 33.203 1.00 97.87 125 LYS B O 1
ATOM 2645 N N . LYS B 1 102 ? 10.362 -7.319 32.361 1.00 104.58 126 LYS B N 1
ATOM 2646 C CA . LYS B 1 102 ? 10.719 -8.222 33.462 1.00 105.92 126 LYS B CA 1
ATOM 2647 C C . LYS B 1 102 ? 12.197 -8.151 33.847 1.00 103.89 126 LYS B C 1
ATOM 2648 O O . LYS B 1 102 ? 13.073 -8.367 33.009 1.00 109.00 126 LYS B O 1
ATOM 2650 N N . GLY B 1 103 ? 12.461 -7.837 35.114 1.00 99.70 127 GLY B N 1
ATOM 2651 C CA . GLY B 1 103 ? 13.821 -7.851 35.658 1.00 99.01 127 GLY B CA 1
ATOM 2652 C C . GLY B 1 103 ? 14.560 -6.521 35.658 1.00 95.22 127 GLY B C 1
ATOM 2653 O O . GLY B 1 103 ? 15.650 -6.421 36.227 1.00 91.90 127 GLY B O 1
ATOM 2654 N N . ASP B 1 104 ? 13.980 -5.499 35.028 1.00 93.49 128 ASP B N 1
ATOM 2655 C CA . ASP B 1 104 ? 14.620 -4.180 34.941 1.00 90.58 128 ASP B CA 1
ATOM 2656 C C . ASP B 1 104 ? 14.797 -3.544 36.322 1.00 86.79 128 ASP B C 1
ATOM 2657 O O . ASP B 1 104 ? 14.011 -3.798 37.239 1.00 85.36 128 ASP B O 1
ATOM 2662 N N . THR B 1 105 ? 15.831 -2.716 36.455 1.00 81.93 129 THR B N 1
ATOM 2663 C CA . THR B 1 105 ? 16.186 -2.111 37.736 1.00 80.15 129 THR B CA 1
ATOM 2664 C C . THR B 1 105 ? 16.116 -0.581 37.683 1.00 74.60 129 THR B C 1
ATOM 2665 O O . THR B 1 105 ? 16.545 0.032 36.706 1.00 71.57 129 THR B O 1
ATOM 2669 N N . ILE B 1 106 ? 15.567 0.025 38.735 1.00 71.34 130 ILE B N 1
ATOM 2670 C CA . ILE B 1 106 ? 15.511 1.482 38.850 1.00 69.19 130 ILE B CA 1
ATOM 2671 C C . ILE B 1 106 ? 16.274 1.927 40.096 1.00 67.37 130 ILE B C 1
ATOM 2672 O O . ILE B 1 106 ? 15.967 1.494 41.207 1.00 67.55 130 ILE B O 1
ATOM 2677 N N . ALA B 1 107 ? 17.272 2.787 39.899 1.00 66.19 131 ALA B N 1
ATOM 2678 C CA . ALA B 1 107 ? 18.047 3.344 41.005 1.00 62.62 131 ALA B CA 1
ATOM 2679 C C . ALA B 1 107 ? 17.304 4.525 41.620 1.00 60.99 131 ALA B C 1
ATOM 2680 O O . ALA B 1 107 ? 16.775 5.375 40.904 1.00 58.72 131 ALA B O 1
ATOM 2682 N N . ILE B 1 108 ? 17.270 4.566 42.949 1.00 61.99 132 ILE B N 1
ATOM 2683 C CA . ILE B 1 108 ? 16.542 5.595 43.687 1.00 64.14 132 ILE B CA 1
ATOM 2684 C C . ILE B 1 108 ? 17.382 6.105 44.864 1.00 63.42 132 ILE B C 1
ATOM 2685 O O . ILE B 1 108 ? 18.210 5.376 45.416 1.00 62.14 132 ILE B O 1
ATOM 2690 N N . SER B 1 109 ? 17.172 7.368 45.223 1.00 61.25 133 SER B N 1
ATOM 2691 C CA . SER B 1 109 ? 17.818 7.975 46.384 1.00 60.93 133 SER B CA 1
ATOM 2692 C C . SER B 1 109 ? 17.435 7.247 47.674 1.00 62.23 133 SER B C 1
ATOM 2693 O O . SER B 1 109 ? 16.267 6.918 47.885 1.00 65.33 133 SER B O 1
ATOM 2696 N N . ASN B 1 110 ? 18.420 7.005 48.535 1.00 60.44 134 ASN B N 1
ATOM 2697 C CA . ASN B 1 110 ? 18.163 6.373 49.831 1.00 63.55 134 ASN B CA 1
ATOM 2698 C C . ASN B 1 110 ? 17.500 7.305 50.856 1.00 65.25 134 ASN B C 1
ATOM 2699 O O . ASN B 1 110 ? 17.116 6.858 51.936 1.00 70.63 134 ASN B O 1
ATOM 2704 N N . ASN B 1 111 ? 17.374 8.591 50.519 1.00 61.43 135 ASN B N 1
ATOM 2705 C CA . ASN B 1 111 ? 16.583 9.536 51.315 1.00 60.11 135 ASN B CA 1
ATOM 2706 C C . ASN B 1 111 ? 15.113 9.101 51.342 1.00 60.54 135 ASN B C 1
ATOM 2707 O O . ASN B 1 111 ? 14.471 9.058 50.293 1.00 60.25 135 ASN B O 1
ATOM 2712 N N . PRO B 1 112 ? 14.577 8.774 52.538 1.00 64.13 136 PRO B N 1
ATOM 2713 C CA . PRO B 1 112 ? 13.202 8.266 52.651 1.00 64.39 136 PRO B CA 1
ATOM 2714 C C . PRO B 1 112 ? 12.142 9.116 51.948 1.00 62.92 136 PRO B C 1
ATOM 2715 O O . PRO B 1 112 ? 11.258 8.565 51.295 1.00 66.51 136 PRO B O 1
ATOM 2719 N N . SER B 1 113 ? 12.229 10.437 52.082 1.00 62.10 137 SER B N 1
ATOM 2720 C CA . SER B 1 113 ? 11.256 11.335 51.451 1.00 60.87 137 SER B CA 1
ATOM 2721 C C . SER B 1 113 ? 11.345 11.298 49.926 1.00 60.73 137 SER B C 1
ATOM 2722 O O . SER B 1 113 ? 10.322 11.340 49.245 1.00 61.95 137 SER B O 1
ATOM 2725 N N . SER B 1 114 ? 12.566 11.214 49.399 1.00 58.26 138 SER B N 1
ATOM 2726 C CA . SER B 1 114 ? 12.780 11.073 47.958 1.00 57.90 138 SER B CA 1
ATOM 2727 C C . SER B 1 114 ? 12.381 9.683 47.484 1.00 58.76 138 SER B C 1
ATOM 2728 O O . SER B 1 114 ? 11.693 9.539 46.475 1.00 58.56 138 SER B O 1
ATOM 2731 N N . CYS B 1 115 ? 12.833 8.668 48.218 1.00 61.95 139 CYS B N 1
ATOM 2732 C CA . CYS B 1 115 ? 12.512 7.271 47.925 1.00 62.77 139 CYS B CA 1
ATOM 2733 C C . CYS B 1 115 ? 11.002 7.080 47.801 1.00 62.87 139 CYS B C 1
ATOM 2734 O O . CYS B 1 115 ? 10.524 6.461 46.852 1.00 63.78 139 CYS B O 1
ATOM 2737 N N . SER B 1 116 ? 10.261 7.635 48.756 1.00 61.33 140 SER B N 1
ATOM 2738 C CA . SER B 1 116 ? 8.801 7.547 48.759 1.00 63.90 140 SER B CA 1
ATOM 2739 C C . SER B 1 116 ? 8.175 8.301 47.585 1.00 64.05 140 SER B C 1
ATOM 2740 O O . SER B 1 116 ? 7.256 7.798 46.939 1.00 62.89 140 SER B O 1
ATOM 2743 N N . LYS B 1 117 ? 8.681 9.502 47.317 1.00 62.58 141 LYS B N 1
ATOM 2744 C CA . LYS B 1 117 ? 8.117 10.369 46.284 1.00 63.17 141 LYS B CA 1
ATOM 2745 C C . LYS B 1 117 ? 8.365 9.825 44.881 1.00 63.98 141 LYS B C 1
ATOM 2746 O O . LYS B 1 117 ? 7.515 9.973 43.998 1.00 65.80 141 LYS B O 1
ATOM 2752 N N . ASN B 1 118 ? 9.529 9.209 44.677 1.00 59.55 142 ASN B N 1
ATOM 2753 C CA . ASN B 1 118 ? 9.852 8.585 43.395 1.00 61.13 142 ASN B CA 1
ATOM 2754 C C . ASN B 1 118 ? 8.962 7.384 43.099 1.00 63.84 142 ASN B C 1
ATOM 2755 O O . ASN B 1 118 ? 8.516 7.205 41.967 1.00 64.53 142 ASN B O 1
ATOM 2760 N N . LEU B 1 119 ? 8.704 6.567 44.117 1.00 66.05 143 LEU B N 1
ATOM 2761 C CA . LEU B 1 119 ? 7.781 5.439 43.979 1.00 67.71 143 LEU B CA 1
ATOM 2762 C C . LEU B 1 119 ? 6.377 5.918 43.611 1.00 68.85 143 LEU B C 1
ATOM 2763 O O . LEU B 1 119 ? 5.693 5.276 42.813 1.00 71.55 143 LEU B O 1
ATOM 2768 N N . ARG B 1 120 ? 5.960 7.046 44.185 1.00 67.90 144 ARG B N 1
ATOM 2769 C CA . ARG B 1 120 ? 4.663 7.643 43.866 1.00 69.06 144 ARG B CA 1
ATOM 2770 C C . ARG B 1 120 ? 4.612 8.160 42.425 1.00 69.17 144 ARG B C 1
ATOM 2771 O O . ARG B 1 120 ? 3.573 8.070 41.777 1.00 73.86 144 ARG B O 1
ATOM 2779 N N . TYR B 1 121 ? 5.724 8.697 41.925 1.00 68.96 145 TYR B N 1
ATOM 2780 C CA . TYR B 1 121 ? 5.802 9.108 40.517 1.00 70.76 145 TYR B CA 1
ATOM 2781 C C . TYR B 1 121 ? 5.581 7.911 39.588 1.00 73.81 145 TYR B C 1
ATOM 2782 O O . TYR B 1 121 ? 4.880 8.019 38.580 1.00 75.92 145 TYR B O 1
ATOM 2791 N N . LEU B 1 122 ? 6.187 6.778 39.936 1.00 72.91 146 LEU B N 1
ATOM 2792 C CA . LEU B 1 122 ? 6.049 5.552 39.154 1.00 75.55 146 LEU B CA 1
ATOM 2793 C C . LEU B 1 122 ? 4.625 4.994 39.211 1.00 81.19 146 LEU B C 1
ATOM 2794 O O . LEU B 1 122 ? 4.166 4.363 38.258 1.00 82.15 146 LEU B O 1
ATOM 2799 N N . GLU B 1 123 ? 3.936 5.228 40.328 1.00 84.32 147 GLU B N 1
ATOM 2800 C CA . GLU B 1 123 ? 2.530 4.847 40.472 1.00 87.63 147 GLU B CA 1
ATOM 2801 C C . GLU B 1 123 ? 1.641 5.680 39.550 1.00 91.08 147 GLU B C 1
ATOM 2802 O O . GLU B 1 123 ? 0.710 5.157 38.939 1.00 98.17 147 GLU B O 1
ATOM 2808 N N . SER B 1 124 ? 1.937 6.975 39.456 1.00 92.03 148 SER B N 1
ATOM 2809 C CA . SER B 1 124 ? 1.179 7.897 38.607 1.00 93.94 148 SER B CA 1
ATOM 2810 C C . SER B 1 124 ? 1.227 7.518 37.123 1.00 92.92 148 SER B C 1
ATOM 2811 O O . SER B 1 124 ? 0.263 7.746 36.392 1.00 95.38 148 SER B O 1
ATOM 2814 N N . ILE B 1 125 ? 2.345 6.940 36.689 1.00 92.41 149 ILE B N 1
ATOM 2815 C CA . ILE B 1 125 ? 2.528 6.541 35.286 1.00 93.57 149 ILE B CA 1
ATOM 2816 C C . ILE B 1 125 ? 2.198 5.063 35.025 1.00 93.44 149 ILE B C 1
ATOM 2817 O O . ILE B 1 125 ? 2.567 4.511 33.985 1.00 90.44 149 ILE B O 1
ATOM 2822 N N . GLY B 1 126 ? 1.506 4.431 35.972 1.00 93.20 150 GLY B N 1
ATOM 2823 C CA . GLY B 1 126 ? 0.979 3.082 35.785 1.00 97.50 150 GLY B CA 1
ATOM 2824 C C . GLY B 1 126 ? 2.022 1.983 35.697 1.00 96.51 150 GLY B C 1
ATOM 2825 O O . GLY B 1 126 ? 1.914 1.094 34.854 1.00 99.41 150 GLY B O 1
ATOM 2826 N N . LEU B 1 127 ? 3.032 2.044 36.563 1.00 93.60 151 LEU B N 1
ATOM 2827 C CA . LEU B 1 127 ? 4.035 0.976 36.665 1.00 94.55 151 LEU B CA 1
ATOM 2828 C C . LEU B 1 127 ? 3.889 0.126 37.927 1.00 93.20 151 LEU B C 1
ATOM 2829 O O . LEU B 1 127 ? 4.390 -0.996 37.972 1.00 93.14 151 LEU B O 1
ATOM 2834 N N . LEU B 1 128 ? 3.229 0.664 38.950 1.00 91.26 152 LEU B N 1
ATOM 2835 C CA . LEU B 1 128 ? 2.989 -0.075 40.192 1.00 90.92 152 LEU B CA 1
ATOM 2836 C C . LEU B 1 128 ? 1.867 0.573 41.003 1.00 88.44 152 LEU B C 1
ATOM 2837 O O . LEU B 1 128 ? 1.353 1.625 40.623 1.00 87.41 152 LEU B O 1
ATOM 2842 N N . THR B 1 129 ? 1.477 -0.073 42.100 1.00 88.03 153 THR B N 1
ATOM 2843 C CA . THR B 1 129 ? 0.452 0.465 42.997 1.00 87.83 153 THR B CA 1
ATOM 2844 C C . THR B 1 129 ? 0.932 0.427 44.444 1.00 86.88 153 THR B C 1
ATOM 2845 O O . THR B 1 129 ? 1.702 -0.455 44.833 1.00 86.66 153 THR B O 1
ATOM 2849 N N . LEU B 1 130 ? 0.470 1.400 45.225 1.00 87.08 154 LEU B N 1
ATOM 2850 C CA . LEU B 1 130 ? 0.871 1.563 46.619 1.00 87.35 154 LEU B CA 1
ATOM 2851 C C . LEU B 1 130 ? -0.371 1.742 47.489 1.00 89.54 154 LEU B C 1
ATOM 2852 O O . LEU B 1 130 ? -1.439 2.073 46.974 1.00 90.07 154 LEU B O 1
ATOM 2857 N N . PRO B 1 131 ? -0.240 1.528 48.812 1.00 91.22 155 PRO B N 1
ATOM 2858 C CA . PRO B 1 131 ? -1.374 1.754 49.709 1.00 94.36 155 PRO B CA 1
ATOM 2859 C C . PRO B 1 131 ? -1.776 3.225 49.789 1.00 95.10 155 PRO B C 1
ATOM 2860 O O . PRO B 1 131 ? -0.930 4.105 49.624 1.00 91.70 155 PRO B O 1
ATOM 2864 N N . LYS B 1 132 ? -3.058 3.479 50.043 1.00 101.16 156 LYS B N 1
ATOM 2865 C CA . LYS B 1 132 ? -3.565 4.846 50.184 1.00 103.26 156 LYS B CA 1
ATOM 2866 C C . LYS B 1 132 ? -3.042 5.505 51.460 1.00 102.61 156 LYS B C 1
ATOM 2867 O O . LYS B 1 132 ? -2.451 4.846 52.318 1.00 102.21 156 LYS B O 1
ATOM 2873 N N . GLY B 1 133 ? -3.268 6.811 51.572 1.00 103.12 157 GLY B N 1
ATOM 2874 C CA . GLY B 1 133 ? -2.759 7.601 52.688 1.00 102.71 157 GLY B CA 1
ATOM 2875 C C . GLY B 1 133 ? -1.549 8.401 52.253 1.00 101.57 157 GLY B C 1
ATOM 2876 O O . GLY B 1 133 ? -0.953 8.119 51.211 1.00 102.71 157 GLY B O 1
ATOM 2877 N N . ASP B 1 134 ? -1.186 9.396 53.059 1.00 101.81 158 ASP B N 1
ATOM 2878 C CA . ASP B 1 134 ? -0.076 10.302 52.738 1.00 98.93 158 ASP B CA 1
ATOM 2879 C C . ASP B 1 134 ? 1.220 9.943 53.483 1.00 94.41 158 ASP B C 1
ATOM 2880 O O . ASP B 1 134 ? 2.099 10.792 53.651 1.00 96.07 158 ASP B O 1
ATOM 2885 N N . GLY B 1 135 ? 1.341 8.685 53.908 1.00 88.74 159 GLY B N 1
ATOM 2886 C CA . GLY B 1 135 ? 2.529 8.213 54.620 1.00 81.64 159 GLY B CA 1
ATOM 2887 C C . GLY B 1 135 ? 3.668 7.876 53.676 1.00 76.08 159 GLY B C 1
ATOM 2888 O O . GLY B 1 135 ? 3.451 7.649 52.485 1.00 74.10 159 GLY B O 1
ATOM 2889 N N . LEU B 1 136 ? 4.886 7.848 54.210 1.00 75.37 160 LEU B N 1
ATOM 2890 C CA . LEU B 1 136 ? 6.067 7.499 53.419 1.00 71.75 160 LEU B CA 1
ATOM 2891 C C . LEU B 1 136 ? 6.032 6.022 53.031 1.00 73.39 160 LEU B C 1
ATOM 2892 O O . LEU B 1 136 ? 5.774 5.163 53.874 1.00 74.21 160 LEU B O 1
ATOM 2897 N N . VAL B 1 137 ? 6.285 5.740 51.753 1.00 72.55 161 VAL B N 1
ATOM 2898 C CA . VAL B 1 137 ? 6.313 4.370 51.241 1.00 73.51 161 VAL B CA 1
ATOM 2899 C C . VAL B 1 137 ? 7.730 3.948 50.865 1.00 75.11 161 VAL B C 1
ATOM 2900 O O . VAL B 1 137 ? 8.599 4.786 50.627 1.00 73.64 161 VAL B O 1
ATOM 2904 N N . SER B 1 138 ? 7.947 2.637 50.816 1.00 78.91 162 SER B N 1
ATOM 2905 C CA . SER B 1 138 ? 9.228 2.062 50.419 1.00 78.59 162 SER B CA 1
ATOM 2906 C C . SER B 1 138 ? 8.949 0.862 49.512 1.00 80.66 162 SER B C 1
ATOM 2907 O O . SER B 1 138 ? 7.789 0.487 49.336 1.00 82.70 162 SER B O 1
ATOM 2910 N N . PRO B 1 139 ? 10.002 0.260 48.925 1.00 80.82 163 PRO B N 1
ATOM 2911 C CA . PRO B 1 139 ? 9.791 -0.928 48.088 1.00 81.85 163 PRO B CA 1
ATOM 2912 C C . PRO B 1 139 ? 9.003 -2.047 48.784 1.00 84.70 163 PRO B C 1
ATOM 2913 O O . PRO B 1 139 ? 8.223 -2.742 48.134 1.00 85.62 163 PRO B O 1
ATOM 2917 N N . LYS B 1 140 ? 9.199 -2.201 50.093 1.00 84.49 164 LYS B N 1
ATOM 2918 C CA . LYS B 1 140 ? 8.433 -3.162 50.894 1.00 86.70 164 LYS B CA 1
ATOM 2919 C C . LYS B 1 140 ? 6.921 -2.942 50.818 1.00 87.58 164 LYS B C 1
ATOM 2920 O O . LYS B 1 140 ? 6.152 -3.901 50.885 1.00 90.44 164 LYS B O 1
ATOM 2926 N N . ASP B 1 141 ? 6.502 -1.686 50.675 1.00 84.46 165 ASP B N 1
ATOM 2927 C CA . ASP B 1 141 ? 5.082 -1.327 50.688 1.00 82.39 165 ASP B CA 1
ATOM 2928 C C . ASP B 1 141 ? 4.380 -1.474 49.328 1.00 82.48 165 ASP B C 1
ATOM 2929 O O . ASP B 1 141 ? 3.187 -1.189 49.222 1.00 83.71 165 ASP B O 1
ATOM 2934 N N . ILE B 1 142 ? 5.103 -1.918 48.300 1.00 81.99 166 ILE B N 1
ATOM 2935 C CA . ILE B 1 142 ? 4.535 -2.057 46.954 1.00 83.72 166 ILE B CA 1
ATOM 2936 C C . ILE B 1 142 ? 3.511 -3.194 46.896 1.00 88.48 166 ILE B C 1
ATOM 2937 O O . ILE B 1 142 ? 3.828 -4.338 47.226 1.00 91.15 166 ILE B O 1
ATOM 2942 N N . ILE B 1 143 ? 2.292 -2.869 46.461 1.00 90.13 167 ILE B N 1
ATOM 2943 C CA . ILE B 1 143 ? 1.218 -3.857 46.340 1.00 94.40 167 ILE B CA 1
ATOM 2944 C C . ILE B 1 143 ? 1.409 -4.671 45.058 1.00 97.62 167 ILE B C 1
ATOM 2945 O O . ILE B 1 143 ? 1.773 -5.847 45.121 1.00 99.60 167 ILE B O 1
ATOM 2950 N N . GLU B 1 144 ? 1.172 -4.046 43.904 1.00 98.13 168 GLU B N 1
ATOM 2951 C CA . GLU B 1 144 ? 1.316 -4.717 42.610 1.00 99.24 168 GLU B CA 1
ATOM 2952 C C . GLU B 1 144 ? 2.574 -4.233 41.890 1.00 96.95 168 GLU B C 1
ATOM 2953 O O . GLU B 1 144 ? 3.041 -3.114 42.116 1.00 96.28 168 GLU B O 1
ATOM 2959 N N . ASN B 1 145 ? 3.119 -5.090 41.031 1.00 97.00 169 ASN B N 1
ATOM 2960 C CA . ASN B 1 145 ? 4.336 -4.785 40.280 1.00 93.48 169 ASN B CA 1
ATOM 2961 C C . ASN B 1 145 ? 4.370 -5.602 38.981 1.00 96.27 169 ASN B C 1
ATOM 2962 O O . ASN B 1 145 ? 5.128 -6.569 38.873 1.00 95.72 169 ASN B O 1
ATOM 2967 N N . PRO B 1 146 ? 3.543 -5.210 37.988 1.00 100.38 170 PRO B N 1
ATOM 2968 C CA . PRO B 1 146 ? 3.338 -5.997 36.763 1.00 104.01 170 PRO B CA 1
ATOM 2969 C C . PRO B 1 146 ? 4.619 -6.420 36.044 1.00 103.91 170 PRO B C 1
ATOM 2970 O O . PRO B 1 146 ? 4.781 -7.598 35.721 1.00 109.60 170 PRO B O 1
ATOM 2974 N N . LYS B 1 147 ? 5.519 -5.469 35.807 1.00 101.42 171 LYS B N 1
ATOM 2975 C CA . LYS B 1 147 ? 6.742 -5.735 35.045 1.00 100.45 171 LYS B CA 1
ATOM 2976 C C . LYS B 1 147 ? 7.925 -6.187 35.913 1.00 97.98 171 LYS B C 1
ATOM 2977 O O . LYS B 1 147 ? 9.043 -6.308 35.414 1.00 96.89 171 LYS B O 1
ATOM 2983 N N . GLY B 1 148 ? 7.680 -6.434 37.200 1.00 97.14 172 GLY B N 1
ATOM 2984 C CA . GLY B 1 148 ? 8.697 -6.991 38.095 1.00 97.31 172 GLY B CA 1
ATOM 2985 C C . GLY B 1 148 ? 9.938 -6.128 38.255 1.00 94.58 172 GLY B C 1
ATOM 2986 O O . GLY B 1 148 ? 11.061 -6.614 38.120 1.00 94.16 172 GLY B O 1
ATOM 2987 N N . ILE B 1 149 ? 9.734 -4.847 38.548 1.00 94.34 173 ILE B N 1
ATOM 2988 C CA . ILE B 1 149 ? 10.841 -3.907 38.724 1.00 92.51 173 ILE B CA 1
ATOM 2989 C C . ILE B 1 149 ? 11.469 -4.114 40.102 1.00 91.84 173 ILE B C 1
ATOM 2990 O O . ILE B 1 149 ? 10.758 -4.172 41.107 1.00 94.62 173 ILE B O 1
ATOM 2995 N N . GLN B 1 150 ? 12.795 -4.232 40.143 1.00 91.59 174 GLN B N 1
ATOM 2996 C CA . GLN B 1 150 ? 13.532 -4.322 41.410 1.00 93.74 174 GLN B CA 1
ATOM 2997 C C . GLN B 1 150 ? 14.341 -3.042 41.627 1.00 90.44 174 GLN B C 1
ATOM 2998 O O . GLN B 1 150 ? 14.974 -2.537 40.703 1.00 90.32 174 GLN B O 1
ATOM 3004 N N . PHE B 1 151 ? 14.315 -2.525 42.852 1.00 88.60 175 PHE B N 1
ATOM 3005 C CA . PHE B 1 151 ? 14.849 -1.194 43.143 1.00 83.77 175 PHE B CA 1
ATOM 3006 C C . PHE B 1 151 ? 16.198 -1.233 43.851 1.00 84.70 175 PHE B C 1
ATOM 3007 O O . PHE B 1 151 ? 16.415 -2.044 44.750 1.00 88.22 175 PHE B O 1
ATOM 3015 N N . LYS B 1 152 ? 17.095 -0.343 43.431 1.00 83.60 176 LYS B N 1
ATOM 3016 C CA . LYS B 1 152 ? 18.435 -0.233 43.999 1.00 81.67 176 LYS B CA 1
ATOM 3017 C C . LYS B 1 152 ? 18.564 1.105 44.737 1.00 78.56 176 LYS B C 1
ATOM 3018 O O . LYS B 1 152 ? 18.668 2.159 44.112 1.00 71.91 176 LYS B O 1
ATOM 3024 N N . GLU B 1 153 ? 18.545 1.053 46.068 1.00 80.09 177 GLU B N 1
ATOM 3025 C CA . GLU B 1 153 ? 18.552 2.263 46.896 1.00 79.51 177 GLU B CA 1
ATOM 3026 C C . GLU B 1 153 ? 19.983 2.736 47.177 1.00 76.23 177 GLU B C 1
ATOM 3027 O O . GLU B 1 153 ? 20.667 2.185 48.039 1.00 74.53 177 GLU B O 1
ATOM 3033 N N . LEU B 1 154 ? 20.420 3.758 46.437 1.00 75.13 178 LEU B N 1
ATOM 3034 C CA . LEU B 1 154 ? 21.788 4.282 46.516 1.00 71.87 178 LEU B CA 1
ATOM 3035 C C . LEU B 1 154 ? 21.839 5.696 47.086 1.00 69.87 178 LEU B C 1
ATOM 3036 O O . LEU B 1 154 ? 20.814 6.365 47.228 1.00 72.44 178 LEU B O 1
ATOM 3041 N N . ASP B 1 155 ? 23.053 6.141 47.402 1.00 69.59 179 ASP B N 1
ATOM 3042 C CA . ASP B 1 155 ? 23.308 7.528 47.776 1.00 70.06 179 ASP B CA 1
ATOM 3043 C C . ASP B 1 155 ? 23.168 8.395 46.528 1.00 62.55 179 ASP B C 1
ATOM 3044 O O . ASP B 1 155 ? 23.700 8.057 45.473 1.00 59.47 179 ASP B O 1
ATOM 3049 N N . ILE B 1 156 ? 22.452 9.510 46.654 1.00 57.49 180 ILE B N 1
ATOM 3050 C CA . ILE B 1 156 ? 22.148 10.379 45.512 1.00 58.00 180 ILE B CA 1
ATOM 3051 C C . ILE B 1 156 ? 23.378 10.744 44.667 1.00 57.44 180 ILE B C 1
ATOM 3052 O O . ILE B 1 156 ? 23.290 10.818 43.440 1.00 52.82 180 ILE B O 1
ATOM 3057 N N . ALA B 1 157 ? 24.514 10.967 45.324 1.00 58.46 181 ALA B N 1
ATOM 3058 C CA . ALA B 1 157 ? 25.762 11.306 44.635 1.00 57.51 181 ALA B CA 1
ATOM 3059 C C . ALA B 1 157 ? 26.239 10.197 43.696 1.00 56.51 181 ALA B C 1
ATOM 3060 O O . ALA B 1 157 ? 26.832 10.484 42.659 1.00 54.37 181 ALA B O 1
ATOM 3062 N N . GLN B 1 158 ? 25.981 8.943 44.066 1.00 57.13 182 GLN B N 1
ATOM 3063 C CA . GLN B 1 158 ? 26.426 7.782 43.285 1.00 60.01 182 GLN B CA 1
ATOM 3064 C C . GLN B 1 158 ? 25.550 7.453 42.073 1.00 58.14 182 GLN B C 1
ATOM 3065 O O . GLN B 1 158 ? 25.979 6.706 41.192 1.00 56.91 182 GLN B O 1
ATOM 3071 N N . ILE B 1 159 ? 24.330 7.988 42.027 1.00 53.25 183 ILE B N 1
ATOM 3072 C CA . ILE B 1 159 ? 23.342 7.544 41.038 1.00 51.03 183 ILE B CA 1
ATOM 3073 C C . ILE B 1 159 ? 23.737 7.838 39.582 1.00 50.72 183 ILE B C 1
ATOM 3074 O O . ILE B 1 159 ? 23.582 6.969 38.725 1.00 53.85 183 ILE B O 1
ATOM 3079 N N . PRO B 1 160 ? 24.242 9.051 39.292 1.00 48.73 184 PRO B N 1
ATOM 3080 C CA . PRO B 1 160 ? 24.670 9.347 37.918 1.00 50.14 184 PRO B CA 1
ATOM 3081 C C . PRO B 1 160 ? 25.627 8.304 37.323 1.00 53.95 184 PRO B C 1
ATOM 3082 O O . PRO B 1 160 ? 25.449 7.890 36.177 1.00 55.96 184 PRO B O 1
ATOM 3086 N N . SER B 1 161 ? 26.615 7.874 38.103 1.00 55.22 185 SER B N 1
ATOM 3087 C CA . SER B 1 161 ? 27.578 6.868 37.640 1.00 58.80 185 SER B CA 1
ATOM 3088 C C . SER B 1 161 ? 27.011 5.442 37.577 1.00 60.91 185 SER B C 1
ATOM 3089 O O . SER B 1 161 ? 27.682 4.542 37.075 1.00 65.86 185 SER B O 1
ATOM 3092 N N . SER B 1 162 ? 25.790 5.238 38.077 1.00 59.67 186 SER B N 1
ATOM 3093 C CA . SER B 1 162 ? 25.156 3.916 38.079 1.00 61.65 186 SER B CA 1
ATOM 3094 C C . SER B 1 162 ? 24.278 3.642 36.851 1.00 63.56 186 SER B C 1
ATOM 3095 O O . SER B 1 162 ? 23.750 2.538 36.713 1.00 67.55 186 SER B O 1
ATOM 3098 N N . LEU B 1 163 ? 24.122 4.630 35.968 1.00 62.65 187 LEU B N 1
ATOM 3099 C CA . LEU B 1 163 ? 23.233 4.496 34.800 1.00 64.53 187 LEU B CA 1
ATOM 3100 C C . LEU B 1 163 ? 23.614 3.372 33.827 1.00 66.83 187 LEU B C 1
ATOM 3101 O O . LEU B 1 163 ? 22.728 2.742 33.252 1.00 71.69 187 LEU B O 1
ATOM 3106 N N . PRO B 1 164 ? 24.923 3.131 33.622 1.00 69.17 188 PRO B N 1
ATOM 3107 C CA . PRO B 1 164 ? 25.328 1.997 32.781 1.00 70.88 188 PRO B CA 1
ATOM 3108 C C . PRO B 1 164 ? 24.951 0.624 33.347 1.00 73.96 188 PRO B C 1
ATOM 3109 O O . PRO B 1 164 ? 24.808 -0.328 32.580 1.00 83.03 188 PRO B O 1
ATOM 3113 N N . ASP B 1 165 ? 24.794 0.529 34.667 1.00 73.97 189 ASP B N 1
ATOM 3114 C CA . ASP B 1 165 ? 24.497 -0.742 35.336 1.00 76.68 189 ASP B CA 1
ATOM 3115 C C . ASP B 1 165 ? 23.009 -0.956 35.632 1.00 77.44 189 ASP B C 1
ATOM 3116 O O . ASP B 1 165 ? 22.629 -2.029 36.105 1.00 81.00 189 ASP B O 1
ATOM 3121 N N . VAL B 1 166 ? 22.177 0.051 35.360 1.00 74.41 190 VAL B N 1
ATOM 3122 C CA . VAL B 1 166 ? 20.734 -0.029 35.633 1.00 71.66 190 VAL B CA 1
ATOM 3123 C C . VAL B 1 166 ? 19.897 0.435 34.443 1.00 71.88 190 VAL B C 1
ATOM 3124 O O . VAL B 1 166 ? 20.377 1.173 33.581 1.00 73.75 190 VAL B O 1
ATOM 3128 N N . THR B 1 167 ? 18.638 0.003 34.417 1.00 69.81 191 THR B N 1
ATOM 3129 C CA . THR B 1 167 ? 17.721 0.342 33.330 1.00 70.49 191 THR B CA 1
ATOM 3130 C C . THR B 1 167 ? 17.385 1.830 33.327 1.00 67.99 191 THR B C 1
ATOM 3131 O O . THR B 1 167 ? 17.367 2.459 32.269 1.00 66.18 191 THR B O 1
ATOM 3135 N N . ALA B 1 168 ? 17.110 2.380 34.509 1.00 64.42 192 ALA B N 1
ATOM 3136 C CA . ALA B 1 168 ? 16.796 3.802 34.650 1.00 62.03 192 ALA B CA 1
ATOM 3137 C C . ALA B 1 168 ? 17.118 4.319 36.054 1.00 59.60 192 ALA B C 1
ATOM 3138 O O . ALA B 1 168 ? 17.430 3.539 36.956 1.00 59.23 192 ALA B O 1
ATOM 3140 N N . ALA B 1 169 ? 17.043 5.636 36.234 1.00 55.97 193 ALA B N 1
ATOM 3141 C CA . ALA B 1 169 ? 17.341 6.248 37.530 1.00 52.66 193 ALA B CA 1
ATOM 3142 C C . ALA B 1 169 ? 16.762 7.652 37.661 1.00 49.92 193 ALA B C 1
ATOM 3143 O O . ALA B 1 169 ? 16.840 8.454 36.729 1.00 48.07 193 ALA B O 1
ATOM 3145 N N . PHE B 1 170 ? 16.171 7.934 38.821 1.00 50.40 194 PHE B N 1
ATOM 3146 C CA . PHE B 1 170 ? 15.746 9.286 39.173 1.00 48.88 194 PHE B CA 1
ATOM 3147 C C . PHE B 1 170 ? 16.958 10.065 39.651 1.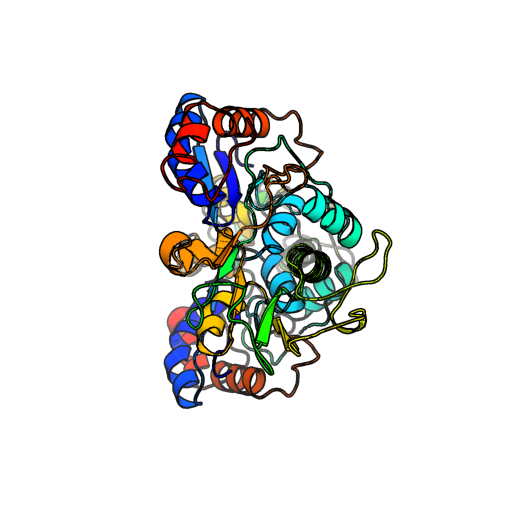00 45.90 194 PHE B C 1
ATOM 3148 O O . PHE B 1 170 ? 17.670 9.613 40.545 1.00 46.45 194 PHE B O 1
ATOM 3156 N N . ILE B 1 171 ? 17.200 11.224 39.042 1.00 45.52 195 ILE B N 1
ATOM 3157 C CA . ILE B 1 171 ? 18.374 12.043 39.365 1.00 42.39 195 ILE B CA 1
ATOM 3158 C C . ILE B 1 171 ? 17.984 13.513 39.459 1.00 40.53 195 ILE B C 1
ATOM 3159 O O . ILE B 1 171 ? 17.394 14.069 38.528 1.00 41.66 195 ILE B O 1
ATOM 3164 N N . ASP B 1 172 ? 18.309 14.126 40.597 1.00 39.17 196 ASP B N 1
ATOM 3165 C CA . ASP B 1 172 ? 18.108 15.557 40.806 1.00 38.35 196 ASP B CA 1
ATOM 3166 C C . ASP B 1 172 ? 18.953 16.356 39.814 1.00 36.81 196 ASP B C 1
ATOM 3167 O O . ASP B 1 172 ? 20.088 15.977 39.513 1.00 35.42 196 ASP B O 1
ATOM 3172 N N . THR B 1 173 ? 18.396 17.463 39.325 1.00 35.54 197 THR B N 1
ATOM 3173 C CA . THR B 1 173 ? 19.082 18.340 38.372 1.00 36.26 197 THR B CA 1
ATOM 3174 C C . THR B 1 173 ? 20.422 18.831 38.928 1.00 34.11 197 THR B C 1
ATOM 3175 O O . THR B 1 173 ? 21.403 18.943 38.189 1.00 33.96 197 THR B O 1
ATOM 3179 N N . THR B 1 174 ? 20.457 19.098 40.232 1.00 32.51 198 THR B N 1
ATOM 3180 C CA . THR B 1 174 ? 21.692 19.450 40.932 1.00 30.78 198 THR B CA 1
ATOM 3181 C C . THR B 1 174 ? 22.843 18.482 40.628 1.00 31.93 198 THR B C 1
ATOM 3182 O O . THR B 1 174 ? 23.979 18.915 40.493 1.00 34.52 198 THR B O 1
ATOM 3186 N N . TYR B 1 175 ? 22.549 17.188 40.511 1.00 33.09 199 TYR B N 1
ATOM 3187 C CA . TYR B 1 175 ? 23.571 16.177 40.194 1.00 33.74 199 TYR B CA 1
ATOM 3188 C C . TYR B 1 175 ? 23.604 15.759 38.722 1.00 34.20 199 TYR B C 1
ATOM 3189 O O . TYR B 1 175 ? 24.634 15.294 38.236 1.00 35.78 199 TYR B O 1
ATOM 3198 N N . ALA B 1 176 ? 22.482 15.912 38.023 1.00 34.22 200 ALA B N 1
ATOM 3199 C CA . ALA B 1 176 ? 22.369 15.486 36.628 1.00 34.49 200 ALA B CA 1
ATOM 3200 C C . ALA B 1 176 ? 23.167 16.379 35.678 1.00 34.44 200 ALA B C 1
ATOM 3201 O O . ALA B 1 176 ? 23.840 15.882 34.774 1.00 33.76 200 ALA B O 1
ATOM 3203 N N . VAL B 1 177 ? 23.089 17.692 35.884 1.00 34.73 201 VAL B N 1
ATOM 3204 C CA . VAL B 1 177 ? 23.738 18.651 34.982 1.00 36.58 201 VAL B CA 1
ATOM 3205 C C . VAL B 1 177 ? 25.271 18.574 35.052 1.00 36.58 201 VAL B C 1
ATOM 3206 O O . VAL B 1 177 ? 25.916 18.435 34.016 1.00 38.27 201 VAL B O 1
ATOM 3210 N N . PRO B 1 178 ? 25.862 18.652 36.261 1.00 36.51 202 PRO B N 1
ATOM 3211 C CA . PRO B 1 178 ? 27.328 18.544 36.318 1.00 37.07 202 PRO B CA 1
ATOM 3212 C C . PRO B 1 178 ? 27.870 17.194 35.844 1.00 37.23 202 PRO B C 1
ATOM 3213 O O . PRO B 1 178 ? 28.981 17.141 35.322 1.00 39.49 202 PRO B O 1
ATOM 3217 N N . ALA B 1 179 ? 27.092 16.124 36.007 1.00 36.84 203 ALA B N 1
ATOM 3218 C CA . ALA B 1 179 ? 27.486 14.795 35.507 1.00 39.00 203 ALA B CA 1
ATOM 3219 C C . ALA B 1 179 ? 27.445 14.700 33.976 1.00 41.16 203 ALA B C 1
ATOM 3220 O O . ALA B 1 179 ? 27.934 13.732 33.397 1.00 42.85 203 ALA B O 1
ATOM 3222 N N . GLY B 1 180 ? 26.849 15.700 33.330 1.00 43.67 204 GLY B N 1
ATOM 3223 C CA . GLY B 1 180 ? 26.831 15.795 31.875 1.00 44.71 204 GLY B CA 1
ATOM 3224 C C . GLY B 1 180 ? 25.630 15.124 31.243 1.00 46.40 204 GLY B C 1
ATOM 3225 O O . GLY B 1 180 ? 25.637 14.854 30.044 1.00 48.63 204 GLY B O 1
ATOM 3226 N N . LEU B 1 181 ? 24.593 14.860 32.038 1.00 45.70 205 LEU B N 1
ATOM 3227 C CA . LEU B 1 181 ? 23.386 14.210 31.526 1.00 48.09 205 LEU B CA 1
ATOM 3228 C C . LEU B 1 181 ? 22.490 15.230 30.840 1.00 50.57 205 LEU B C 1
ATOM 3229 O O . LEU B 1 181 ? 22.256 16.314 31.372 1.00 51.41 205 LEU B O 1
ATOM 3234 N N . ASP B 1 182 ? 21.991 14.866 29.663 1.00 54.10 206 ASP B N 1
ATOM 3235 C CA . ASP B 1 182 ? 21.126 15.727 28.864 1.00 59.58 206 ASP B CA 1
ATOM 3236 C C . ASP B 1 182 ? 19.693 15.214 28.979 1.00 61.23 206 ASP B C 1
ATOM 3237 O O . ASP B 1 182 ? 19.408 14.070 28.624 1.00 63.46 206 ASP B O 1
ATOM 3242 N N . ALA B 1 183 ? 18.799 16.064 29.475 1.00 60.68 207 ALA B N 1
ATOM 3243 C CA . ALA B 1 183 ? 17.402 15.685 29.672 1.00 62.94 207 ALA B CA 1
ATOM 3244 C C . ALA B 1 183 ? 16.689 15.383 28.350 1.00 65.50 207 ALA B C 1
ATOM 3245 O O . ALA B 1 183 ? 15.877 14.462 28.282 1.00 67.09 207 ALA B O 1
ATOM 3247 N N . LYS B 1 184 ? 16.994 16.154 27.308 1.00 65.93 208 LYS B N 1
ATOM 3248 C CA . LYS B 1 184 ? 16.391 15.937 25.990 1.00 69.56 208 LYS B CA 1
ATOM 3249 C C . LYS B 1 184 ? 16.800 14.586 25.404 1.00 71.04 208 LYS B C 1
ATOM 3250 O O . LYS B 1 184 ? 15.968 13.858 24.866 1.00 74.00 208 LYS B O 1
ATOM 3252 N N . LYS B 1 185 ? 18.082 14.255 25.529 1.00 71.04 209 LYS B N 1
ATOM 3253 C CA . LYS B 1 185 ? 18.637 13.024 24.963 1.00 72.23 209 LYS B CA 1
ATOM 3254 C C . LYS B 1 185 ? 18.232 11.780 25.757 1.00 70.46 209 LYS B C 1
ATOM 3255 O O . LYS B 1 185 ? 17.768 10.797 25.177 1.00 72.50 209 LYS B O 1
ATOM 3261 N N . ASN B 1 186 ? 18.410 11.831 27.077 1.00 66.74 210 ASN B N 1
ATOM 3262 C CA . ASN B 1 186 ? 18.274 10.644 27.930 1.00 65.38 210 ASN B CA 1
ATOM 3263 C C . ASN B 1 186 ? 17.145 10.685 28.961 1.00 61.93 210 ASN B C 1
ATOM 3264 O O . ASN B 1 186 ? 16.965 9.726 29.713 1.00 61.22 210 ASN B O 1
ATOM 3269 N N . GLY B 1 187 ? 16.386 11.777 28.997 1.00 61.39 211 GLY B N 1
ATOM 3270 C CA . GLY B 1 187 ? 15.260 11.896 29.924 1.00 59.60 211 GLY B CA 1
ATOM 3271 C C . GLY B 1 187 ? 14.029 11.213 29.363 1.00 60.82 211 GLY B C 1
ATOM 3272 O O . GLY B 1 187 ? 13.563 11.564 28.276 1.00 60.92 211 GLY B O 1
ATOM 3273 N N . ILE B 1 188 ? 13.505 10.234 30.100 1.00 60.51 212 ILE B N 1
ATOM 3274 C CA . ILE B 1 188 ? 12.318 9.488 29.665 1.00 63.39 212 ILE B CA 1
ATOM 3275 C C . ILE B 1 188 ? 11.048 9.865 30.430 1.00 62.75 212 ILE B C 1
ATOM 3276 O O . ILE B 1 188 ? 9.963 9.393 30.090 1.00 65.19 212 ILE B O 1
ATOM 3281 N N . TYR B 1 189 ? 11.184 10.701 31.460 1.00 60.58 213 TYR B N 1
ATOM 3282 C CA . TYR B 1 189 ? 10.043 11.145 32.260 1.00 58.98 213 TYR B CA 1
ATOM 3283 C C . TYR B 1 189 ? 10.452 12.294 33.181 1.00 56.56 213 TYR B C 1
ATOM 3284 O O . TYR B 1 189 ? 11.476 12.213 33.863 1.00 53.51 213 TYR B O 1
ATOM 3293 N N . THR B 1 190 ? 9.649 13.356 33.185 1.00 55.39 214 THR B N 1
ATOM 3294 C CA . THR B 1 190 ? 9.836 14.492 34.085 1.00 53.84 214 THR B CA 1
ATOM 3295 C C . THR B 1 190 ? 8.671 14.528 35.068 1.00 54.58 214 THR B C 1
ATOM 3296 O O . THR B 1 190 ? 7.512 14.449 34.661 1.00 56.54 214 THR B O 1
ATOM 3300 N N . ALA B 1 191 ? 8.974 14.655 36.359 1.00 53.27 215 ALA B N 1
ATOM 3301 C CA . ALA B 1 191 ? 7.932 14.752 37.379 1.00 51.55 215 ALA B CA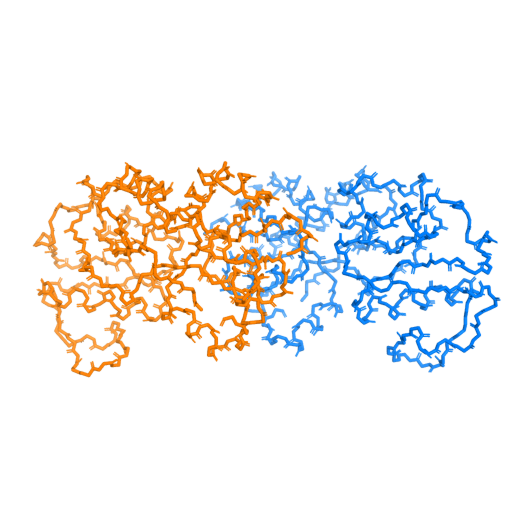 1
ATOM 3302 C C . ALA B 1 191 ? 7.110 16.022 37.169 1.00 51.48 215 ALA B C 1
ATOM 3303 O O . ALA B 1 191 ? 7.595 16.976 36.562 1.00 49.81 215 ALA B O 1
ATOM 3305 N N . PRO B 1 192 ? 5.857 16.038 37.661 1.00 53.70 216 PRO B N 1
ATOM 3306 C CA . PRO B 1 192 ? 5.040 17.250 37.545 1.00 53.19 216 PRO B CA 1
ATOM 3307 C C . PRO B 1 192 ? 5.633 18.425 38.322 1.00 50.63 216 PRO B C 1
ATOM 3308 O O . PRO B 1 192 ? 6.313 18.217 39.325 1.00 49.66 216 PRO B O 1
ATOM 3312 N N . ILE B 1 193 ? 5.366 19.643 37.857 1.00 50.58 217 ILE B N 1
ATOM 3313 C CA . ILE B 1 193 ? 5.814 20.849 38.547 1.00 48.10 217 ILE B CA 1
ATOM 3314 C C . ILE B 1 193 ? 4.980 21.018 39.814 1.00 48.63 217 ILE B C 1
ATOM 3315 O O . ILE B 1 193 ? 3.759 21.127 39.741 1.00 51.44 217 ILE B O 1
ATOM 3320 N N . ASN B 1 194 ? 5.640 21.034 40.968 1.00 48.35 218 ASN B N 1
ATOM 3321 C CA . ASN B 1 194 ? 4.978 21.282 42.249 1.00 47.82 218 ASN B CA 1
ATOM 3322 C C . ASN B 1 194 ? 5.789 22.303 43.035 1.00 45.71 218 ASN B C 1
ATOM 3323 O O . ASN B 1 194 ? 6.867 21.982 43.544 1.00 43.79 218 ASN B O 1
ATOM 3328 N N . ASP B 1 195 ? 5.271 23.527 43.136 1.00 44.56 219 ASP B N 1
ATOM 3329 C CA . ASP B 1 195 ? 6.020 24.612 43.771 1.00 43.59 219 ASP B CA 1
ATOM 3330 C C . ASP B 1 195 ? 6.160 24.446 45.283 1.00 41.17 219 ASP B C 1
ATOM 3331 O O . ASP B 1 195 ? 6.923 25.174 45.905 1.00 42.32 219 ASP B O 1
ATOM 3336 N N . GLU B 1 196 ? 5.445 23.482 45.865 1.00 40.72 220 GLU B N 1
ATOM 3337 C CA . GLU B 1 196 ? 5.740 23.009 47.222 1.00 39.86 220 GLU B CA 1
ATOM 3338 C C . GLU B 1 196 ? 7.231 22.707 47.376 1.00 38.11 220 GLU B C 1
ATOM 3339 O O . GLU B 1 196 ? 7.821 22.983 48.419 1.00 37.14 220 GLU B O 1
ATOM 3345 N N . TYR B 1 197 ? 7.830 22.137 46.332 1.00 37.86 221 TYR B N 1
ATOM 3346 C CA . TYR B 1 197 ? 9.244 21.767 46.350 1.00 38.16 221 TYR B CA 1
ATOM 3347 C C . TYR B 1 197 ? 10.140 22.772 45.628 1.00 36.61 221 TYR B C 1
ATOM 3348 O O . TYR B 1 197 ? 11.218 22.422 45.151 1.00 36.77 221 TYR B O 1
ATOM 3357 N N . ALA B 1 198 ? 9.704 24.028 45.572 1.00 36.18 222 ALA B N 1
ATOM 3358 C CA . ALA B 1 198 ? 10.523 25.093 45.006 1.00 34.59 222 ALA B CA 1
ATOM 3359 C C . ALA B 1 198 ? 11.779 25.279 45.851 1.00 32.91 222 ALA B C 1
ATOM 3360 O O . ALA B 1 198 ? 11.704 25.373 47.077 1.00 31.63 222 ALA B O 1
ATOM 3362 N N . ASN B 1 199 ? 12.935 25.314 45.197 1.00 32.22 223 ASN B N 1
ATOM 3363 C CA . ASN B 1 199 ? 14.178 25.615 45.890 1.00 30.75 223 ASN B CA 1
ATOM 3364 C C . ASN B 1 199 ? 14.188 27.078 46.300 1.00 31.05 223 ASN B C 1
ATOM 3365 O O . ASN B 1 199 ? 13.483 27.905 45.711 1.00 33.06 223 ASN B O 1
ATOM 3370 N N . LEU B 1 200 ? 14.990 27.397 47.308 1.00 29.23 224 LEU B N 1
ATOM 3371 C CA . LEU B 1 200 ? 14.952 28.720 47.899 1.00 28.16 224 LEU B CA 1
ATOM 3372 C C . LEU B 1 200 ? 16.178 29.020 48.752 1.00 26.68 224 LEU B C 1
ATOM 3373 O O . LEU B 1 200 ? 16.942 28.123 49.105 1.00 26.15 224 LEU B O 1
ATOM 3378 N N . LEU B 1 201 ? 16.367 30.296 49.062 1.00 26.98 225 LEU B N 1
ATOM 3379 C CA . LEU B 1 201 ? 17.413 30.707 49.988 1.00 26.46 225 LEU B CA 1
ATOM 3380 C C . LEU B 1 201 ? 16.988 30.281 51.391 1.00 25.77 225 LEU B C 1
ATOM 3381 O O . LEU B 1 201 ? 15.811 30.365 51.737 1.00 28.64 225 LEU B O 1
ATOM 3386 N N . ALA B 1 202 ? 17.934 29.787 52.179 1.00 25.18 226 ALA B N 1
ATOM 3387 C CA . ALA B 1 202 ? 17.695 29.552 53.598 1.00 24.97 226 ALA B CA 1
ATOM 3388 C C . ALA B 1 202 ? 18.699 30.371 54.396 1.00 25.14 226 ALA B C 1
ATOM 3389 O O . ALA B 1 202 ? 19.797 30.664 53.919 1.00 24.06 226 ALA B O 1
ATOM 3391 N N . PHE B 1 203 ? 18.312 30.749 55.605 1.00 26.02 227 PHE B N 1
ATOM 3392 C CA . PHE B 1 203 ? 19.164 31.573 56.462 1.00 26.93 227 PHE B CA 1
ATOM 3393 C C . PHE B 1 203 ? 18.754 31.361 57.904 1.00 27.69 227 PHE B C 1
ATOM 3394 O O . PHE B 1 203 ? 17.696 30.783 58.175 1.00 27.89 227 PHE B O 1
ATOM 3402 N N . ARG B 1 204 ? 19.594 31.815 58.827 1.00 28.76 228 ARG B N 1
ATOM 3403 C CA . ARG B 1 204 ? 19.273 31.721 60.247 1.00 30.76 228 ARG B CA 1
ATOM 3404 C C . ARG B 1 204 ? 18.083 32.627 60.577 1.00 31.82 228 ARG B C 1
ATOM 3405 O O . ARG B 1 204 ? 18.011 33.762 60.102 1.00 30.82 228 ARG B O 1
ATOM 3413 N N . THR B 1 205 ? 17.154 32.118 61.387 1.00 34.55 229 THR B N 1
ATOM 3414 C CA . THR B 1 205 ? 15.967 32.881 61.799 1.00 35.85 229 THR B CA 1
ATOM 3415 C C . THR B 1 205 ? 16.332 34.251 62.375 1.00 35.85 229 THR B C 1
ATOM 3416 O O . THR B 1 205 ? 15.614 35.230 62.162 1.00 35.80 229 THR B O 1
ATOM 3420 N N . GLU B 1 206 ? 17.453 34.311 63.091 1.00 35.49 230 GLU B N 1
ATOM 3421 C CA . GLU B 1 206 ? 17.962 35.565 63.654 1.00 38.77 230 GLU B CA 1
ATOM 3422 C C . GLU B 1 206 ? 18.280 36.640 62.608 1.00 37.86 230 GLU B C 1
ATOM 3423 O O . GLU B 1 206 ? 18.296 37.823 62.933 1.00 36.50 230 GLU B O 1
ATOM 3429 N N . ASP B 1 207 ? 18.546 36.227 61.370 1.00 36.71 231 ASP B N 1
ATOM 3430 C CA . ASP B 1 207 ? 18.968 37.143 60.312 1.00 35.56 231 ASP B CA 1
ATOM 3431 C C . ASP B 1 207 ? 17.873 37.453 59.297 1.00 35.13 231 ASP B C 1
ATOM 3432 O O . ASP B 1 207 ? 18.160 37.981 58.218 1.00 33.07 231 ASP B O 1
ATOM 3437 N N . LYS B 1 208 ? 16.624 37.144 59.628 1.00 36.36 232 LYS B N 1
ATOM 3438 C CA . LYS B 1 208 ? 15.558 37.218 58.629 1.00 39.57 232 LYS B CA 1
ATOM 3439 C C . LYS B 1 208 ? 15.294 38.646 58.128 1.00 40.66 232 LYS B C 1
ATOM 3440 O O . LYS B 1 208 ? 14.824 38.823 57.005 1.00 43.52 232 LYS B O 1
ATOM 3446 N N . ASP B 1 209 ? 15.615 39.654 58.939 1.00 41.58 233 ASP B N 1
ATOM 3447 C CA . ASP B 1 209 ? 15.436 41.052 58.535 1.00 43.48 233 ASP B CA 1
ATOM 3448 C C . ASP B 1 209 ? 16.754 41.795 58.266 1.00 40.80 233 ASP B C 1
ATOM 3449 O O . ASP B 1 209 ? 16.756 43.015 58.115 1.00 38.57 233 ASP B O 1
ATOM 3454 N N . SER B 1 210 ? 17.864 41.065 58.166 1.00 37.42 234 SER B N 1
ATOM 3455 C CA . SER B 1 210 ? 19.162 41.691 57.898 1.00 36.90 234 SER B CA 1
ATOM 3456 C C . SER B 1 210 ? 19.277 42.179 56.450 1.00 35.23 234 SER B C 1
ATOM 3457 O O . SER B 1 210 ? 18.663 41.622 55.539 1.00 30.56 234 SER B O 1
ATOM 3460 N N . GLU B 1 211 ? 20.075 43.226 56.256 1.00 35.62 235 GLU B N 1
ATOM 3461 C CA . GLU B 1 211 ? 20.280 43.829 54.943 1.00 36.47 235 GLU B CA 1
ATOM 3462 C C . GLU B 1 211 ? 20.855 42.818 53.944 1.00 34.90 235 GLU B C 1
ATOM 3463 O O . GLU B 1 211 ? 20.486 42.813 52.769 1.00 34.80 235 GLU B O 1
ATOM 3469 N N . LYS B 1 212 ? 21.745 41.958 54.426 1.00 34.69 236 LYS B N 1
ATOM 3470 C CA . LYS B 1 212 ? 22.400 40.961 53.582 1.00 34.60 236 LYS B CA 1
ATOM 3471 C C . LYS B 1 212 ? 21.440 39.942 52.985 1.00 32.62 236 LYS B C 1
ATOM 3472 O O . LYS B 1 212 ? 21.560 39.603 51.810 1.00 32.08 236 LYS B O 1
ATOM 3478 N N . ILE B 1 213 ? 20.504 39.447 53.792 1.00 31.59 237 ILE B N 1
ATOM 3479 C CA . ILE B 1 213 ? 19.491 38.502 53.314 1.00 30.15 237 ILE B CA 1
ATOM 3480 C C . ILE B 1 213 ? 18.536 39.201 52.342 1.00 30.06 237 ILE B C 1
ATOM 3481 O O . ILE B 1 213 ? 18.177 38.645 51.304 1.00 30.28 237 ILE B O 1
ATOM 3486 N N . LYS B 1 214 ? 18.135 40.422 52.677 1.00 31.18 238 LYS B N 1
ATOM 3487 C CA . LYS B 1 214 ? 17.271 41.215 51.801 1.00 32.71 238 LYS B CA 1
ATOM 3488 C C . LYS B 1 214 ? 17.906 41.526 50.437 1.00 33.13 238 LYS B C 1
ATOM 3489 O O . LYS B 1 214 ? 17.230 41.474 49.413 1.00 34.73 238 LYS B O 1
ATOM 3495 N N . VAL B 1 215 ? 19.199 41.840 50.427 1.00 33.63 239 VAL B N 1
ATOM 3496 C CA . VAL B 1 215 ? 19.934 42.068 49.177 1.00 34.06 239 VAL B CA 1
ATOM 3497 C C . VAL B 1 215 ? 19.968 40.799 48.314 1.00 32.65 239 VAL B C 1
ATOM 3498 O O . VAL B 1 215 ? 19.768 40.864 47.099 1.00 30.23 239 VAL B O 1
ATOM 3502 N N . LEU B 1 216 ? 20.215 39.654 48.948 1.00 31.42 240 LEU B N 1
ATOM 3503 C CA . LEU B 1 216 ? 20.274 38.374 48.240 1.00 31.32 240 LEU B CA 1
ATOM 3504 C C . LEU B 1 216 ? 18.935 38.003 47.610 1.00 31.01 240 LEU B C 1
ATOM 3505 O O . LEU B 1 216 ? 18.878 37.623 46.439 1.00 31.37 240 LEU B O 1
ATOM 3510 N N . GLN B 1 217 ? 17.858 38.118 48.383 1.00 30.72 241 GLN B N 1
ATOM 3511 C CA . GLN B 1 217 ? 16.528 37.755 47.886 1.00 32.37 241 GLN B CA 1
ATOM 3512 C C . GLN B 1 217 ? 16.022 38.735 46.817 1.00 33.63 241 GLN B C 1
ATOM 3513 O O . GLN B 1 217 ? 15.264 38.342 45.929 1.00 35.02 241 GLN B O 1
ATOM 3519 N N . ASP B 1 218 ? 16.456 39.993 46.895 1.00 33.20 242 ASP B N 1
ATOM 3520 C CA . ASP B 1 218 ? 16.160 40.982 45.861 1.00 35.31 242 ASP B CA 1
ATOM 3521 C C . ASP B 1 218 ? 16.759 40.560 44.518 1.00 35.73 242 ASP B C 1
ATOM 3522 O O . ASP B 1 218 ? 16.044 40.473 43.520 1.00 35.23 242 ASP B O 1
ATOM 3527 N N . VAL B 1 219 ? 18.059 40.275 44.501 1.00 36.36 243 VAL B N 1
ATOM 3528 C CA . VAL B 1 219 ? 18.739 39.892 43.254 1.00 37.31 243 VAL B CA 1
ATOM 3529 C C . VAL B 1 219 ? 18.325 38.507 42.744 1.00 35.92 243 VAL B C 1
ATOM 3530 O O . VAL B 1 219 ? 18.348 38.255 41.541 1.00 37.71 243 VAL B O 1
ATOM 3534 N N . LEU B 1 220 ? 17.946 37.619 43.657 1.00 34.27 244 LEU B N 1
ATOM 3535 C CA . LEU B 1 220 ? 17.520 36.268 43.286 1.00 33.03 244 LEU B CA 1
ATOM 3536 C C . LEU B 1 220 ? 16.096 36.217 42.727 1.00 34.73 244 LEU B C 1
ATOM 3537 O O . LEU B 1 220 ? 15.724 35.222 42.104 1.00 34.26 244 LEU B O 1
ATOM 3542 N N . THR B 1 221 ? 15.307 37.273 42.950 1.00 35.85 245 THR B N 1
ATOM 3543 C CA . THR B 1 221 ? 13.963 37.377 42.368 1.00 36.15 245 THR B CA 1
ATOM 3544 C C . THR B 1 221 ? 13.873 38.476 41.301 1.00 37.35 245 THR B C 1
ATOM 3545 O O . THR B 1 221 ? 12.785 38.903 40.932 1.00 38.26 245 THR B O 1
ATOM 3549 N N . SER B 1 222 ? 15.022 38.913 40.798 1.00 37.73 246 SER B N 1
ATOM 3550 C CA . SER B 1 222 ? 15.086 39.957 39.782 1.00 38.71 246 SER B CA 1
ATOM 3551 C C . SER B 1 222 ? 14.781 39.402 38.389 1.00 40.56 246 SER B C 1
ATOM 3552 O O . SER B 1 222 ? 14.785 38.189 38.181 1.00 39.70 246 SER B O 1
ATOM 3555 N N . ASP B 1 223 ? 14.526 40.298 37.435 1.00 42.44 247 ASP B N 1
ATOM 3556 C CA . ASP B 1 223 ? 14.360 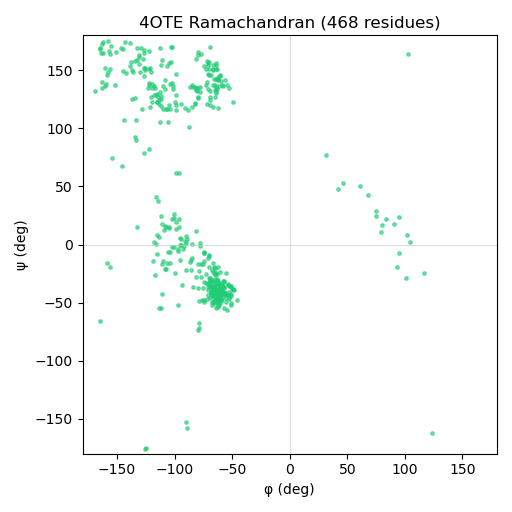39.908 36.032 1.00 44.71 247 ASP B CA 1
ATOM 3557 C C . ASP B 1 223 ? 15.633 39.240 35.494 1.00 44.06 247 ASP B C 1
ATOM 3558 O O . ASP B 1 223 ? 15.562 38.300 34.700 1.00 45.61 247 ASP B O 1
ATOM 3563 N N . LYS B 1 224 ? 16.788 39.736 35.932 1.00 42.54 248 LYS B N 1
ATOM 3564 C CA . LYS B 1 224 ? 18.082 39.161 35.572 1.00 42.85 248 LYS B CA 1
ATOM 3565 C C . LYS B 1 224 ? 18.198 37.700 36.027 1.00 41.91 248 LYS B C 1
ATOM 3566 O O . LYS B 1 224 ? 18.707 36.856 35.290 1.00 43.32 248 LYS B O 1
ATOM 3572 N N . ALA B 1 225 ? 17.725 37.408 37.236 1.00 39.56 249 ALA B N 1
ATOM 3573 C CA . ALA B 1 225 ? 17.753 36.045 37.768 1.00 38.69 249 ALA B CA 1
ATOM 3574 C C . ALA B 1 225 ? 16.839 35.120 36.970 1.00 39.94 249 ALA B C 1
ATOM 3575 O O . ALA B 1 225 ? 17.257 34.040 36.555 1.00 37.56 249 ALA B O 1
ATOM 3577 N N . ARG B 1 226 ? 15.596 35.552 36.753 1.00 43.06 250 ARG B N 1
ATOM 3578 C CA . ARG B 1 226 ? 14.623 34.757 35.995 1.00 45.77 250 ARG B CA 1
ATOM 3579 C C . ARG B 1 226 ? 15.156 34.400 34.611 1.00 47.50 250 ARG B C 1
ATOM 3580 O O . ARG B 1 226 ? 15.018 33.263 34.166 1.00 47.92 250 ARG B O 1
ATOM 3588 N N . SER B 1 227 ? 15.764 35.376 33.943 1.00 49.22 251 SER B N 1
ATOM 3589 C CA . SER B 1 227 ? 16.302 35.177 32.598 1.00 52.02 251 SER B CA 1
ATOM 3590 C C . SER B 1 227 ? 17.483 34.201 32.596 1.00 49.86 251 SER B C 1
ATOM 3591 O O . SER B 1 227 ? 17.593 33.365 31.700 1.00 52.77 251 SER B O 1
ATOM 3594 N N . LEU B 1 228 ? 18.360 34.314 33.593 1.00 46.11 252 LEU B N 1
ATOM 3595 C CA . LEU B 1 228 ? 19.495 33.395 33.728 1.00 45.01 252 LEU B CA 1
ATOM 3596 C C . LEU B 1 228 ? 19.027 31.948 33.871 1.00 44.69 252 LEU B C 1
ATOM 3597 O O . LEU B 1 228 ? 19.630 31.038 33.303 1.00 44.22 252 LEU B O 1
ATOM 3602 N N . ILE B 1 229 ? 17.955 31.749 34.634 1.00 44.01 253 ILE B N 1
ATOM 3603 C CA . ILE B 1 229 ? 17.372 30.422 34.832 1.00 43.79 253 ILE B CA 1
ATOM 3604 C C . ILE B 1 229 ? 16.769 29.882 33.536 1.00 46.20 253 ILE B C 1
ATOM 3605 O O . ILE B 1 229 ? 16.966 28.715 33.197 1.00 46.02 253 ILE B O 1
ATOM 3610 N N . GLU B 1 230 ? 16.034 30.734 32.825 1.00 48.86 254 GLU B N 1
ATOM 3611 C CA A GLU B 1 230 ? 15.382 30.334 31.581 0.50 51.85 254 GLU B CA 1
ATOM 3612 C CA B GLU B 1 230 ? 15.379 30.342 31.576 0.50 51.81 254 GLU B CA 1
ATOM 3613 C C . GLU B 1 230 ? 16.401 30.079 30.468 1.00 52.79 254 GLU B C 1
ATOM 3614 O O . GLU B 1 230 ? 16.260 29.132 29.703 1.00 52.73 254 GLU B O 1
ATOM 3625 N N . GLU B 1 231 ? 17.433 30.916 30.392 1.00 54.80 255 GLU B N 1
ATOM 3626 C CA . GLU B 1 231 ? 18.482 30.768 29.375 1.00 57.18 255 GLU B CA 1
ATOM 3627 C C . GLU B 1 231 ? 19.341 29.514 29.565 1.00 55.43 255 GLU B C 1
ATOM 3628 O O . GLU B 1 231 ? 19.564 28.763 28.617 1.00 51.82 255 GLU B O 1
ATOM 3634 N N . LYS B 1 232 ? 19.838 29.307 30.782 1.00 54.90 256 LYS B N 1
ATOM 3635 C CA . LYS B 1 232 ? 20.792 28.228 31.052 1.00 57.05 256 LYS B CA 1
ATOM 3636 C C . LYS B 1 232 ? 20.145 26.845 31.103 1.00 55.87 256 LYS B C 1
ATOM 3637 O O . LYS B 1 232 ? 20.739 25.871 30.645 1.00 55.69 256 LYS B O 1
ATOM 3643 N N . TYR B 1 233 ? 18.937 26.758 31.655 1.00 54.31 257 TYR B N 1
ATOM 3644 C CA . TYR B 1 233 ? 18.288 25.460 31.873 1.00 54.51 257 TYR B CA 1
ATOM 3645 C C . TYR B 1 233 ? 17.088 25.195 30.962 1.00 57.43 257 TYR B C 1
ATOM 3646 O O . TYR B 1 233 ? 16.623 24.061 30.871 1.00 60.90 257 TYR B O 1
ATOM 3655 N N . LYS B 1 234 ? 16.590 26.234 30.296 1.00 60.32 258 LYS B N 1
ATOM 3656 C CA . LYS B 1 234 ? 15.621 26.083 29.207 1.00 63.49 258 LYS B CA 1
ATOM 3657 C C . LYS B 1 234 ? 14.519 25.048 29.465 1.00 62.38 258 LYS B C 1
ATOM 3658 O O . LYS B 1 234 ? 14.250 24.201 28.615 1.00 65.86 258 LYS B O 1
ATOM 3660 N N . GLY B 1 235 ? 13.894 25.112 30.638 1.00 59.89 259 GLY B N 1
ATOM 3661 C CA . GLY B 1 235 ? 12.708 24.303 30.916 1.00 58.88 259 GLY B CA 1
ATOM 3662 C C . GLY B 1 235 ? 12.809 23.276 32.027 1.00 56.56 259 GLY B C 1
ATOM 3663 O O . GLY B 1 235 ? 11.785 22.891 32.585 1.00 59.32 259 GLY B O 1
ATOM 3664 N N . ILE B 1 236 ? 14.016 22.811 32.347 1.00 54.64 260 ILE B N 1
ATOM 3665 C CA . ILE B 1 236 ? 14.180 21.822 33.422 1.00 52.37 260 ILE B CA 1
ATOM 3666 C C . ILE B 1 236 ? 14.278 22.456 34.808 1.00 47.75 260 ILE B C 1
ATOM 3667 O O . ILE B 1 236 ? 14.214 21.756 35.813 1.00 47.49 260 ILE B O 1
ATOM 3672 N N . VAL B 1 237 ? 14.452 23.776 34.854 1.00 45.86 261 VAL B N 1
ATOM 3673 C CA . VAL B 1 237 ? 14.373 24.535 36.102 1.00 43.24 261 VAL B CA 1
ATOM 3674 C C . VAL B 1 237 ? 13.401 25.695 35.888 1.00 43.53 261 VAL B C 1
ATOM 3675 O O . VAL B 1 237 ? 13.658 26.576 35.068 1.00 42.84 261 VAL B O 1
ATOM 3679 N N . ILE B 1 238 ? 12.294 25.688 36.632 1.00 43.57 262 ILE B N 1
ATOM 3680 C CA . ILE B 1 238 ? 11.185 26.614 36.406 1.00 44.25 262 ILE B CA 1
ATOM 3681 C C . ILE B 1 238 ? 11.106 27.682 37.502 1.00 43.45 262 ILE B C 1
ATOM 3682 O O . ILE B 1 238 ? 10.867 27.350 38.663 1.00 40.82 262 ILE B O 1
ATOM 3687 N N . PRO B 1 239 ? 11.285 28.970 37.135 1.00 43.72 263 PRO B N 1
ATOM 3688 C CA . PRO B 1 239 ? 11.156 30.052 38.121 1.00 43.64 263 PRO B CA 1
ATOM 3689 C C . PRO B 1 239 ? 9.749 30.147 38.719 1.00 44.59 263 PRO B C 1
ATOM 3690 O O . PRO B 1 239 ? 8.769 29.901 38.019 1.00 46.73 263 PRO B O 1
ATOM 3694 N N . THR B 1 240 ? 9.662 30.491 40.002 1.00 44.49 264 THR B N 1
ATOM 3695 C CA . THR B 1 240 ? 8.375 30.688 40.676 1.00 47.13 264 THR B CA 1
ATOM 3696 C C . THR B 1 240 ? 8.229 32.145 41.121 1.00 49.17 264 THR B C 1
ATOM 3697 O O . THR B 1 240 ? 7.749 32.434 42.220 1.00 52.01 264 THR B O 1
ATOM 3701 N N . PHE B 1 241 ? 8.651 33.059 40.254 1.00 50.02 265 PHE B N 1
ATOM 3702 C CA . PHE B 1 241 ? 8.534 34.492 40.509 1.00 49.37 265 PHE B CA 1
ATOM 3703 C C . PHE B 1 241 ? 8.603 35.256 39.190 1.00 51.95 265 PHE B C 1
ATOM 3704 O O . PHE B 1 241 ? 9.092 34.738 38.185 1.00 52.77 265 PHE B O 1
#

Sequence (476 aa):
DKKIVVGATLVPGGELLEELKPLIKEKGYTLEEVKNFDDYILPNEALNNGEIDANLFQHEPYLKEAVKAKGYKIAGKKLYVVCPAILYSYKIKSVDEFKKGDTIAIISNNPSSCSKNLRYLESIGLLTLPKGDGLVSPKDIIENPKGIQFKELDIAQIPSSLPDVTAAFIDTTYAVPAGLDAKKNGIYTAPINDEYANLLAFRTEDKDSEKIKVLQDVLTSDKARSLIEEKYKGIVIPTFKDDKKIVVGATLVPGGELLEELKPLIKEKGYTLEVKNFDDYILPNEALNNGEIDANLFQHEPYLKEAVKAKGYKIAGKKLYVCPAILYSYKIKSVDEFKKGDTIAISNNPSSCSKNLRYLESIGLLTLPKGDGLVSPKDIIENPKGIQFKELDIAQIPSSLPDVTAAFIDTTYAVPAGLDAKKNGIYTAPINDEYANLLAFRTEDKDSEKIKVLQDVLTSDKARSLIEEEKYKGIVIPTF

Solvent-accessible surface area: 21994 Å² total

Radius of gyration: 25.96 Å; Cα contacts (8 Å, |Δi|>4): 933; chains: 2; bounding box: 64×56×66 Å

InterPro domains:
  IPR004872 Lipoprotein NlpA family [PF03180] (31-265)
  IPR004872 Lipoprotein NlpA family [PIRSF002854] (7-264)
  IPR004872 Lipoprotein NlpA family [PTHR30429] (1-265)

B-factor: mean 48.13, std 19.47, range [4.05, 126.15]

Secondary structure (DSSP, 8-state):
--EEEEEEEIIIIIHHHHHTHHHHHHTT-EEEEEEESSSSHHHHHHHHTS-SEEEEEEHHHHHHHHHHH-------EEEE---EEE-SS-SSGGG--TT-EEEEES-HHHHHHHHHHHHHTTS----SSSS---GGG-S--TT--EEEEE-GGGSGGGGGGSSEEEE-HHHHTTTT--HHHHEEEEPPP-GGG-EEEE--GGGTT-HHHHHHHHHHTSHHHHHHHHHHHTTSSEE--/--SSEEEEEE-IIIIIHHHHHTHHHHHHTT-EEEEEE-SSSSHHHHHHHHTS-SEEEEEEHHHHHHHHHHH-------EEEE---EEE-SS-SSGGG--TT-EEEEESSHHHHHHHHHHHHHTTS----SSSS---GGG----TT--EEEEE-GGGSGGGGGGSSEEEE-HHHHTTTT--HHHHEEEEPPP-GGG-EEEE--GGGTT-HHHHHHHHHHTSHHHHHHHHHHHTTSSEE--

Foldseek 3Di:
DLEAEEEEQVPPPVVLVVLLQVVLVVVVHGYHYHHDQDDQVRLVCQQVVVGQWYWYFFPVVVVVNCVVPVRQKFDDFWKAQWWFKFAPADQAPVPQAAPAEEEFELPQVRQQVVVVQCVVVPQFDFDDDDDTDHPVGTDGHPRNYHYHYDHLLCFLVCRVVGGIYTHTPSNQVVSPHDCVVTTHDTGDDDSSGGIGMMHRPVCPPPVSVVSVVDSSNDPSVQVVCCVPPPPRMGTPD/DPPLEAEEEEQCPPPVVLVVLLQVVSVVVPHGYDYHHDNDDQVRLVCQLVVVGFKYWYFFVVVVVVCCVVPVRQKFDDFWKFFWWFKFAPADQAPVPQAAPFEEEWELPQVRQQVVVVQCVVVPQFDFDDDPDGDHPVRTDDGVRHYDYDHDHQLCFLVCRVVGGIYTHTPSNCVVSPHDCVVTTHDTGDTDSSTGIGMMHRPVCPPPPSVVSVVDSSRDPSNQVVQCVPVVPSMGTPD

CATH classification: 3.40.190.10 (+1 more: 3.40.190.10)

Nearest PDB structures (foldseek):
  4ote-assembly2_B  TM=1.001E+00  e=1.030E-49  Clostridioides difficile 630
  4k3f-assembly1_A  TM=9.566E-01  e=1.265E-28  Pseudomonas aeruginosa PAO1
  3tqw-assembly2_B  TM=9.364E-01  e=3.024E-27  Coxiella burnetii
  3tqw-assembly1_A  TM=9.350E-01  e=4.426E-27  Coxiella burnetii
  1xs5-assembly1_A  TM=9.336E-01  e=7.701E-26  Treponema pallidum